Protein 2YR1 (pdb70)

Structure (mmCIF, N/CA/C/O backbone):
data_2YR1
#
_entry.id   2YR1
#
_cell.length_a   70.309
_cell.length_b   76.642
_cell.length_c   86.571
_cell.angle_alpha   90.00
_cell.angle_beta   90.00
_cell.angle_gamma   90.00
#
_symmetry.space_group_name_H-M   'P 21 21 21'
#
loop_
_entity.id
_entity.type
_entity.pdbx_description
1 polymer '3-dehydroquinate dehydratase'
2 water water
#
loop_
_atom_site.group_PDB
_atom_site.id
_atom_site.type_symbol
_atom_site.label_atom_id
_atom_site.label_alt_id
_atom_site.label_comp_id
_atom_site.label_asym_id
_atom_site.label_entity_id
_atom_site.label_seq_id
_atom_site.pdbx_PDB_ins_code
_atom_site.Cartn_x
_atom_site.Cartn_y
_atom_site.Cartn_z
_atom_site.occupancy
_atom_site.B_iso_or_equiv
_atom_site.auth_seq_id
_atom_site.auth_comp_id
_atom_site.auth_asym_id
_atom_site.auth_atom_id
_atom_site.pdbx_PDB_model_num
ATOM 1 N N . MET A 1 1 ? -13.700 42.029 -39.170 1.00 36.69 1 MET A N 1
ATOM 2 C CA . MET A 1 1 ? -13.056 40.866 -38.517 1.00 24.80 1 MET A CA 1
ATOM 3 C C . MET A 1 1 ? -12.642 39.815 -39.547 1.00 24.08 1 MET A C 1
ATOM 4 O O . MET A 1 1 ? -12.206 38.726 -39.171 1.00 22.95 1 MET A O 1
ATOM 9 N N . ASN A 1 2 ? -12.812 40.116 -40.832 1.00 15.56 2 ASN A N 1
ATOM 10 C CA . ASN A 1 2 ? -12.393 39.176 -41.873 1.00 18.08 2 ASN A CA 1
ATOM 11 C C . ASN A 1 2 ? -10.885 39.165 -41.805 1.00 17.22 2 ASN A C 1
ATOM 12 O O . ASN A 1 2 ? -10.297 40.119 -41.308 1.00 22.41 2 ASN A O 1
ATOM 17 N N . ILE A 1 3 ? -10.256 38.098 -42.294 1.00 18.30 3 ILE A N 1
ATOM 18 C CA . ILE A 1 3 ? -8.805 38.018 -42.296 1.00 16.31 3 ILE A CA 1
ATOM 19 C C . ILE A 1 3 ? -8.181 39.221 -43.025 1.00 18.48 3 ILE A C 1
ATOM 20 O O . ILE A 1 3 ? -7.271 39.886 -42.501 1.00 16.42 3 ILE A O 1
ATOM 25 N N . SER A 1 4 ? -8.658 39.497 -44.238 1.00 17.87 4 SER A N 1
ATOM 26 C CA . SER A 1 4 ? -8.147 40.616 -45.034 1.00 16.90 4 SER A CA 1
ATOM 27 C C . SER A 1 4 ? -9.219 41.708 -45.209 1.00 18.43 4 SER A C 1
ATOM 28 O O . SER A 1 4 ? -10.406 41.432 -45.142 1.00 16.55 4 SER A O 1
ATOM 31 N N . PRO A 1 5 ? -8.801 42.959 -45.452 1.00 22.71 5 PRO A N 1
ATOM 32 C CA . PRO A 1 5 ? -9.772 44.052 -45.639 1.00 23.99 5 PRO A CA 1
ATOM 33 C C . PRO A 1 5 ? -10.743 43.881 -46.817 1.00 21.78 5 PRO A C 1
ATOM 34 O O . PRO A 1 5 ? -11.864 44.397 -46.769 1.00 22.42 5 PRO A O 1
ATOM 38 N N . LYS A 1 6 ? -10.316 43.179 -47.867 1.00 19.56 6 LYS A N 1
ATOM 39 C CA . LYS A 1 6 ? -11.185 42.919 -49.017 1.00 17.64 6 LYS A CA 1
ATOM 40 C C . LYS A 1 6 ? -10.939 41.536 -49.631 1.00 19.22 6 LYS A C 1
ATOM 41 O O . LYS A 1 6 ? -10.042 41.348 -50.460 1.00 27.23 6 LYS A O 1
ATOM 47 N N . ALA A 1 7 ? -11.741 40.563 -49.216 1.00 23.09 7 ALA A N 1
ATOM 48 C CA . ALA A 1 7 ? -11.595 39.204 -49.706 1.00 18.98 7 ALA A CA 1
ATOM 49 C C . ALA A 1 7 ? -11.638 39.167 -51.221 1.00 24.34 7 ALA A C 1
ATOM 50 O O . ALA A 1 7 ? -12.201 40.049 -51.861 1.00 21.93 7 ALA A O 1
ATOM 52 N N . ILE A 1 8 ? -11.019 38.136 -51.783 1.00 20.49 8 ILE A N 1
ATOM 53 C CA . ILE A 1 8 ? -10.958 37.955 -53.219 1.00 21.50 8 ILE A CA 1
ATOM 54 C C . ILE A 1 8 ? -11.530 36.587 -53.559 1.00 22.09 8 ILE A C 1
ATOM 55 O O . ILE A 1 8 ? -11.277 35.594 -52.877 1.00 22.03 8 ILE A O 1
ATOM 60 N N . LYS A 1 9 ? -12.317 36.537 -54.620 1.00 20.50 9 LYS A N 1
ATOM 61 C CA . LYS A 1 9 ? -12.929 35.295 -55.043 1.00 24.82 9 LYS A CA 1
ATOM 62 C C . LYS A 1 9 ? -12.093 34.656 -56.151 1.00 23.37 9 LYS A C 1
ATOM 63 O O . LYS A 1 9 ? -11.872 35.261 -57.192 1.00 24.86 9 LYS A O 1
ATOM 69 N N . VAL A 1 10 ? -11.608 33.442 -55.915 1.00 28.22 10 VAL A N 1
ATOM 70 C CA . VAL A 1 10 ? -10.812 32.744 -56.913 1.00 28.55 10 VAL A CA 1
ATOM 71 C C . VAL A 1 10 ? -11.511 31.412 -57.139 1.00 26.46 10 VAL A C 1
ATOM 72 O O . VAL A 1 10 ? -11.587 30.586 -56.233 1.00 27.55 10 VAL A O 1
ATOM 76 N N . ARG A 1 11 ? -12.074 31.245 -58.338 1.00 25.58 11 ARG A N 1
ATOM 77 C CA . ARG A 1 11 ? -12.789 30.031 -58.741 1.00 28.08 11 ARG A CA 1
ATOM 78 C C . ARG A 1 11 ? -13.606 29.340 -57.663 1.00 32.97 11 ARG A C 1
ATOM 79 O O . ARG A 1 11 ? -13.307 28.183 -57.355 1.00 42.68 11 ARG A O 1
ATOM 87 N N . ASN A 1 12 ? -14.611 29.981 -57.085 1.00 29.55 12 ASN A N 1
ATOM 88 C CA . ASN A 1 12 ? -15.401 29.287 -56.057 1.00 38.20 12 ASN A CA 1
ATOM 89 C C . ASN A 1 12 ? -14.886 29.352 -54.619 1.00 35.70 12 ASN A C 1
ATOM 90 O O . ASN A 1 12 ? -15.604 28.982 -53.695 1.00 30.09 12 ASN A O 1
ATOM 95 N N . ILE A 1 13 ? -13.654 29.802 -54.424 1.00 33.02 13 ILE A N 1
ATOM 96 C CA . ILE A 1 13 ? -13.106 29.889 -53.075 1.00 33.29 13 ILE A CA 1
ATOM 97 C C . ILE A 1 13 ? -12.780 31.350 -52.742 1.00 33.09 13 ILE A C 1
ATOM 98 O O . ILE A 1 13 ? -12.289 32.099 -53.599 1.00 28.46 13 ILE A O 1
ATOM 103 N N . TRP A 1 14 ? -13.056 31.753 -51.502 1.00 26.55 14 TRP A N 1
ATOM 104 C CA . TRP A 1 14 ? -12.744 33.109 -51.060 1.00 21.15 14 TRP A CA 1
ATOM 105 C C . TRP A 1 14 ? -11.420 33.098 -50.286 1.00 18.23 14 TRP A C 1
ATOM 106 O O . TRP A 1 14 ? -11.203 32.225 -49.455 1.00 20.47 14 TRP A O 1
ATOM 117 N N . ILE A 1 15 ? -10.538 34.055 -50.576 1.00 20.45 15 ILE A N 1
ATOM 118 C CA . ILE A 1 15 ? -9.253 34.179 -49.865 1.00 19.92 15 ILE A CA 1
ATOM 119 C C . ILE A 1 15 ? -9.269 35.537 -49.165 1.00 17.35 15 ILE A C 1
ATOM 120 O O . ILE A 1 15 ? -9.408 36.589 -49.817 1.00 19.22 15 ILE A O 1
ATOM 125 N N . GLY A 1 16 ? -9.118 35.520 -47.849 1.00 18.63 16 GLY A N 1
ATOM 126 C CA . GLY A 1 16 ? -9.119 36.766 -47.101 1.00 16.28 16 GLY A CA 1
ATOM 127 C C . GLY A 1 16 ? -10.422 36.983 -46.342 1.00 14.31 16 GLY A C 1
ATOM 128 O O . GLY A 1 16 ? -10.605 38.011 -45.709 1.00 16.38 16 GLY A O 1
ATOM 129 N N . GLY A 1 17 ? -11.328 36.011 -46.400 1.00 19.23 17 GLY A N 1
ATOM 130 C CA . GLY A 1 17 ? -12.596 36.152 -45.702 1.00 22.74 17 GLY A CA 1
ATOM 131 C C . GLY A 1 17 ? -12.530 35.731 -44.247 1.00 22.98 17 GLY A C 1
ATOM 132 O O . GLY A 1 17 ? -11.608 36.079 -43.508 1.00 20.40 17 GLY A O 1
ATOM 133 N N . THR A 1 18 ? -13.525 34.957 -43.852 1.00 24.11 18 THR A N 1
ATOM 134 C CA . THR A 1 18 ? -13.640 34.443 -42.499 1.00 28.75 18 THR A CA 1
ATOM 135 C C . THR A 1 18 ? -12.795 33.180 -42.341 1.00 25.22 18 THR A C 1
ATOM 136 O O . THR A 1 18 ? -12.201 32.948 -41.299 1.00 24.64 18 THR A O 1
ATOM 140 N N . GLU A 1 19 ? -12.762 32.368 -43.391 1.00 23.81 19 GLU A N 1
ATOM 141 C CA . GLU A 1 19 ? -12.041 31.104 -43.369 1.00 20.95 19 GLU A CA 1
ATOM 142 C C . GLU A 1 19 ? -10.607 31.146 -43.875 1.00 22.36 19 GLU A C 1
ATOM 143 O O . GLU A 1 19 ? -10.323 31.678 -44.953 1.00 17.94 19 GLU A O 1
ATOM 149 N N . PRO A 1 20 ? -9.675 30.594 -43.095 1.00 20.42 20 PRO A N 1
ATOM 150 C CA . PRO A 1 20 ? -8.326 30.649 -43.656 1.00 18.03 20 PRO A CA 1
ATOM 151 C C . PRO A 1 20 ? -8.249 29.606 -44.799 1.00 20.86 20 PRO A C 1
ATOM 152 O O . PRO A 1 20 ? -8.951 28.599 -44.772 1.00 20.67 20 PRO A O 1
ATOM 156 N N . CYS A 1 21 ? -7.458 29.866 -45.833 1.00 18.89 21 CYS A N 1
ATOM 157 C CA . CYS A 1 21 ? -7.339 28.890 -46.924 1.00 23.89 21 CYS A CA 1
ATOM 158 C C . CYS A 1 21 ? -6.102 28.030 -46.764 1.00 22.06 21 CYS A C 1
ATOM 159 O O . CYS A 1 21 ? -5.051 28.514 -46.344 1.00 17.66 21 CYS A O 1
ATOM 162 N N . ILE A 1 22 ? -6.239 26.748 -47.081 1.00 19.47 22 ILE A N 1
ATOM 163 C CA . ILE A 1 22 ? -5.124 25.825 -46.992 1.00 19.29 22 ILE A CA 1
ATOM 164 C C . ILE A 1 22 ? -4.603 25.529 -48.394 1.00 19.16 22 ILE A C 1
ATOM 165 O O . ILE A 1 22 ? -5.353 25.045 -49.257 1.00 21.11 22 ILE A O 1
ATOM 170 N N . CYS A 1 23 ? -3.328 25.818 -48.620 1.00 15.63 23 CYS A N 1
ATOM 171 C CA . CYS A 1 23 ? -2.699 25.536 -49.910 1.00 16.87 23 CYS A CA 1
ATOM 172 C C . CYS A 1 23 ? -1.747 24.328 -49.783 1.00 22.86 23 CYS A C 1
ATOM 173 O O . CYS A 1 23 ? -0.941 24.263 -48.853 1.00 20.95 23 CYS A O 1
ATOM 176 N N . ALA A 1 24 ? -1.830 23.383 -50.723 1.00 24.75 24 ALA A N 1
ATOM 177 C CA . ALA A 1 24 ? -0.961 22.206 -50.676 1.00 24.16 24 ALA A CA 1
ATOM 178 C C . ALA A 1 24 ? -0.067 22.151 -51.917 1.00 24.58 24 ALA A C 1
ATOM 179 O O . ALA A 1 24 ? -0.548 22.250 -53.039 1.00 21.99 24 ALA A O 1
ATOM 181 N N . PRO A 1 25 ? 1.248 21.972 -51.727 1.00 24.75 25 PRO A N 1
ATOM 182 C CA . PRO A 1 25 ? 2.150 21.918 -52.873 1.00 26.18 25 PRO A CA 1
ATOM 183 C C . PRO A 1 25 ? 2.221 20.556 -53.551 1.00 28.58 25 PRO A C 1
ATOM 184 O O . PRO A 1 25 ? 2.030 19.526 -52.929 1.00 23.95 25 PRO A O 1
ATOM 188 N N . VAL A 1 26 ? 2.496 20.579 -54.843 1.00 33.59 26 VAL A N 1
ATOM 189 C CA . VAL A 1 26 ? 2.671 19.363 -55.613 1.00 34.09 26 VAL A CA 1
ATOM 190 C C . VAL A 1 26 ? 4.064 19.558 -56.176 1.00 33.40 26 VAL A C 1
ATOM 191 O O . VAL A 1 26 ? 4.316 20.532 -56.891 1.00 33.83 26 VAL A O 1
ATOM 195 N N . VAL A 1 27 ? 4.982 18.673 -55.803 1.00 32.21 27 VAL A N 1
ATOM 196 C CA . VAL A 1 27 ? 6.345 18.745 -56.296 1.00 33.88 27 VAL A CA 1
ATOM 197 C C . VAL A 1 27 ? 6.575 17.451 -57.057 1.00 42.66 27 VAL A C 1
ATOM 198 O O . VAL A 1 27 ? 6.360 16.351 -56.534 1.00 46.83 27 VAL A O 1
ATOM 202 N N . GLY A 1 28 ? 6.976 17.588 -58.310 1.00 42.66 28 GLY A N 1
ATOM 203 C CA . GLY A 1 28 ? 7.218 16.420 -59.130 1.00 45.33 28 GLY A CA 1
ATOM 204 C C . GLY A 1 28 ? 8.294 16.726 -60.146 1.00 46.54 28 GLY A C 1
ATOM 205 O O . GLY A 1 28 ? 8.166 17.666 -60.924 1.00 43.25 28 GLY A O 1
ATOM 206 N N . GLU A 1 29 ? 9.356 15.929 -60.136 1.00 45.33 29 GLU A N 1
ATOM 207 C CA . GLU A 1 29 ? 10.454 16.120 -61.062 1.00 45.84 29 GLU A CA 1
ATOM 208 C C . GLU A 1 29 ? 9.992 16.005 -62.507 1.00 46.78 29 GLU A C 1
ATOM 209 O O . GLU A 1 29 ? 10.480 16.729 -63.377 1.00 49.44 29 GLU A O 1
ATOM 215 N N . ASP A 1 30 ? 9.059 15.097 -62.771 1.00 41.07 30 ASP A N 1
ATOM 216 C CA . ASP A 1 30 ? 8.571 14.926 -64.130 1.00 41.62 30 ASP A CA 1
ATOM 217 C C . ASP A 1 30 ? 7.059 14.795 -64.226 1.00 38.89 30 ASP A C 1
ATOM 218 O O . ASP A 1 30 ? 6.365 14.577 -63.232 1.00 39.63 30 ASP A O 1
ATOM 223 N N . ASP A 1 31 ? 6.553 14.918 -65.444 1.00 41.28 31 ASP A N 1
ATOM 224 C CA . ASP A 1 31 ? 5.123 14.840 -65.682 1.00 39.78 31 ASP A CA 1
ATOM 225 C C . ASP A 1 31 ? 4.416 13.750 -64.891 1.00 41.05 31 ASP A C 1
ATOM 226 O O . ASP A 1 31 ? 3.373 14.000 -64.285 1.00 40.91 31 ASP A O 1
ATOM 231 N N . ARG A 1 32 ? 4.979 12.545 -64.889 1.00 42.40 32 ARG A N 1
ATOM 232 C CA . ARG A 1 32 ? 4.363 11.432 -64.173 1.00 42.67 32 ARG A CA 1
ATOM 233 C C . ARG A 1 32 ? 4.368 11.625 -62.669 1.00 38.87 32 ARG A C 1
ATOM 234 O O . ARG A 1 32 ? 3.353 11.410 -62.015 1.00 39.18 32 ARG A O 1
ATOM 242 N N . LYS A 1 33 ? 5.506 12.027 -62.118 1.00 36.32 33 LYS A N 1
ATOM 243 C CA . LYS A 1 33 ? 5.594 12.257 -60.684 1.00 41.59 33 LYS A CA 1
ATOM 244 C C . LYS A 1 33 ? 4.579 13.349 -60.313 1.00 44.23 33 LYS A C 1
ATOM 245 O O . LYS A 1 33 ? 3.753 13.162 -59.422 1.00 38.84 33 LYS A O 1
ATOM 251 N N . VAL A 1 34 ? 4.642 14.479 -61.021 1.00 45.08 34 VAL A N 1
ATOM 252 C CA . VAL A 1 34 ? 3.731 15.595 -60.779 1.00 44.14 34 VAL A CA 1
ATOM 253 C C . VAL A 1 34 ? 2.264 15.172 -60.750 1.00 43.63 34 VAL A C 1
ATOM 254 O O . VAL A 1 34 ? 1.550 15.427 -59.775 1.00 45.38 34 VAL A O 1
ATOM 258 N N . LEU A 1 35 ? 1.813 14.534 -61.825 1.00 43.89 35 LEU A N 1
ATOM 259 C CA . LEU A 1 35 ? 0.428 14.080 -61.929 1.00 44.73 35 LEU A CA 1
ATOM 260 C C . LEU A 1 35 ? 0.041 13.080 -60.836 1.00 44.82 35 LEU A C 1
ATOM 261 O O . LEU A 1 35 ? -1.133 12.958 -60.486 1.00 42.41 35 LEU A O 1
ATOM 266 N N . ARG A 1 36 ? 1.023 12.355 -60.309 1.00 43.75 36 ARG A N 1
ATOM 267 C CA . ARG A 1 36 ? 0.761 11.391 -59.243 1.00 46.09 36 ARG A CA 1
ATOM 268 C C . ARG A 1 36 ? 0.468 12.157 -57.957 1.00 45.68 36 ARG A C 1
ATOM 269 O O . ARG A 1 36 ? -0.517 11.885 -57.275 1.00 43.93 36 ARG A O 1
ATOM 277 N N . GLU A 1 37 ? 1.346 13.109 -57.638 1.00 45.21 37 GLU A N 1
ATOM 278 C CA . GLU A 1 37 ? 1.214 13.956 -56.455 1.00 44.44 37 GLU A CA 1
ATOM 279 C C . GLU A 1 37 ? -0.132 14.684 -56.413 1.00 41.98 37 GLU A C 1
ATOM 280 O O . GLU A 1 37 ? -0.771 14.749 -55.368 1.00 39.10 37 GLU A O 1
ATOM 286 N N . ALA A 1 38 ? -0.556 15.229 -57.553 1.00 45.60 38 ALA A N 1
ATOM 287 C CA . ALA A 1 38 ? -1.826 15.958 -57.651 1.00 39.11 38 ALA A CA 1
ATOM 288 C C . ALA A 1 38 ? -3.029 15.115 -57.269 1.00 42.52 38 ALA A C 1
ATOM 289 O O . ALA A 1 38 ? -3.874 15.555 -56.492 1.00 38.62 38 ALA A O 1
ATOM 291 N N . GLU A 1 39 ? -3.121 13.908 -57.821 1.00 41.39 39 GLU A N 1
ATOM 292 C CA . GLU A 1 39 ? -4.239 13.033 -57.500 1.00 39.74 39 GLU A CA 1
ATOM 293 C C . GLU A 1 39 ? -4.298 12.845 -55.993 1.00 36.57 39 GLU A C 1
ATOM 294 O O . GLU A 1 39 ? -5.347 13.044 -55.375 1.00 35.78 39 GLU A O 1
ATOM 300 N N . GLU A 1 40 ? -3.158 12.472 -55.416 1.00 35.13 40 GLU A N 1
ATOM 301 C CA . GLU A 1 40 ? -3.030 12.252 -53.978 1.00 36.55 40 GLU A CA 1
ATOM 302 C C . GLU A 1 40 ? -3.370 13.481 -53.138 1.00 36.53 40 GLU A C 1
ATOM 303 O O . GLU A 1 40 ? -4.159 13.399 -52.191 1.00 34.18 40 GLU A O 1
ATOM 309 N N . VAL A 1 41 ? -2.759 14.616 -53.467 1.00 33.50 41 VAL A N 1
ATOM 310 C CA . VAL A 1 41 ? -3.024 15.832 -52.713 1.00 35.58 41 VAL A CA 1
ATOM 311 C C . VAL A 1 41 ? -4.482 16.234 -52.856 1.00 29.89 41 VAL A C 1
ATOM 312 O O . VAL A 1 41 ? -5.138 16.566 -51.875 1.00 28.39 41 VAL A O 1
ATOM 316 N N . CYS A 1 42 ? -4.992 16.202 -54.079 1.00 32.68 42 CYS A N 1
ATOM 317 C CA . CYS A 1 42 ? -6.379 16.580 -54.302 1.00 35.74 42 CYS A CA 1
ATOM 318 C C . CYS A 1 42 ? -7.369 15.667 -53.594 1.00 33.10 42 CYS A C 1
ATOM 319 O O . CYS A 1 42 ? -8.495 16.082 -53.317 1.00 39.12 42 CYS A O 1
ATOM 322 N N . ARG A 1 43 ? -6.952 14.442 -53.279 1.00 35.88 43 ARG A N 1
ATOM 323 C CA . ARG A 1 43 ? -7.822 13.497 -52.574 1.00 37.43 43 ARG A CA 1
ATOM 324 C C . ARG A 1 43 ? -8.098 14.085 -51.188 1.00 37.11 43 ARG A C 1
ATOM 325 O O . ARG A 1 43 ? -9.163 13.878 -50.600 1.00 34.97 43 ARG A O 1
ATOM 333 N N . LYS A 1 44 ? -7.106 14.788 -50.654 1.00 37.96 44 LYS A N 1
ATOM 334 C CA . LYS A 1 44 ? -7.278 15.499 -49.393 1.00 41.06 44 LYS A CA 1
ATOM 335 C C . LYS A 1 44 ? -7.962 16.680 -50.062 1.00 44.02 44 LYS A C 1
ATOM 336 O O . LYS A 1 44 ? -7.666 16.967 -51.217 1.00 51.26 44 LYS A O 1
ATOM 342 N N . GLN A 1 45 ? -8.864 17.377 -49.400 1.00 43.36 45 GLN A N 1
ATOM 343 C CA . GLN A 1 45 ? -9.518 18.466 -50.110 1.00 39.84 45 GLN A CA 1
ATOM 344 C C . GLN A 1 45 ? -8.986 19.860 -49.779 1.00 35.61 45 GLN A C 1
ATOM 345 O O . GLN A 1 45 ? -9.678 20.649 -49.141 1.00 34.43 45 GLN A O 1
ATOM 351 N N . PRO A 1 46 ? -7.753 20.182 -50.222 1.00 32.99 46 PRO A N 1
ATOM 352 C CA . PRO A 1 46 ? -7.187 21.506 -49.938 1.00 29.42 46 PRO A CA 1
ATOM 353 C C . PRO A 1 46 ? -7.921 22.573 -50.723 1.00 27.99 46 PRO A C 1
ATOM 354 O O . PRO A 1 46 ? -8.500 22.296 -51.772 1.00 24.88 46 PRO A O 1
ATOM 358 N N . ASP A 1 47 ? -7.894 23.798 -50.209 1.00 28.89 47 ASP A N 1
ATOM 359 C CA . ASP A 1 47 ? -8.555 24.914 -50.861 1.00 23.17 47 ASP A CA 1
ATOM 360 C C . ASP A 1 47 ? -7.816 25.316 -52.129 1.00 26.94 47 ASP A C 1
ATOM 361 O O . ASP A 1 47 ? -8.437 25.707 -53.108 1.00 29.80 47 ASP A O 1
ATOM 366 N N . LEU A 1 48 ? -6.488 25.206 -52.104 1.00 23.37 48 LEU A N 1
ATOM 367 C CA . LEU A 1 48 ? -5.655 25.580 -53.241 1.00 26.74 48 LEU A CA 1
ATOM 368 C C . LEU A 1 48 ? -4.545 24.557 -53.477 1.00 26.83 48 LEU A C 1
ATOM 369 O O . LEU A 1 48 ? -4.162 23.817 -52.576 1.00 21.96 48 LEU A O 1
ATOM 374 N N . LEU A 1 49 ? -4.015 24.564 -54.695 1.00 27.09 49 LEU A N 1
ATOM 375 C CA . LEU A 1 49 ? -2.951 23.657 -55.105 1.00 28.17 49 LEU A CA 1
ATOM 376 C C . LEU A 1 49 ? -1.795 24.475 -55.660 1.00 27.02 49 LEU A C 1
ATOM 377 O O . LEU A 1 49 ? -1.984 25.251 -56.600 1.00 33.03 49 LEU A O 1
ATOM 382 N N . GLU A 1 50 ? -0.607 24.330 -55.084 1.00 24.60 50 GLU A N 1
ATOM 383 C CA . GLU A 1 50 ? 0.541 25.068 -55.593 1.00 24.05 50 GLU A CA 1
ATOM 384 C C . GLU A 1 50 ? 1.509 24.133 -56.287 1.00 29.82 50 GLU A C 1
ATOM 385 O O . GLU A 1 50 ? 2.229 23.383 -55.633 1.00 26.80 50 GLU A O 1
ATOM 391 N N . TRP A 1 51 ? 1.551 24.142 -57.607 1.00 28.38 51 TRP A N 1
ATOM 392 C CA . TRP A 1 51 ? 2.526 23.253 -58.171 1.00 31.71 51 TRP A CA 1
ATOM 393 C C . TRP A 1 51 ? 3.812 24.023 -58.327 1.00 24.34 51 TRP A C 1
ATOM 394 O O . TRP A 1 51 ? 3.872 25.079 -58.955 1.00 26.39 51 TRP A O 1
ATOM 405 N N . ARG A 1 52 ? 4.821 23.520 -57.626 1.00 19.81 52 ARG A N 1
ATOM 406 C CA . ARG A 1 52 ? 6.150 24.086 -57.611 1.00 15.69 52 ARG A CA 1
ATOM 407 C C . ARG A 1 52 ? 6.900 23.622 -58.862 1.00 30.19 52 ARG A C 1
ATOM 408 O O . ARG A 1 52 ? 7.784 22.752 -58.810 1.00 23.49 52 ARG A O 1
ATOM 416 N N . ALA A 1 53 ? 6.539 24.234 -59.985 1.00 31.91 53 ALA A N 1
ATOM 417 C CA . ALA A 1 53 ? 7.107 23.898 -61.281 1.00 32.38 53 ALA A CA 1
ATOM 418 C C . ALA A 1 53 ? 8.628 23.899 -61.356 1.00 33.89 53 ALA A C 1
ATOM 419 O O . ALA A 1 53 ? 9.197 23.370 -62.317 1.00 35.38 53 ALA A O 1
ATOM 421 N N . ASP A 1 54 ? 9.300 24.473 -60.363 1.00 34.55 54 ASP A N 1
ATOM 422 C CA . ASP A 1 54 ? 10.754 24.495 -60.406 1.00 33.01 54 ASP A CA 1
ATOM 423 C C . ASP A 1 54 ? 11.401 23.138 -60.122 1.00 35.09 54 ASP A C 1
ATOM 424 O O . ASP A 1 54 ? 12.631 23.012 -60.151 1.00 33.71 54 ASP A O 1
ATOM 429 N N . PHE A 1 55 ? 10.571 22.132 -59.857 1.00 28.82 55 PHE A N 1
ATOM 430 C CA . PHE A 1 55 ? 11.052 20.773 -59.612 1.00 38.46 55 PHE A CA 1
ATOM 431 C C . PHE A 1 55 ? 11.083 20.006 -60.940 1.00 39.58 55 PHE A C 1
ATOM 432 O O . PHE A 1 55 ? 11.889 19.097 -61.130 1.00 39.80 55 PHE A O 1
ATOM 440 N N . PHE A 1 56 ? 10.184 20.399 -61.840 1.00 38.95 56 PHE A N 1
ATOM 441 C CA . PHE A 1 56 ? 10.020 19.817 -63.172 1.00 36.95 56 PHE A CA 1
ATOM 442 C C . PHE A 1 56 ? 11.349 19.853 -63.936 1.00 37.74 56 PHE A C 1
ATOM 443 O O . PHE A 1 56 ? 11.871 20.935 -64.238 1.00 34.54 56 PHE A O 1
ATOM 451 N N . ARG A 1 57 ? 11.909 18.687 -64.251 1.00 34.38 57 ARG A N 1
ATOM 452 C CA . ARG A 1 57 ? 13.176 18.682 -64.983 1.00 36.52 57 ARG A CA 1
ATOM 453 C C . ARG A 1 57 ? 13.024 19.179 -66.423 1.00 29.10 57 ARG A C 1
ATOM 454 O O . ARG A 1 57 ? 13.895 19.875 -66.920 1.00 35.87 57 ARG A O 1
ATOM 462 N N . ALA A 1 58 ? 11.914 18.832 -67.074 1.00 32.27 58 ALA A N 1
ATOM 463 C CA . ALA A 1 58 ? 11.657 19.238 -68.459 1.00 40.20 58 ALA A CA 1
ATOM 464 C C . ALA A 1 58 ? 10.967 20.595 -68.601 1.00 46.05 58 ALA A C 1
ATOM 465 O O . ALA A 1 58 ? 10.075 20.754 -69.441 1.00 48.49 58 ALA A O 1
ATOM 467 N N . ILE A 1 59 ? 11.366 21.571 -67.795 1.00 46.05 59 ILE A N 1
ATOM 468 C CA . ILE A 1 59 ? 10.746 22.888 -67.897 1.00 49.07 59 ILE A CA 1
ATOM 469 C C . ILE A 1 59 ? 11.192 23.573 -69.184 1.00 49.62 59 ILE A C 1
ATOM 470 O O . ILE A 1 59 ? 10.606 24.576 -69.594 1.00 44.03 59 ILE A O 1
ATOM 475 N N . ASP A 1 60 ? 12.234 23.024 -69.805 1.00 48.77 60 ASP A N 1
ATOM 476 C CA . ASP A 1 60 ? 12.771 23.568 -71.041 1.00 44.81 60 ASP A CA 1
ATOM 477 C C . ASP A 1 60 ? 11.825 23.263 -72.185 1.00 45.95 60 ASP A C 1
ATOM 478 O O . ASP A 1 60 ? 12.041 23.714 -73.310 1.00 45.86 60 ASP A O 1
ATOM 483 N N . ASP A 1 61 ? 10.779 22.493 -71.900 1.00 45.53 61 ASP A N 1
ATOM 484 C CA . ASP A 1 61 ? 9.824 22.120 -72.928 1.00 47.63 61 ASP A CA 1
ATOM 485 C C . ASP A 1 61 ? 8.423 22.634 -72.633 1.00 47.85 61 ASP A C 1
ATOM 486 O O . ASP A 1 61 ? 7.674 22.023 -71.868 1.00 47.37 61 ASP A O 1
ATOM 491 N N . GLN A 1 62 ? 8.065 23.756 -73.252 1.00 43.34 62 GLN A N 1
ATOM 492 C CA . GLN A 1 62 ? 6.754 24.341 -73.027 1.00 41.33 62 GLN A CA 1
ATOM 493 C C . GLN A 1 62 ? 5.620 23.374 -73.325 1.00 43.15 62 GLN A C 1
ATOM 494 O O . GLN A 1 62 ? 4.634 23.329 -72.586 1.00 46.39 62 GLN A O 1
ATOM 500 N N . GLU A 1 63 ? 5.754 22.597 -74.397 1.00 39.61 63 GLU A N 1
ATOM 501 C CA . GLU A 1 63 ? 4.704 21.654 -74.775 1.00 42.91 63 GLU A CA 1
ATOM 502 C C . GLU A 1 63 ? 4.489 20.648 -73.658 1.00 43.14 63 GLU A C 1
ATOM 503 O O . GLU A 1 63 ? 3.354 20.240 -73.387 1.00 39.37 63 GLU A O 1
ATOM 509 N N . ARG A 1 64 ? 5.587 20.241 -73.022 1.00 42.03 64 ARG A N 1
ATOM 510 C CA . ARG A 1 64 ? 5.519 19.284 -71.922 1.00 43.29 64 ARG A CA 1
ATOM 511 C C . ARG A 1 64 ? 4.853 19.948 -70.710 1.00 41.45 64 ARG A C 1
ATOM 512 O O . ARG A 1 64 ? 3.898 19.414 -70.148 1.00 42.44 64 ARG A O 1
ATOM 520 N N . VAL A 1 65 ? 5.351 21.120 -70.324 1.00 40.11 65 VAL A N 1
ATOM 521 C CA . VAL A 1 65 ? 4.789 21.842 -69.190 1.00 39.32 65 VAL A CA 1
ATOM 522 C C . VAL A 1 65 ? 3.308 22.118 -69.427 1.00 42.61 65 VAL A C 1
ATOM 523 O O . VAL A 1 65 ? 2.463 21.789 -68.589 1.00 35.99 65 VAL A O 1
ATOM 527 N N . LEU A 1 66 ? 2.996 22.716 -70.576 1.00 43.39 66 LEU A N 1
ATOM 528 C CA . LEU A 1 66 ? 1.612 23.015 -70.924 1.00 43.58 66 LEU A CA 1
ATOM 529 C C . LEU A 1 66 ? 0.813 21.731 -70.811 1.00 45.57 66 LEU A C 1
ATOM 530 O O . LEU A 1 66 ? -0.304 21.719 -70.270 1.00 44.62 66 LEU A O 1
ATOM 535 N N . ALA A 1 67 ? 1.390 20.646 -71.328 1.00 46.50 67 ALA A N 1
ATOM 536 C CA . ALA A 1 67 ? 0.736 19.339 -71.286 1.00 43.18 67 ALA A CA 1
ATOM 537 C C . ALA A 1 67 ? 0.433 18.985 -69.834 1.00 41.00 67 ALA A C 1
ATOM 538 O O . ALA A 1 67 ? -0.710 18.704 -69.481 1.00 45.10 67 ALA A O 1
ATOM 540 N N . THR A 1 68 ? 1.464 19.006 -68.996 1.00 40.47 68 THR A N 1
ATOM 541 C CA . THR A 1 68 ? 1.291 18.706 -67.581 1.00 42.61 68 THR A CA 1
ATOM 542 C C . THR A 1 68 ? 0.287 19.685 -66.960 1.00 40.97 68 THR A C 1
ATOM 543 O O . THR A 1 68 ? -0.661 19.277 -66.285 1.00 34.52 68 THR A O 1
ATOM 547 N N . ALA A 1 69 ? 0.503 20.975 -67.213 1.00 42.50 69 ALA A N 1
ATOM 548 C CA . ALA A 1 69 ? -0.355 22.038 -66.696 1.00 42.86 69 ALA A CA 1
ATOM 549 C C . ALA A 1 69 ? -1.806 21.727 -66.985 1.00 43.90 69 ALA A C 1
ATOM 550 O O . ALA A 1 69 ? -2.678 21.840 -66.119 1.00 46.30 69 ALA A O 1
ATOM 552 N N . ASN A 1 70 ? -2.056 21.326 -68.223 1.00 44.40 70 ASN A N 1
ATOM 553 C CA . ASN A 1 70 ? -3.390 20.986 -68.665 1.00 41.35 70 ASN A CA 1
ATOM 554 C C . ASN A 1 70 ? -3.850 19.722 -67.946 1.00 39.30 70 ASN A C 1
ATOM 555 O O . ASN A 1 70 ? -5.029 19.568 -67.630 1.00 41.89 70 ASN A O 1
ATOM 560 N N . GLY A 1 71 ? -2.912 18.819 -67.684 1.00 39.21 71 GLY A N 1
ATOM 561 C CA . GLY A 1 71 ? -3.257 17.583 -67.004 1.00 42.08 71 GLY A CA 1
ATOM 562 C C . GLY A 1 71 ? -3.668 17.792 -65.555 1.00 41.02 71 GLY A C 1
ATOM 563 O O . GLY A 1 71 ? -4.709 17.301 -65.116 1.00 43.00 71 GLY A O 1
ATOM 564 N N . LEU A 1 72 ? -2.850 18.520 -64.807 1.00 43.39 72 LEU A N 1
ATOM 565 C CA . LEU A 1 72 ? -3.149 18.788 -63.403 1.00 44.34 72 LEU A CA 1
ATOM 566 C C . LEU A 1 72 ? -4.442 19.573 -63.281 1.00 41.33 72 LEU A C 1
ATOM 567 O O . LEU A 1 72 ? -5.234 19.350 -62.364 1.00 41.44 72 LEU A O 1
ATOM 572 N N . ARG A 1 73 ? -4.660 20.489 -64.217 1.00 40.69 73 ARG A N 1
ATOM 573 C CA . ARG A 1 73 ? -5.879 21.277 -64.224 1.00 40.20 73 ARG A CA 1
ATOM 574 C C . ARG A 1 73 ? -7.041 20.307 -64.320 1.00 40.79 73 ARG A C 1
ATOM 575 O O . ARG A 1 73 ? -8.120 20.550 -63.784 1.00 41.11 73 ARG A O 1
ATOM 583 N N . ASN A 1 74 ? -6.806 19.191 -64.998 1.00 41.08 74 ASN A N 1
ATOM 584 C CA . ASN A 1 74 ? -7.833 18.178 -65.168 1.00 39.90 74 ASN A CA 1
ATOM 585 C C . ASN A 1 74 ? -8.081 17.407 -63.874 1.00 37.70 74 ASN A C 1
ATOM 586 O O . ASN A 1 74 ? -9.218 17.060 -63.556 1.00 34.98 74 ASN A O 1
ATOM 591 N N . ILE A 1 75 ? -7.012 17.127 -63.133 1.00 39.55 75 ILE A N 1
ATOM 592 C CA . ILE A 1 75 ? -7.139 16.393 -61.880 1.00 34.61 75 ILE A CA 1
ATOM 593 C C . ILE A 1 75 ? -7.745 17.306 -60.831 1.00 38.55 75 ILE A C 1
ATOM 594 O O . ILE A 1 75 ? -8.580 16.891 -60.033 1.00 35.41 75 ILE A O 1
ATOM 599 N N . ALA A 1 76 ? -7.307 18.557 -60.815 1.00 41.31 76 ALA A N 1
ATOM 600 C CA . ALA A 1 76 ? -7.884 19.505 -59.879 1.00 43.29 76 ALA A CA 1
ATOM 601 C C . ALA A 1 76 ? -9.196 19.846 -60.562 1.00 44.46 76 ALA A C 1
ATOM 602 O O . ALA A 1 76 ? -9.222 20.097 -61.766 1.00 51.17 76 ALA A O 1
ATOM 604 N N . GLY A 1 77 ? -10.298 19.827 -59.832 1.00 45.86 77 GLY A N 1
ATOM 605 C CA . GLY A 1 77 ? -11.549 20.166 -60.482 1.00 36.88 77 GLY A CA 1
ATOM 606 C C . GLY A 1 77 ? -11.585 21.675 -60.505 1.00 32.92 77 GLY A C 1
ATOM 607 O O . GLY A 1 77 ? -10.986 22.319 -61.360 1.00 29.65 77 GLY A O 1
ATOM 608 N N . GLU A 1 78 ? -12.279 22.236 -59.530 1.00 34.28 78 GLU A N 1
ATOM 609 C CA . GLU A 1 78 ? -12.380 23.674 -59.395 1.00 36.47 78 GLU A CA 1
ATOM 610 C C . GLU A 1 78 ? -11.325 24.182 -58.409 1.00 33.92 78 GLU A C 1
ATOM 611 O O . GLU A 1 78 ? -11.206 25.384 -58.196 1.00 33.40 78 GLU A O 1
ATOM 617 N N . ILE A 1 79 ? -10.558 23.274 -57.809 1.00 34.28 79 ILE A N 1
ATOM 618 C CA . ILE A 1 79 ? -9.526 23.709 -56.873 1.00 29.44 79 ILE A CA 1
ATOM 619 C C . ILE A 1 79 ? -8.606 24.657 -57.619 1.00 30.78 79 ILE A C 1
ATOM 620 O O . ILE A 1 79 ? -8.052 24.318 -58.670 1.00 30.82 79 ILE A O 1
ATOM 625 N N . PRO A 1 80 ? -8.456 25.880 -57.098 1.00 26.13 80 PRO A N 1
ATOM 626 C CA . PRO A 1 80 ? -7.592 26.865 -57.735 1.00 20.83 80 PRO A CA 1
ATOM 627 C C . PRO A 1 80 ? -6.155 26.366 -57.778 1.00 25.40 80 PRO A C 1
ATOM 628 O O . PRO A 1 80 ? -5.676 25.725 -56.826 1.00 28.08 80 PRO A O 1
ATOM 632 N N . ILE A 1 81 ? -5.470 26.643 -58.882 1.00 22.22 81 ILE A N 1
ATOM 633 C CA . ILE A 1 81 ? -4.079 26.242 -59.022 1.00 24.51 81 ILE A CA 1
ATOM 634 C C . ILE A 1 81 ? -3.140 27.434 -59.115 1.00 20.57 81 ILE A C 1
ATOM 635 O O . ILE A 1 81 ? -3.287 28.300 -59.995 1.00 19.76 81 ILE A O 1
ATOM 640 N N . LEU A 1 82 ? -2.183 27.473 -58.189 1.00 18.44 82 LEU A N 1
ATOM 641 C CA . LEU A 1 82 ? -1.173 28.518 -58.131 1.00 20.33 82 LEU A CA 1
ATOM 642 C C . LEU A 1 82 ? 0.077 27.948 -58.798 1.00 23.98 82 LEU A C 1
ATOM 643 O O . LEU A 1 82 ? 0.594 26.911 -58.364 1.00 22.55 82 LEU A O 1
ATOM 648 N N . PHE A 1 83 ? 0.536 28.614 -59.861 1.00 23.85 83 PHE A N 1
ATOM 649 C CA . PHE A 1 83 ? 1.717 28.189 -60.613 1.00 24.64 83 PHE A CA 1
ATOM 650 C C . PHE A 1 83 ? 2.908 28.943 -60.062 1.00 25.52 83 PHE A C 1
ATOM 651 O O . PHE A 1 83 ? 2.948 30.175 -60.102 1.00 25.66 83 PHE A O 1
ATOM 659 N N . THR A 1 84 ? 3.885 28.194 -59.560 1.00 24.71 84 THR A N 1
ATOM 660 C CA . THR A 1 84 ? 5.066 28.769 -58.942 1.00 22.09 84 THR A CA 1
ATOM 661 C C . THR A 1 84 ? 6.391 28.208 -59.453 1.00 26.62 84 THR A C 1
ATOM 662 O O . THR A 1 84 ? 6.574 26.992 -59.517 1.00 28.88 84 THR A O 1
ATOM 666 N N . ILE A 1 85 ? 7.306 29.101 -59.813 1.00 25.47 85 ILE A N 1
ATOM 667 C CA . ILE A 1 85 ? 8.653 28.720 -60.232 1.00 28.59 85 ILE A CA 1
ATOM 668 C C . ILE A 1 85 ? 9.569 29.464 -59.269 1.00 26.11 85 ILE A C 1
ATOM 669 O O . ILE A 1 85 ? 10.031 30.571 -59.545 1.00 29.83 85 ILE A O 1
ATOM 674 N N . ARG A 1 86 ? 9.813 28.846 -58.121 1.00 24.20 86 ARG A N 1
ATOM 675 C CA . ARG A 1 86 ? 10.646 29.443 -57.090 1.00 29.27 86 ARG A CA 1
ATOM 676 C C . ARG A 1 86 ? 12.099 29.622 -57.520 1.00 30.25 86 ARG A C 1
ATOM 677 O O . ARG A 1 86 ? 12.736 28.686 -57.981 1.00 28.14 86 ARG A O 1
ATOM 685 N N . SER A 1 87 ? 12.610 30.838 -57.374 1.00 31.17 87 SER A N 1
ATOM 686 C CA . SER A 1 87 ? 13.994 31.126 -57.712 1.00 38.43 87 SER A CA 1
ATOM 687 C C . SER A 1 87 ? 14.872 30.199 -56.878 1.00 43.12 87 SER A C 1
ATOM 688 O O . SER A 1 87 ? 14.403 29.628 -55.886 1.00 36.42 87 SER A O 1
ATOM 691 N N . GLU A 1 88 ? 16.137 30.045 -57.269 1.00 43.07 88 GLU A N 1
ATOM 692 C CA . GLU A 1 88 ? 17.039 29.183 -56.517 1.00 43.69 88 GLU A CA 1
ATOM 693 C C . GLU A 1 88 ? 17.547 29.977 -55.325 1.00 41.36 88 GLU A C 1
ATOM 694 O O . GLU A 1 88 ? 17.773 29.426 -54.242 1.00 42.16 88 GLU A O 1
ATOM 700 N N . ARG A 1 89 ? 17.705 31.282 -55.530 1.00 39.44 89 ARG A N 1
ATOM 701 C CA . ARG A 1 89 ? 18.171 32.175 -54.481 1.00 42.02 89 ARG A CA 1
ATOM 702 C C . ARG A 1 89 ? 17.132 32.333 -53.369 1.00 42.50 89 ARG A C 1
ATOM 703 O O . ARG A 1 89 ? 17.376 33.026 -52.382 1.00 46.38 89 ARG A O 1
ATOM 711 N N . GLU A 1 90 ? 15.975 31.696 -53.529 1.00 40.84 90 GLU A N 1
ATOM 712 C CA . GLU A 1 90 ? 14.927 31.790 -52.526 1.00 37.93 90 GLU A CA 1
ATOM 713 C C . GLU A 1 90 ? 14.345 30.430 -52.160 1.00 42.40 90 GLU A C 1
ATOM 714 O O . GLU A 1 90 ? 13.135 30.292 -51.949 1.00 38.71 90 GLU A O 1
ATOM 720 N N . GLY A 1 91 ? 15.225 29.429 -52.087 1.00 41.03 91 GLY A N 1
ATOM 721 C CA . GLY A 1 91 ? 14.817 28.081 -51.721 1.00 38.79 91 GLY A CA 1
ATOM 722 C C . GLY A 1 91 ? 14.371 27.191 -52.865 1.00 38.26 91 GLY A C 1
ATOM 723 O O . GLY A 1 91 ? 14.063 26.009 -52.671 1.00 36.55 91 GLY A O 1
ATOM 724 N N . GLY A 1 92 ? 14.334 27.744 -54.068 1.00 37.02 92 GLY A N 1
ATOM 725 C CA . GLY A 1 92 ? 13.907 26.949 -55.203 1.00 39.65 92 GLY A CA 1
ATOM 726 C C . GLY A 1 92 ? 14.971 26.019 -55.771 1.00 42.42 92 GLY A C 1
ATOM 727 O O . GLY A 1 92 ? 16.168 26.238 -55.595 1.00 39.14 92 GLY A O 1
ATOM 728 N N . GLN A 1 93 ? 14.506 24.976 -56.454 1.00 41.51 93 GLN A N 1
ATOM 729 C CA . GLN A 1 93 ? 15.353 23.970 -57.089 1.00 42.23 93 GLN A CA 1
ATOM 730 C C . GLN A 1 93 ? 16.241 24.572 -58.189 1.00 45.37 93 GLN A C 1
ATOM 731 O O . GLN A 1 93 ? 16.217 25.786 -58.424 1.00 41.09 93 GLN A O 1
ATOM 737 N N . PRO A 1 94 ? 17.056 23.728 -58.863 1.00 46.06 94 PRO A N 1
ATOM 738 C CA . PRO A 1 94 ? 17.940 24.189 -59.945 1.00 41.50 94 PRO A CA 1
ATOM 739 C C . PRO A 1 94 ? 17.134 24.237 -61.238 1.00 35.30 94 PRO A C 1
ATOM 740 O O . PRO A 1 94 ? 16.424 23.279 -61.573 1.00 31.86 94 PRO A O 1
ATOM 744 N N . ILE A 1 95 ? 17.265 25.345 -61.962 1.00 37.01 95 ILE A N 1
ATOM 745 C CA . ILE A 1 95 ? 16.513 25.578 -63.193 1.00 38.61 95 ILE A CA 1
ATOM 746 C C . ILE A 1 95 ? 17.407 25.841 -64.422 1.00 34.94 95 ILE A C 1
ATOM 747 O O . ILE A 1 95 ? 18.242 26.739 -64.411 1.00 37.79 95 ILE A O 1
ATOM 752 N N . PRO A 1 96 ? 17.230 25.049 -65.495 1.00 34.47 96 PRO A N 1
ATOM 753 C CA . PRO A 1 96 ? 17.994 25.154 -66.746 1.00 39.29 96 PRO A CA 1
ATOM 754 C C . PRO A 1 96 ? 17.719 26.361 -67.645 1.00 44.76 96 PRO A C 1
ATOM 755 O O . PRO A 1 96 ? 18.595 26.768 -68.410 1.00 44.09 96 PRO A O 1
ATOM 759 N N . LEU A 1 97 ? 16.505 26.911 -67.587 1.00 48.66 97 LEU A N 1
ATOM 760 C CA . LEU A 1 97 ? 16.158 28.067 -68.421 1.00 47.19 97 LEU A CA 1
ATOM 761 C C . LEU A 1 97 ? 16.286 29.324 -67.582 1.00 41.80 97 LEU A C 1
ATOM 762 O O . LEU A 1 97 ? 16.042 29.289 -66.389 1.00 45.14 97 LEU A O 1
ATOM 767 N N . ASN A 1 98 ? 16.674 30.436 -68.192 1.00 46.27 98 ASN A N 1
ATOM 768 C CA . ASN A 1 98 ? 16.839 31.658 -67.416 1.00 47.18 98 ASN A CA 1
ATOM 769 C C . ASN A 1 98 ? 15.593 32.540 -67.355 1.00 47.82 98 ASN A C 1
ATOM 770 O O . ASN A 1 98 ? 14.511 32.161 -67.817 1.00 48.66 98 ASN A O 1
ATOM 775 N N . GLU A 1 99 ? 15.770 33.712 -66.757 1.00 44.74 99 GLU A N 1
ATOM 776 C CA . GLU A 1 99 ? 14.719 34.705 -66.564 1.00 45.14 99 GLU A CA 1
ATOM 777 C C . GLU A 1 99 ? 13.660 34.837 -67.662 1.00 44.64 99 GLU A C 1
ATOM 778 O O . GLU A 1 99 ? 12.474 34.568 -67.426 1.00 39.81 99 GLU A O 1
ATOM 784 N N . ALA A 1 100 ? 14.093 35.261 -68.847 1.00 36.59 100 ALA A N 1
ATOM 785 C CA . ALA A 1 100 ? 13.197 35.466 -69.976 1.00 37.35 100 ALA A CA 1
ATOM 786 C C . ALA A 1 100 ? 12.291 34.281 -70.258 1.00 41.55 100 ALA A C 1
ATOM 787 O O . ALA A 1 100 ? 11.074 34.434 -70.427 1.00 38.94 100 ALA A O 1
ATOM 789 N N . GLU A 1 101 ? 12.892 33.100 -70.319 1.00 39.94 101 GLU A N 1
ATOM 790 C CA . GLU A 1 101 ? 12.153 31.879 -70.607 1.00 44.45 101 GLU A CA 1
ATOM 791 C C . GLU A 1 101 ? 11.080 31.646 -69.559 1.00 39.03 101 GLU A C 1
ATOM 792 O O . GLU A 1 101 ? 9.956 31.242 -69.887 1.00 42.34 101 GLU A O 1
ATOM 798 N N . VAL A 1 102 ? 11.425 31.901 -68.302 1.00 37.48 102 VAL A N 1
ATOM 799 C CA . VAL A 1 102 ? 10.472 31.733 -67.209 1.00 31.58 102 VAL A CA 1
ATOM 800 C C . VAL A 1 102 ? 9.251 32.600 -67.507 1.00 29.37 102 VAL A C 1
ATOM 801 O O . VAL A 1 102 ? 8.122 32.112 -67.529 1.00 32.49 102 VAL A O 1
ATOM 805 N N . ARG A 1 103 ? 9.489 33.885 -67.748 1.00 35.25 103 ARG A N 1
ATOM 806 C CA . ARG A 1 103 ? 8.408 34.828 -68.046 1.00 35.44 103 ARG A CA 1
ATOM 807 C C . ARG A 1 103 ? 7.645 34.433 -69.293 1.00 36.72 103 ARG A C 1
ATOM 808 O O . ARG A 1 103 ? 6.428 34.601 -69.372 1.00 35.25 103 ARG A O 1
ATOM 816 N N . ARG A 1 104 ? 8.367 33.887 -70.265 1.00 39.07 104 ARG A N 1
ATOM 817 C CA . ARG A 1 104 ? 7.755 33.451 -71.503 1.00 33.56 104 ARG A CA 1
ATOM 818 C C . ARG A 1 104 ? 6.916 32.227 -71.179 1.00 32.66 104 ARG A C 1
ATOM 819 O O . ARG A 1 104 ? 5.788 32.083 -71.663 1.00 34.52 104 ARG A O 1
ATOM 827 N N . LEU A 1 105 ? 7.461 31.352 -70.335 1.00 34.20 105 LEU A N 1
ATOM 828 C CA . LEU A 1 105 ? 6.750 30.142 -69.934 1.00 27.58 105 LEU A CA 1
ATOM 829 C C . LEU A 1 105 ? 5.551 30.547 -69.091 1.00 25.46 105 LEU A C 1
ATOM 830 O O . LEU A 1 105 ? 4.467 29.968 -69.213 1.00 26.05 105 LEU A O 1
ATOM 835 N N . ILE A 1 106 ? 5.741 31.543 -68.228 1.00 27.76 106 ILE A N 1
ATOM 836 C CA . ILE A 1 106 ? 4.639 31.995 -67.387 1.00 26.79 106 ILE A CA 1
ATOM 837 C C . ILE A 1 106 ? 3.523 32.525 -68.292 1.00 21.17 106 ILE A C 1
ATOM 838 O O . ILE A 1 106 ? 2.353 32.220 -68.097 1.00 23.33 106 ILE A O 1
ATOM 843 N N . GLU A 1 107 ? 3.890 33.299 -69.306 1.00 30.52 107 GLU A N 1
ATOM 844 C CA . GLU A 1 107 ? 2.884 33.838 -70.214 1.00 30.31 107 GLU A CA 1
ATOM 845 C C . GLU A 1 107 ? 2.184 32.702 -70.926 1.00 27.66 107 GLU A C 1
ATOM 846 O O . GLU A 1 107 ? 0.952 32.622 -70.953 1.00 34.92 107 GLU A O 1
ATOM 852 N N . ALA A 1 108 ? 2.978 31.803 -71.494 1.00 37.03 108 ALA A N 1
ATOM 853 C CA . ALA A 1 108 ? 2.431 30.659 -72.201 1.00 31.54 108 ALA A CA 1
ATOM 854 C C . ALA A 1 108 ? 1.514 29.873 -71.282 1.00 30.03 108 ALA A C 1
ATOM 855 O O . ALA A 1 108 ? 0.458 29.414 -71.701 1.00 33.17 108 ALA A O 1
ATOM 857 N N . ILE A 1 109 ? 1.913 29.718 -70.024 1.00 32.88 109 ILE A N 1
ATOM 858 C CA . ILE A 1 109 ? 1.090 28.967 -69.082 1.00 31.38 109 ILE A CA 1
ATOM 859 C C . ILE A 1 109 ? -0.156 29.763 -68.708 1.00 26.81 109 ILE A C 1
ATOM 860 O O . ILE A 1 109 ? -1.225 29.190 -68.535 1.00 28.08 109 ILE A O 1
ATOM 865 N N . CYS A 1 110 ? -0.019 31.085 -68.599 1.00 33.76 110 CYS A N 1
ATOM 866 C CA . CYS A 1 110 ? -1.151 31.952 -68.269 1.00 36.15 110 CYS A CA 1
ATOM 867 C C . CYS A 1 110 ? -2.241 31.880 -69.344 1.00 37.12 110 CYS A C 1
ATOM 868 O O . CYS A 1 110 ? -3.423 31.732 -69.038 1.00 40.60 110 CYS A O 1
ATOM 871 N N . ARG A 1 111 ? -1.837 31.998 -70.605 1.00 40.51 111 ARG A N 1
ATOM 872 C CA . ARG A 1 111 ? -2.791 31.982 -71.709 1.00 40.41 111 ARG A CA 1
ATOM 873 C C . ARG A 1 111 ? -3.414 30.622 -71.947 1.00 39.06 111 ARG A C 1
ATOM 874 O O . ARG A 1 111 ? -4.485 30.514 -72.550 1.00 39.38 111 ARG A O 1
ATOM 882 N N . SER A 1 112 ? -2.755 29.584 -71.444 1.00 41.15 112 SER A N 1
ATOM 883 C CA . SER A 1 112 ? -3.261 28.228 -71.576 1.00 35.60 112 SER A CA 1
ATOM 884 C C . SER A 1 112 ? -4.540 28.146 -70.762 1.00 35.92 112 SER A C 1
ATOM 885 O O . SER A 1 112 ? -5.420 27.339 -71.045 1.00 30.60 112 SER A O 1
ATOM 888 N N . GLY A 1 113 ? -4.642 28.994 -69.743 1.00 35.25 113 GLY A N 1
ATOM 889 C CA . GLY A 1 113 ? -5.832 28.987 -68.907 1.00 36.02 113 GLY A CA 1
ATOM 890 C C . GLY A 1 113 ? -5.917 27.801 -67.961 1.00 34.51 113 GLY A C 1
ATOM 891 O O . GLY A 1 113 ? -6.990 27.501 -67.433 1.00 35.21 113 GLY A O 1
ATOM 892 N N . ALA A 1 114 ? -4.791 27.128 -67.740 1.00 36.37 114 ALA A N 1
ATOM 893 C CA . ALA A 1 114 ? -4.759 25.962 -66.852 1.00 37.52 114 ALA A CA 1
ATOM 894 C C . ALA A 1 114 ? -4.525 26.340 -65.386 1.00 38.28 114 ALA A C 1
ATOM 895 O O . ALA A 1 114 ? -4.796 25.538 -64.488 1.00 33.73 114 ALA A O 1
ATOM 897 N N . ILE A 1 115 ? -4.014 27.550 -65.152 1.00 34.37 115 ILE A N 1
ATOM 898 C CA . ILE A 1 115 ? -3.733 28.029 -63.799 1.00 33.26 115 ILE A CA 1
ATOM 899 C C . ILE A 1 115 ? -4.624 29.226 -63.423 1.00 36.20 115 ILE A C 1
ATOM 900 O O . ILE A 1 115 ? -5.275 29.822 -64.293 1.00 30.81 115 ILE A O 1
ATOM 905 N N . ASP A 1 116 ? -4.642 29.576 -62.132 1.00 34.07 116 ASP A N 1
ATOM 906 C CA . ASP A 1 116 ? -5.478 30.667 -61.608 1.00 29.08 116 ASP A CA 1
ATOM 907 C C . ASP A 1 116 ? -4.663 31.763 -60.920 1.00 30.82 116 ASP A C 1
ATOM 908 O O . ASP A 1 116 ? -5.043 32.943 -60.913 1.00 23.53 116 ASP A O 1
ATOM 913 N N . LEU A 1 117 ? -3.550 31.355 -60.324 1.00 21.10 117 LEU A N 1
ATOM 914 C CA . LEU A 1 117 ? -2.661 32.276 -59.645 1.00 24.93 117 LEU A CA 1
ATOM 915 C C . LEU A 1 117 ? -1.257 32.006 -60.146 1.00 21.17 117 LEU A C 1
ATOM 916 O O . LEU A 1 117 ? -0.930 30.888 -60.565 1.00 23.79 117 LEU A O 1
ATOM 921 N N . VAL A 1 118 ? -0.424 33.031 -60.066 1.00 22.95 118 VAL A N 1
ATOM 922 C CA . VAL A 1 118 ? 0.977 32.932 -60.438 1.00 23.81 118 VAL A CA 1
ATOM 923 C C . VAL A 1 118 ? 1.793 33.635 -59.349 1.00 25.72 118 VAL A C 1
ATOM 924 O O . VAL A 1 118 ? 1.473 34.759 -58.967 1.00 24.86 118 VAL A O 1
ATOM 928 N N . ASP A 1 119 ? 2.831 32.963 -58.849 1.00 27.15 119 ASP A N 1
ATOM 929 C CA . ASP A 1 119 ? 3.713 33.519 -57.832 1.00 27.74 119 ASP A CA 1
ATOM 930 C C . ASP A 1 119 ? 4.965 34.083 -58.520 1.00 32.28 119 ASP A C 1
ATOM 931 O O . ASP A 1 119 ? 5.622 33.391 -59.298 1.00 30.25 119 ASP A O 1
ATOM 936 N N . TYR A 1 120 ? 5.287 35.342 -58.244 1.00 22.74 120 TYR A N 1
ATOM 937 C CA . TYR A 1 120 ? 6.469 35.957 -58.837 1.00 28.48 120 TYR A CA 1
ATOM 938 C C . TYR A 1 120 ? 7.223 36.721 -57.756 1.00 26.89 120 TYR A C 1
ATOM 939 O O . TYR A 1 120 ? 6.612 37.324 -56.869 1.00 25.27 120 TYR A O 1
ATOM 948 N N . GLU A 1 121 ? 8.549 36.705 -57.852 1.00 20.87 121 GLU A N 1
ATOM 949 C CA . GLU A 1 121 ? 9.421 37.330 -56.864 1.00 26.16 121 GLU A CA 1
ATOM 950 C C . GLU A 1 121 ? 9.488 38.853 -56.896 1.00 25.87 121 GLU A C 1
ATOM 951 O O . GLU A 1 121 ? 9.742 39.451 -57.950 1.00 20.12 121 GLU A O 1
ATOM 957 N N . LEU A 1 122 ? 9.295 39.472 -55.733 1.00 21.40 122 LEU A N 1
ATOM 958 C CA . LEU A 1 122 ? 9.368 40.924 -55.639 1.00 30.52 122 LEU A CA 1
ATOM 959 C C . LEU A 1 122 ? 10.765 41.349 -56.054 1.00 31.32 122 LEU A C 1
ATOM 960 O O . LEU A 1 122 ? 10.958 42.410 -56.639 1.00 33.53 122 LEU A O 1
ATOM 965 N N . ALA A 1 123 ? 11.739 40.494 -55.765 1.00 35.45 123 ALA A N 1
ATOM 966 C CA . ALA A 1 123 ? 13.125 40.783 -56.096 1.00 39.63 123 ALA A CA 1
ATOM 967 C C . ALA A 1 123 ? 13.320 41.175 -57.556 1.00 41.22 123 ALA A C 1
ATOM 968 O O . ALA A 1 123 ? 14.321 41.793 -57.897 1.00 42.57 123 ALA A O 1
ATOM 970 N N . TYR A 1 124 ? 12.369 40.823 -58.416 1.00 44.32 124 TYR A N 1
ATOM 971 C CA . TYR A 1 124 ? 12.481 41.154 -59.838 1.00 48.54 124 TYR A CA 1
ATOM 972 C C . TYR A 1 124 ? 11.976 42.556 -60.164 1.00 47.96 124 TYR A C 1
ATOM 973 O O . TYR A 1 124 ? 11.734 42.881 -61.329 1.00 50.74 124 TYR A O 1
ATOM 982 N N . GLY A 1 125 ? 11.836 43.373 -59.120 1.00 47.90 125 GLY A N 1
ATOM 983 C CA . GLY A 1 125 ? 11.389 44.752 -59.247 1.00 44.27 125 GLY A CA 1
ATOM 984 C C . GLY A 1 125 ? 10.618 45.178 -60.485 1.00 42.47 125 GLY A C 1
ATOM 985 O O . GLY A 1 125 ? 9.474 44.770 -60.690 1.00 36.24 125 GLY A O 1
ATOM 986 N N . GLU A 1 126 ? 11.244 46.020 -61.303 1.00 41.64 126 GLU A N 1
ATOM 987 C CA . GLU A 1 126 ? 10.613 46.529 -62.521 1.00 46.45 126 GLU A CA 1
ATOM 988 C C . GLU A 1 126 ? 10.130 45.428 -63.454 1.00 47.96 126 GLU A C 1
ATOM 989 O O . GLU A 1 126 ? 9.117 45.583 -64.138 1.00 46.81 126 GLU A O 1
ATOM 995 N N . ARG A 1 127 ? 10.852 44.315 -63.491 1.00 46.18 127 ARG A N 1
ATOM 996 C CA . ARG A 1 127 ? 10.463 43.229 -64.373 1.00 45.54 127 ARG A CA 1
ATOM 997 C C . ARG A 1 127 ? 9.126 42.640 -63.969 1.00 40.57 127 ARG A C 1
ATOM 998 O O . ARG A 1 127 ? 8.595 41.778 -64.662 1.00 35.87 127 ARG A O 1
ATOM 1006 N N . ILE A 1 128 ? 8.587 43.100 -62.842 1.00 40.81 128 ILE A N 1
ATOM 1007 C CA . ILE A 1 128 ? 7.301 42.597 -62.377 1.00 41.12 128 ILE A CA 1
ATOM 1008 C C . ILE A 1 128 ? 6.182 43.125 -63.268 1.00 38.13 128 ILE A C 1
ATOM 1009 O O . ILE A 1 128 ? 5.222 42.410 -63.554 1.00 41.75 128 ILE A O 1
ATOM 1014 N N . ALA A 1 129 ? 6.311 44.369 -63.718 1.00 39.53 129 ALA A N 1
ATOM 1015 C CA . ALA A 1 129 ? 5.303 44.957 -64.593 1.00 40.85 129 ALA A CA 1
ATOM 1016 C C . ALA A 1 129 ? 5.057 43.975 -65.732 1.00 42.31 129 ALA A C 1
ATOM 1017 O O . ALA A 1 129 ? 3.913 43.664 -66.073 1.00 45.60 129 ALA A O 1
ATOM 1019 N N . ASP A 1 130 ? 6.150 43.477 -66.301 1.00 46.75 130 ASP A N 1
ATOM 1020 C CA . ASP A 1 130 ? 6.096 42.512 -67.394 1.00 47.08 130 ASP A CA 1
ATOM 1021 C C . ASP A 1 130 ? 5.148 41.374 -67.030 1.00 43.26 130 ASP A C 1
ATOM 1022 O O . ASP A 1 130 ? 4.166 41.122 -67.725 1.00 46.63 130 ASP A O 1
ATOM 1027 N N . VAL A 1 131 ? 5.435 40.683 -65.934 1.00 43.59 131 VAL A N 1
ATOM 1028 C CA . VAL A 1 131 ? 4.566 39.585 -65.516 1.00 38.44 131 VAL A CA 1
ATOM 1029 C C . VAL A 1 131 ? 3.196 40.117 -65.094 1.00 33.42 131 VAL A C 1
ATOM 1030 O O . VAL A 1 131 ? 2.170 39.459 -65.289 1.00 34.13 131 VAL A O 1
ATOM 1034 N N . ARG A 1 132 ? 3.184 41.320 -64.537 1.00 31.55 132 ARG A N 1
ATOM 1035 C CA . ARG A 1 132 ? 1.947 41.950 -64.102 1.00 34.90 132 ARG A CA 1
ATOM 1036 C C . ARG A 1 132 ? 0.916 41.988 -65.241 1.00 37.61 132 ARG A C 1
ATOM 1037 O O . ARG A 1 132 ? -0.203 41.498 -65.102 1.00 39.32 132 ARG A O 1
ATOM 1045 N N . ARG A 1 133 ? 1.280 42.570 -66.375 1.00 43.46 133 ARG A N 1
ATOM 1046 C CA . ARG A 1 133 ? 0.321 42.648 -67.461 1.00 43.22 133 ARG A CA 1
ATOM 1047 C C . ARG A 1 133 ? 0.063 41.295 -68.083 1.00 39.61 133 ARG A C 1
ATOM 1048 O O . ARG A 1 133 ? -1.045 40.985 -68.505 1.00 42.60 133 ARG A O 1
ATOM 1056 N N . MET A 1 134 ? 1.091 40.468 -68.078 1.00 41.61 134 MET A N 1
ATOM 1057 C CA . MET A 1 134 ? 0.999 39.132 -68.610 1.00 40.18 134 MET A CA 1
ATOM 1058 C C . MET A 1 134 ? -0.120 38.398 -67.873 1.00 38.79 134 MET A C 1
ATOM 1059 O O . MET A 1 134 ? -0.920 37.683 -68.478 1.00 32.71 134 MET A O 1
ATOM 1064 N N . THR A 1 135 ? -0.190 38.601 -66.559 1.00 38.75 135 THR A N 1
ATOM 1065 C CA . THR A 1 135 ? -1.199 37.930 -65.745 1.00 31.21 135 THR A CA 1
ATOM 1066 C C . THR A 1 135 ? -2.582 38.547 -65.856 1.00 32.32 135 THR A C 1
ATOM 1067 O O . THR A 1 135 ? -3.583 37.834 -65.940 1.00 31.63 135 THR A O 1
ATOM 1071 N N . GLU A 1 136 ? -2.646 39.870 -65.875 1.00 34.60 136 GLU A N 1
ATOM 1072 C CA . GLU A 1 136 ? -3.944 40.515 -65.965 1.00 41.72 136 GLU A CA 1
ATOM 1073 C C . GLU A 1 136 ? -4.703 40.149 -67.246 1.00 38.31 136 GLU A C 1
ATOM 1074 O O . GLU A 1 136 ? -5.915 39.951 -67.213 1.00 40.10 136 GLU A O 1
ATOM 1080 N N . GLU A 1 137 ? -3.991 40.028 -68.361 1.00 40.75 137 GLU A N 1
ATOM 1081 C CA . GLU A 1 137 ? -4.622 39.667 -69.626 1.00 42.19 137 GLU A CA 1
ATOM 1082 C C . GLU A 1 137 ? -5.391 38.352 -69.543 1.00 42.14 137 GLU A C 1
ATOM 1083 O O . GLU A 1 137 ? -6.491 38.223 -70.084 1.00 37.43 137 GLU A O 1
ATOM 1089 N N . CYS A 1 138 ? -4.799 37.371 -68.871 1.00 41.60 138 CYS A N 1
ATOM 1090 C CA . CYS A 1 138 ? -5.417 36.057 -68.763 1.00 42.84 138 CYS A CA 1
ATOM 1091 C C . CYS A 1 138 ? -6.284 35.875 -67.535 1.00 44.77 138 CYS A C 1
ATOM 1092 O O . CYS A 1 138 ? -6.680 34.748 -67.210 1.00 44.84 138 CYS A O 1
ATOM 1095 N N . SER A 1 139 ? -6.604 36.985 -66.870 1.00 42.55 139 SER A N 1
ATOM 1096 C CA . SER A 1 139 ? -7.426 36.941 -65.666 1.00 36.06 139 SER A CA 1
ATOM 1097 C C . SER A 1 139 ? -6.757 36.031 -64.633 1.00 26.94 139 SER A C 1
ATOM 1098 O O . SER A 1 139 ? -7.403 35.217 -63.990 1.00 32.15 139 SER A O 1
ATOM 1101 N N . VAL A 1 140 ? -5.450 36.170 -64.494 1.00 28.34 140 VAL A N 1
ATOM 1102 C CA . VAL A 1 140 ? -4.698 35.376 -63.529 1.00 30.78 140 VAL A CA 1
ATOM 1103 C C . VAL A 1 140 ? -4.276 36.268 -62.364 1.00 23.84 140 VAL A C 1
ATOM 1104 O O . VAL A 1 140 ? -3.779 37.366 -62.566 1.00 22.05 140 VAL A O 1
ATOM 1108 N N . TRP A 1 141 ? -4.481 35.786 -61.148 1.00 24.17 141 TRP A N 1
ATOM 1109 C CA . TRP A 1 141 ? -4.110 36.544 -59.962 1.00 24.27 141 TRP A CA 1
ATOM 1110 C C . TRP A 1 141 ? -2.608 36.551 -59.779 1.00 24.42 141 TRP A C 1
ATOM 1111 O O . TRP A 1 141 ? -1.927 35.587 -60.113 1.00 25.15 141 TRP A O 1
ATOM 1122 N N . LEU A 1 142 ? -2.090 37.653 -59.254 1.00 23.10 142 LEU A N 1
ATOM 1123 C CA . LEU A 1 142 ? -0.665 37.772 -59.056 1.00 18.72 142 LEU A CA 1
ATOM 1124 C C . LEU A 1 142 ? -0.274 37.828 -57.594 1.00 22.81 142 LEU A C 1
ATOM 1125 O O . LEU A 1 142 ? -0.703 38.716 -56.852 1.00 15.54 142 LEU A O 1
ATOM 1130 N N . VAL A 1 143 ? 0.542 36.856 -57.199 1.00 16.95 143 VAL A N 1
ATOM 1131 C CA . VAL A 1 143 ? 1.071 36.779 -55.852 1.00 16.67 143 VAL A CA 1
ATOM 1132 C C . VAL A 1 143 ? 2.516 37.277 -55.959 1.00 17.69 143 VAL A C 1
ATOM 1133 O O . VAL A 1 143 ? 3.297 36.739 -56.744 1.00 22.00 143 VAL A O 1
ATOM 1137 N N . VAL A 1 144 ? 2.879 38.315 -55.219 1.00 14.87 144 VAL A N 1
ATOM 1138 C CA . VAL A 1 144 ? 4.251 38.773 -55.251 1.00 14.76 144 VAL A CA 1
ATOM 1139 C C . VAL A 1 144 ? 4.868 38.402 -53.926 1.00 19.18 144 VAL A C 1
ATOM 1140 O O . VAL A 1 144 ? 4.405 38.835 -52.859 1.00 22.45 144 VAL A O 1
ATOM 1144 N N . SER A 1 145 ? 5.938 37.618 -53.995 1.00 19.34 145 SER A N 1
ATOM 1145 C CA . SER A 1 145 ? 6.566 37.121 -52.794 1.00 23.22 145 SER A CA 1
ATOM 1146 C C . SER A 1 145 ? 8.031 37.416 -52.568 1.00 26.31 145 SER A C 1
ATOM 1147 O O . SER A 1 145 ? 8.748 37.908 -53.446 1.00 27.65 145 SER A O 1
ATOM 1150 N N . ARG A 1 146 ? 8.453 37.077 -51.357 1.00 26.92 146 ARG A N 1
ATOM 1151 C CA . ARG A 1 146 ? 9.809 37.247 -50.880 1.00 21.20 146 ARG A CA 1
ATOM 1152 C C . ARG A 1 146 ? 10.004 36.138 -49.861 1.00 23.04 146 ARG A C 1
ATOM 1153 O O . ARG A 1 146 ? 9.150 35.953 -48.992 1.00 21.38 146 ARG A O 1
ATOM 1161 N N . HIS A 1 147 ? 11.117 35.415 -49.968 1.00 16.91 147 HIS A N 1
ATOM 1162 C CA . HIS A 1 147 ? 11.428 34.341 -49.038 1.00 25.45 147 HIS A CA 1
ATOM 1163 C C . HIS A 1 147 ? 12.828 34.542 -48.426 1.00 23.50 147 HIS A C 1
ATOM 1164 O O . HIS A 1 147 ? 13.816 34.736 -49.145 1.00 26.22 147 HIS A O 1
ATOM 1171 N N . TYR A 1 148 ? 12.902 34.508 -47.098 1.00 19.36 148 TYR A N 1
ATOM 1172 C CA . TYR A 1 148 ? 14.169 34.658 -46.380 1.00 20.28 148 TYR A CA 1
ATOM 1173 C C . TYR A 1 148 ? 14.519 33.323 -45.722 1.00 20.25 148 TYR A C 1
ATOM 1174 O O . TYR A 1 148 ? 14.010 33.015 -44.658 1.00 17.76 148 TYR A O 1
ATOM 1183 N N . PHE A 1 149 ? 15.388 32.538 -46.352 1.00 23.19 149 PHE A N 1
ATOM 1184 C CA . PHE A 1 149 ? 15.748 31.224 -45.809 1.00 20.92 149 PHE A CA 1
ATOM 1185 C C . PHE A 1 149 ? 16.881 31.211 -44.795 1.00 20.30 149 PHE A C 1
ATOM 1186 O O . PHE A 1 149 ? 17.047 30.228 -44.070 1.00 17.98 149 PHE A O 1
ATOM 1194 N N . ASP A 1 150 ? 17.647 32.296 -44.716 1.00 20.82 150 ASP A N 1
ATOM 1195 C CA . ASP A 1 150 ? 18.774 32.329 -43.802 1.00 24.68 150 ASP A CA 1
ATOM 1196 C C . ASP A 1 150 ? 18.534 33.024 -42.466 1.00 25.69 150 ASP A C 1
ATOM 1197 O O . ASP A 1 150 ? 19.422 33.065 -41.612 1.00 22.71 150 ASP A O 1
ATOM 1202 N N . GLY A 1 151 ? 17.339 33.571 -42.278 1.00 22.73 151 GLY A N 1
ATOM 1203 C CA . GLY A 1 151 ? 17.056 34.248 -41.034 1.00 20.78 151 GLY A CA 1
ATOM 1204 C C . GLY A 1 151 ? 15.770 35.025 -41.126 1.00 20.18 151 GLY A C 1
ATOM 1205 O O . GLY A 1 151 ? 15.019 34.872 -42.080 1.00 19.05 151 GLY A O 1
ATOM 1206 N N . THR A 1 152 ? 15.536 35.872 -40.131 1.00 21.14 152 THR A N 1
ATOM 1207 C CA . THR A 1 152 ? 14.333 36.686 -40.063 1.00 20.57 152 THR A CA 1
ATOM 1208 C C . THR A 1 152 ? 14.725 38.165 -39.984 1.00 22.08 152 THR A C 1
ATOM 1209 O O . THR A 1 152 ? 15.237 38.636 -38.965 1.00 20.15 152 THR A O 1
ATOM 1213 N N . PRO A 1 153 ? 14.516 38.912 -41.079 1.00 22.35 153 PRO A N 1
ATOM 1214 C CA . PRO A 1 153 ? 14.867 40.339 -41.058 1.00 25.17 153 PRO A CA 1
ATOM 1215 C C . PRO A 1 153 ? 14.021 41.135 -40.073 1.00 26.58 153 PRO A C 1
ATOM 1216 O O . PRO A 1 153 ? 13.062 40.617 -39.496 1.00 23.50 153 PRO A O 1
ATOM 1220 N N . ARG A 1 154 ? 14.376 42.398 -39.866 1.00 27.38 154 ARG A N 1
ATOM 1221 C CA . ARG A 1 154 ? 13.617 43.207 -38.929 1.00 29.67 154 ARG A CA 1
ATOM 1222 C C . ARG A 1 154 ? 12.197 43.463 -39.422 1.00 25.72 154 ARG A C 1
ATOM 1223 O O . ARG A 1 154 ? 11.935 43.448 -40.621 1.00 27.04 154 ARG A O 1
ATOM 1231 N N . LYS A 1 155 ? 11.287 43.685 -38.480 1.00 20.14 155 LYS A N 1
ATOM 1232 C CA . LYS A 1 155 ? 9.889 43.958 -38.788 1.00 24.51 155 LYS A CA 1
ATOM 1233 C C . LYS A 1 155 ? 9.754 45.040 -39.867 1.00 20.60 155 LYS A C 1
ATOM 1234 O O . LYS A 1 155 ? 8.922 44.927 -40.754 1.00 20.39 155 LYS A O 1
ATOM 1240 N N . GLU A 1 156 ? 10.571 46.085 -39.797 1.00 20.52 156 GLU A N 1
ATOM 1241 C CA . GLU A 1 156 ? 10.512 47.157 -40.806 1.00 22.74 156 GLU A CA 1
ATOM 1242 C C . GLU A 1 156 ? 10.749 46.649 -42.234 1.00 20.50 156 GLU A C 1
ATOM 1243 O O . GLU A 1 156 ? 10.119 47.099 -43.186 1.00 24.34 156 GLU A O 1
ATOM 1249 N N . THR A 1 157 ? 11.692 45.732 -42.380 1.00 21.62 157 THR A N 1
ATOM 1250 C CA . THR A 1 157 ? 12.030 45.176 -43.689 1.00 21.55 157 THR A CA 1
ATOM 1251 C C . THR A 1 157 ? 10.865 44.357 -44.232 1.00 20.5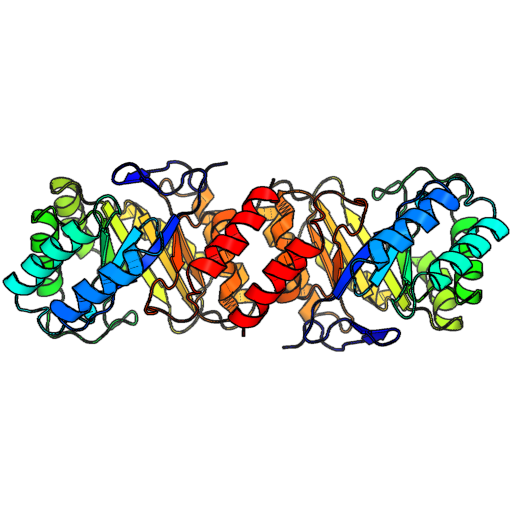6 157 THR A C 1
ATOM 1252 O O . THR A 1 157 ? 10.520 44.457 -45.407 1.00 18.63 157 THR A O 1
ATOM 1256 N N . LEU A 1 158 ? 10.248 43.560 -43.361 1.00 17.69 158 LEU A N 1
ATOM 1257 C CA . LEU A 1 158 ? 9.116 42.724 -43.762 1.00 15.52 158 LEU A CA 1
ATOM 1258 C C . LEU A 1 158 ? 7.937 43.606 -44.156 1.00 18.72 158 LEU A C 1
ATOM 1259 O O . LEU A 1 158 ? 7.242 43.342 -45.147 1.00 16.25 158 LEU A O 1
ATOM 1264 N N . LEU A 1 159 ? 7.705 44.653 -43.374 1.00 14.62 159 LEU A N 1
ATOM 1265 C CA . LEU A 1 159 ? 6.611 45.568 -43.677 1.00 15.22 159 LEU A CA 1
ATOM 1266 C C . LEU A 1 159 ? 6.871 46.266 -45.031 1.00 16.39 159 LEU A C 1
ATOM 1267 O O . LEU A 1 159 ? 5.971 46.364 -45.859 1.00 16.37 159 LEU A O 1
ATOM 1272 N N . ALA A 1 160 ? 8.104 46.718 -45.255 1.00 15.72 160 ALA A N 1
ATOM 1273 C CA . ALA A 1 160 ? 8.471 47.372 -46.507 1.00 18.79 160 ALA A CA 1
ATOM 1274 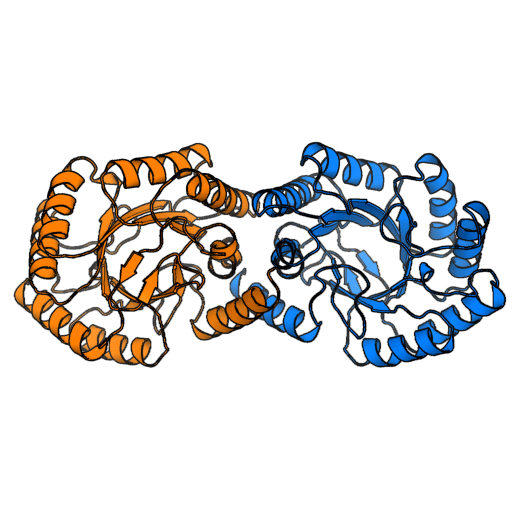C C . ALA A 1 160 ? 8.293 46.432 -47.705 1.00 20.97 160 ALA A C 1
ATOM 1275 O O . ALA A 1 160 ? 7.772 46.842 -48.748 1.00 18.00 160 ALA A O 1
ATOM 1277 N N . ASP A 1 161 ? 8.706 45.169 -47.560 1.00 20.81 161 ASP A N 1
ATOM 1278 C CA . ASP A 1 161 ? 8.538 44.188 -48.638 1.00 18.22 161 ASP A CA 1
ATOM 1279 C C . ASP A 1 161 ? 7.091 44.064 -49.076 1.00 16.38 161 ASP A C 1
ATOM 1280 O O . ASP A 1 161 ? 6.791 44.061 -50.264 1.00 21.13 161 ASP A O 1
ATOM 1285 N N . MET A 1 162 ? 6.187 43.951 -48.108 1.00 20.92 162 MET A N 1
ATOM 1286 C CA . MET A 1 162 ? 4.782 43.798 -48.422 1.00 16.63 162 MET A CA 1
ATOM 1287 C C . MET A 1 162 ? 4.191 45.085 -49.001 1.00 17.74 162 MET A C 1
ATOM 1288 O O . MET A 1 162 ? 3.329 45.042 -49.869 1.00 16.36 162 MET A O 1
ATOM 1293 N N . ARG A 1 163 ? 4.645 46.232 -48.518 1.00 21.17 163 ARG A N 1
ATOM 1294 C CA . ARG A 1 163 ? 4.124 47.481 -49.051 1.00 23.98 163 ARG A CA 1
ATOM 1295 C C . ARG A 1 163 ? 4.516 47.596 -50.519 1.00 24.21 163 ARG A C 1
ATOM 1296 O O . ARG A 1 163 ? 3.708 47.993 -51.347 1.00 24.06 163 ARG A O 1
ATOM 1304 N N . GLN A 1 164 ? 5.754 47.219 -50.832 1.00 19.65 164 GLN A N 1
ATOM 1305 C CA . GLN A 1 164 ? 6.274 47.294 -52.195 1.00 21.88 164 GLN A CA 1
ATOM 1306 C C . GLN A 1 164 ? 5.557 46.308 -53.123 1.00 22.72 164 GLN A C 1
ATOM 1307 O O . GLN A 1 164 ? 5.266 46.625 -54.281 1.00 23.58 164 GLN A O 1
ATOM 1313 N N . ALA A 1 165 ? 5.285 45.109 -52.617 1.00 17.29 165 ALA A N 1
ATOM 1314 C CA . ALA A 1 165 ? 4.597 44.106 -53.410 1.00 18.14 165 ALA A CA 1
ATOM 1315 C C . ALA A 1 165 ? 3.273 44.711 -53.887 1.00 21.95 165 ALA A C 1
ATOM 1316 O O . ALA A 1 165 ? 2.915 44.601 -55.059 1.00 20.54 165 ALA A O 1
ATOM 1318 N N . GLU A 1 166 ? 2.555 45.361 -52.973 1.00 19.30 166 GLU A N 1
ATOM 1319 C CA . GLU A 1 166 ? 1.296 45.988 -53.326 1.00 22.30 166 GLU A CA 1
ATOM 1320 C C . GLU A 1 166 ? 1.581 47.129 -54.302 1.00 22.45 166 GLU A C 1
ATOM 1321 O O . GLU A 1 166 ? 0.842 47.313 -55.251 1.00 21.82 166 GLU A O 1
ATOM 1327 N N . ARG A 1 167 ? 2.657 47.878 -54.073 1.00 20.78 167 ARG A N 1
ATOM 1328 C CA . ARG A 1 167 ? 3.029 48.979 -54.975 1.00 25.51 167 ARG A CA 1
ATOM 1329 C C . ARG A 1 167 ? 3.230 48.482 -56.422 1.00 31.10 167 ARG A C 1
ATOM 1330 O O . ARG A 1 167 ? 2.878 49.185 -57.383 1.00 30.05 167 ARG A O 1
ATOM 1338 N N . TYR A 1 168 ? 3.790 47.279 -56.576 1.00 26.70 168 TYR A N 1
ATOM 1339 C CA . TYR A 1 168 ? 4.032 46.703 -57.905 1.00 30.55 168 TYR A CA 1
ATOM 1340 C C . TYR A 1 168 ? 2.803 46.066 -58.546 1.00 28.40 168 TYR A C 1
ATOM 1341 O O . TYR A 1 168 ? 2.899 45.450 -59.605 1.00 32.08 168 TYR A O 1
ATOM 1350 N N . GLY A 1 169 ? 1.652 46.186 -57.895 1.00 25.48 169 GLY A N 1
ATOM 1351 C CA . GLY A 1 169 ? 0.440 45.634 -58.461 1.00 24.94 169 GLY A CA 1
ATOM 1352 C C . GLY A 1 169 ? 0.034 44.250 -58.004 1.00 21.52 169 GLY A C 1
ATOM 1353 O O . GLY A 1 169 ? -0.844 43.636 -58.606 1.00 23.77 169 GLY A O 1
ATOM 1354 N N . ALA A 1 170 ? 0.656 43.745 -56.947 1.00 21.37 170 ALA A N 1
ATOM 1355 C CA . ALA A 1 170 ? 0.297 42.422 -56.459 1.00 21.60 170 ALA A CA 1
ATOM 1356 C C . ALA A 1 170 ? -1.172 42.316 -56.055 1.00 24.43 170 ALA A C 1
ATOM 1357 O O . ALA A 1 170 ? -1.783 43.288 -55.585 1.00 22.80 170 ALA A O 1
ATOM 1359 N N . ASP A 1 171 ? -1.745 41.135 -56.247 1.00 17.03 171 ASP A N 1
ATOM 1360 C CA . ASP A 1 171 ? -3.109 40.888 -55.827 1.00 15.68 171 ASP A CA 1
ATOM 1361 C C . ASP A 1 171 ? -3.024 40.303 -54.420 1.00 18.46 171 ASP A C 1
ATOM 1362 O O . ASP A 1 171 ? -3.955 40.417 -53.616 1.00 10.70 171 ASP A O 1
ATOM 1367 N N . ILE A 1 172 ? -1.885 39.673 -54.145 1.00 19.45 172 ILE A N 1
ATOM 1368 C CA . ILE A 1 172 ? -1.611 39.057 -52.853 1.00 17.02 172 ILE A CA 1
ATOM 1369 C C . ILE A 1 172 ? -0.126 39.244 -52.589 1.00 18.82 172 ILE A C 1
ATOM 1370 O O . ILE A 1 172 ? 0.689 39.033 -53.478 1.00 17.85 172 ILE A O 1
ATOM 1375 N N . ALA A 1 173 ? 0.214 39.653 -51.368 1.00 16.66 173 ALA A N 1
ATOM 1376 C CA . ALA A 1 173 ? 1.604 39.868 -50.980 1.00 17.77 173 ALA A CA 1
ATOM 1377 C C . ALA A 1 173 ? 2.056 38.699 -50.118 1.00 19.41 173 ALA A C 1
ATOM 1378 O O . ALA A 1 173 ? 1.347 38.306 -49.186 1.00 14.35 173 ALA A O 1
ATOM 1380 N N . LYS A 1 174 ? 3.221 38.129 -50.418 1.00 13.96 174 LYS A N 1
ATOM 1381 C CA . LYS A 1 174 ? 3.688 37.001 -49.619 1.00 15.92 174 LYS A CA 1
ATOM 1382 C C . LYS A 1 174 ? 5.115 37.147 -49.090 1.00 18.42 174 LYS A C 1
ATOM 1383 O O . LYS A 1 174 ? 6.020 37.544 -49.827 1.00 20.06 174 LYS A O 1
ATOM 1389 N N . VAL A 1 175 ? 5.310 36.873 -47.799 1.00 18.47 175 VAL A N 1
ATOM 1390 C CA . VAL A 1 175 ? 6.654 36.908 -47.211 1.00 16.53 175 VAL A CA 1
ATOM 1391 C C . VAL A 1 175 ? 6.870 35.700 -46.290 1.00 19.21 175 VAL A C 1
ATOM 1392 O O . VAL A 1 175 ? 6.028 35.397 -45.439 1.00 14.80 175 VAL A O 1
ATOM 1396 N N . ALA A 1 176 ? 7.987 34.999 -46.465 1.00 16.45 176 ALA A N 1
ATOM 1397 C CA . ALA A 1 176 ? 8.285 33.870 -45.580 1.00 12.82 176 ALA A CA 1
ATOM 1398 C C . ALA A 1 176 ? 9.670 34.088 -44.947 1.00 10.97 176 ALA A C 1
ATOM 1399 O O . ALA A 1 176 ? 10.576 34.620 -45.589 1.00 17.05 176 ALA A O 1
ATOM 1401 N N . VAL A 1 177 ? 9.834 33.704 -43.687 1.00 11.45 177 VAL A N 1
ATOM 1402 C CA . VAL A 1 177 ? 11.107 33.865 -43.017 1.00 13.66 177 VAL A CA 1
ATOM 1403 C C . VAL A 1 177 ? 11.519 32.599 -42.277 1.00 13.88 177 VAL A C 1
ATOM 1404 O O . VAL A 1 177 ? 10.693 31.713 -42.035 1.00 12.76 177 VAL A O 1
ATOM 1408 N N . MET A 1 178 ? 12.806 32.516 -41.943 1.00 15.28 178 MET A N 1
ATOM 1409 C CA . MET A 1 178 ? 13.341 31.367 -41.196 1.00 14.85 178 MET A CA 1
ATOM 1410 C C . MET A 1 178 ? 13.696 31.903 -39.830 1.00 12.21 178 MET A C 1
ATOM 1411 O O . MET A 1 178 ? 14.673 32.657 -39.674 1.00 16.68 178 MET A O 1
ATOM 1416 N N . PRO A 1 179 ? 12.893 31.554 -38.813 1.00 15.24 179 PRO A N 1
ATOM 1417 C CA . PRO A 1 179 ? 13.162 32.043 -37.456 1.00 11.84 179 PRO A CA 1
ATOM 1418 C C . PRO A 1 179 ? 14.329 31.291 -36.823 1.00 11.24 179 PRO A C 1
ATOM 1419 O O . PRO A 1 179 ? 14.531 30.125 -37.095 1.00 14.35 179 PRO A O 1
ATOM 1423 N N . LYS A 1 180 ? 15.071 31.960 -35.962 1.00 19.63 180 LYS A N 1
ATOM 1424 C CA . LYS A 1 180 ? 16.199 31.321 -35.300 1.00 23.30 180 LYS A CA 1
ATOM 1425 C C . LYS A 1 180 ? 15.917 31.362 -33.810 1.00 21.13 180 LYS A C 1
ATOM 1426 O O . LYS A 1 180 ? 16.705 30.880 -32.991 1.00 24.26 180 LYS A O 1
ATOM 1432 N N . SER A 1 181 ? 14.759 31.913 -33.469 1.00 22.49 181 SER A N 1
ATOM 1433 C CA . SER A 1 181 ? 14.343 32.048 -32.080 1.00 24.05 181 SER A CA 1
ATOM 1434 C C . SER A 1 181 ? 12.847 32.367 -31.996 1.00 22.94 181 SER A C 1
ATOM 1435 O O . SER A 1 181 ? 12.238 32.768 -32.981 1.00 19.75 181 SER A O 1
ATOM 1438 N N . PRO A 1 182 ? 12.241 32.182 -30.813 1.00 21.75 182 PRO A N 1
ATOM 1439 C CA . PRO A 1 182 ? 10.815 32.475 -30.640 1.00 17.84 182 PRO A CA 1
ATOM 1440 C C . PRO A 1 182 ? 10.574 33.954 -30.927 1.00 21.55 182 PRO A C 1
ATOM 1441 O O . PRO A 1 182 ? 9.545 34.345 -31.501 1.00 21.86 182 PRO A O 1
ATOM 1445 N N . GLU A 1 183 ? 11.530 34.787 -30.539 1.00 16.96 183 GLU A N 1
ATOM 1446 C CA . GLU A 1 183 ? 11.374 36.203 -30.796 1.00 21.84 183 GLU A CA 1
ATOM 1447 C C . GLU A 1 183 ? 11.179 36.469 -32.289 1.00 17.01 183 GLU A C 1
ATOM 1448 O O . GLU A 1 183 ? 10.388 37.334 -32.659 1.00 15.73 183 GLU A O 1
ATOM 1454 N N . ASP A 1 184 ? 11.888 35.727 -33.137 1.00 14.26 184 ASP A N 1
ATOM 1455 C CA . ASP A 1 184 ? 11.759 35.884 -34.588 1.00 14.95 184 ASP A CA 1
ATOM 1456 C C . ASP A 1 184 ? 10.357 35.544 -35.053 1.00 12.80 184 ASP A C 1
ATOM 1457 O O . ASP A 1 184 ? 9.840 36.170 -35.977 1.00 14.05 184 ASP A O 1
ATOM 1462 N N . VAL A 1 185 ? 9.761 34.535 -34.427 1.00 10.72 185 VAL A N 1
ATOM 1463 C CA . VAL A 1 185 ? 8.407 34.130 -34.788 1.00 13.58 185 VAL A CA 1
ATOM 1464 C C . VAL A 1 185 ? 7.431 35.269 -34.501 1.00 16.21 185 VAL A C 1
ATOM 1465 O O . VAL A 1 185 ? 6.568 35.565 -35.314 1.00 19.60 185 VAL A O 1
ATOM 1469 N N . LEU A 1 186 ? 7.593 35.931 -33.360 1.00 17.41 186 LEU A N 1
ATOM 1470 C CA . LEU A 1 186 ? 6.720 37.046 -32.999 1.00 14.41 186 LEU A CA 1
ATOM 1471 C C . LEU A 1 186 ? 6.979 38.235 -33.960 1.00 18.02 186 LEU A C 1
ATOM 1472 O O . LEU A 1 186 ? 6.058 38.944 -34.311 1.00 12.73 186 LEU A O 1
ATOM 1477 N N . VAL A 1 187 ? 8.232 38.451 -34.374 1.00 14.29 187 VAL A N 1
ATOM 1478 C CA . VAL A 1 187 ? 8.530 39.516 -35.343 1.00 16.97 187 VAL A CA 1
ATOM 1479 C C . VAL A 1 187 ? 7.690 39.282 -36.634 1.00 19.83 187 VAL A C 1
ATOM 1480 O O . VAL A 1 187 ? 7.052 40.205 -37.177 1.00 15.95 187 VAL A O 1
ATOM 1484 N N . LEU A 1 188 ? 7.683 38.045 -37.120 1.00 19.41 188 LEU A N 1
ATOM 1485 C CA . LEU A 1 188 ? 6.906 37.729 -38.317 1.00 15.41 188 LEU A CA 1
ATOM 1486 C C . LEU A 1 188 ? 5.407 37.997 -38.127 1.00 13.24 188 LEU A C 1
ATOM 1487 O O . LEU A 1 188 ? 4.731 38.476 -39.046 1.00 18.71 188 LEU A O 1
ATOM 1492 N N . LEU A 1 189 ? 4.872 37.669 -36.957 1.00 13.76 189 LEU A N 1
ATOM 1493 C CA . LEU A 1 189 ? 3.440 37.910 -36.716 1.00 12.11 189 LEU A CA 1
ATOM 1494 C C . LEU A 1 189 ? 3.168 39.411 -36.581 1.00 13.35 189 LEU A C 1
ATOM 1495 O O . LEU A 1 189 ? 2.166 39.927 -37.085 1.00 15.77 189 LEU A O 1
ATOM 1500 N N . GLN A 1 190 ? 4.069 40.119 -35.912 1.00 15.55 190 GLN A N 1
ATOM 1501 C CA . GLN A 1 190 ? 3.905 41.567 -35.736 1.00 15.82 190 GLN A CA 1
ATOM 1502 C C . GLN A 1 190 ? 3.890 42.252 -37.096 1.00 10.37 190 GLN A C 1
ATOM 1503 O O . GLN A 1 190 ? 3.095 43.151 -37.342 1.00 15.78 190 GLN A O 1
ATOM 1509 N N . ALA A 1 191 ? 4.814 41.872 -37.969 1.00 12.92 191 ALA A N 1
ATOM 1510 C CA . ALA A 1 191 ? 4.857 42.479 -39.294 1.00 13.80 191 ALA A CA 1
ATOM 1511 C C . ALA A 1 191 ? 3.578 42.159 -40.067 1.00 15.34 191 ALA A C 1
ATOM 1512 O O . ALA A 1 191 ? 3.095 42.979 -40.847 1.00 13.33 191 ALA A O 1
ATOM 1514 N N . THR A 1 192 ? 3.060 40.952 -39.882 1.00 14.64 192 THR A N 1
ATOM 1515 C CA . THR A 1 192 ? 1.854 40.546 -40.586 1.00 14.29 192 THR A CA 1
ATOM 1516 C C . THR A 1 192 ? 0.700 41.445 -40.175 1.00 15.11 192 THR A C 1
ATOM 1517 O O . THR A 1 192 ? 0.004 42.009 -41.026 1.00 13.88 192 THR A O 1
ATOM 1521 N N . GLU A 1 193 ? 0.519 41.575 -38.863 1.00 14.19 193 GLU A N 1
ATOM 1522 C CA . GLU A 1 193 ? -0.542 42.400 -38.294 1.00 20.13 193 GLU A CA 1
ATOM 1523 C C . GLU A 1 193 ? -0.388 43.874 -38.684 1.00 14.35 193 GLU A C 1
ATOM 1524 O O . GLU A 1 193 ? -1.376 44.571 -38.959 1.00 16.89 193 GLU A O 1
ATOM 1530 N N . GLU A 1 194 ? 0.838 44.368 -38.696 1.00 16.45 194 GLU A N 1
ATOM 1531 C CA . GLU A 1 194 ? 1.026 45.763 -39.105 1.00 20.77 194 GLU A CA 1
ATOM 1532 C C . GLU A 1 194 ? 0.708 45.925 -40.588 1.00 21.18 194 GLU A C 1
ATOM 1533 O O . GLU A 1 194 ? 0.054 46.884 -40.982 1.00 23.91 194 GLU A O 1
ATOM 1539 N N . ALA A 1 195 ? 1.161 44.979 -41.404 1.00 17.06 195 ALA A N 1
ATOM 1540 C CA . ALA A 1 195 ? 0.913 45.037 -42.841 1.00 16.15 195 ALA A CA 1
ATOM 1541 C C . ALA A 1 195 ? -0.582 44.966 -43.140 1.00 20.29 195 ALA A C 1
ATOM 1542 O O . ALA A 1 195 ? -1.096 45.650 -44.033 1.00 21.17 195 ALA A O 1
ATOM 1544 N N . ARG A 1 196 ? -1.276 44.147 -42.365 1.00 14.49 196 ARG A N 1
ATOM 1545 C CA . ARG A 1 196 ? -2.709 43.938 -42.515 1.00 19.62 196 ARG A CA 1
ATOM 1546 C C . ARG A 1 196 ? -3.502 45.234 -42.409 1.00 17.72 196 ARG A C 1
ATOM 1547 O O . ARG A 1 196 ? -4.490 45.436 -43.115 1.00 18.28 196 ARG A O 1
ATOM 1555 N N . ARG A 1 197 ? -3.054 46.101 -41.517 1.00 18.47 197 ARG A N 1
ATOM 1556 C CA . ARG A 1 197 ? -3.685 47.386 -41.303 1.00 27.13 197 ARG A CA 1
ATOM 1557 C C . ARG A 1 197 ? -3.266 48.434 -42.339 1.00 28.96 197 ARG A C 1
ATOM 1558 O O . ARG A 1 197 ? -3.929 49.458 -42.483 1.00 26.33 197 ARG A O 1
ATOM 1566 N N . GLU A 1 198 ? -2.178 48.166 -43.064 1.00 30.05 198 GLU A N 1
ATOM 1567 C CA . GLU A 1 198 ? -1.662 49.105 -44.065 1.00 33.23 198 GLU A CA 1
ATOM 1568 C C . GLU A 1 198 ? -2.043 48.797 -45.518 1.00 35.34 198 GLU A C 1
ATOM 1569 O O . GLU A 1 198 ? -2.290 49.723 -46.297 1.00 32.56 198 GLU A O 1
ATOM 1575 N N . LEU A 1 199 ? -2.100 47.513 -45.885 1.00 29.07 199 LEU A N 1
ATOM 1576 C CA . LEU A 1 199 ? -2.436 47.120 -47.256 1.00 23.82 199 LEU A CA 1
ATOM 1577 C C . LEU A 1 199 ? -3.913 46.852 -47.523 1.00 26.20 199 LEU A C 1
ATOM 1578 O O . LEU A 1 199 ? -4.674 46.507 -46.623 1.00 26.23 199 LEU A O 1
ATOM 1583 N N . ALA A 1 200 ? -4.319 47.000 -48.781 1.00 23.17 200 ALA A N 1
ATOM 1584 C CA . ALA A 1 200 ? -5.711 46.763 -49.138 1.00 22.21 200 ALA A CA 1
ATOM 1585 C C . ALA A 1 200 ? -5.904 45.349 -49.677 1.00 22.60 200 ALA A C 1
ATOM 1586 O O . ALA A 1 200 ? -7.040 44.896 -49.835 1.00 31.23 200 ALA A O 1
ATOM 1588 N N . ILE A 1 201 ? -4.802 44.642 -49.936 1.00 19.51 201 ILE A N 1
ATOM 1589 C CA . ILE A 1 201 ? -4.868 43.287 -50.500 1.00 19.98 201 ILE A CA 1
ATOM 1590 C C . ILE A 1 201 ? -4.526 42.199 -49.462 1.00 16.18 201 ILE A C 1
ATOM 1591 O O . ILE A 1 201 ? -3.969 42.500 -48.408 1.00 18.08 201 ILE A O 1
ATOM 1596 N N . PRO A 1 202 ? -4.884 40.935 -49.747 1.00 14.35 202 PRO A N 1
ATOM 1597 C CA . PRO A 1 202 ? -4.603 39.811 -48.836 1.00 16.54 202 PRO A CA 1
ATOM 1598 C C . PRO A 1 202 ? -3.098 39.615 -48.654 1.00 18.90 202 PRO A C 1
ATOM 1599 O O . PRO A 1 202 ? -2.306 39.974 -49.524 1.00 19.01 202 PRO A O 1
ATOM 1603 N N . LEU A 1 203 ? -2.724 39.018 -47.529 1.00 16.06 203 LEU A N 1
ATOM 1604 C CA . LEU A 1 203 ? -1.336 38.762 -47.172 1.00 13.14 203 LEU A CA 1
ATOM 1605 C C . LEU A 1 203 ? -1.127 37.272 -46.882 1.00 14.03 203 LEU A C 1
ATOM 1606 O O . LEU A 1 203 ? -2.025 36.597 -46.369 1.00 13.88 203 LEU A O 1
ATOM 1611 N N . ILE A 1 204 ? 0.052 36.764 -47.218 1.00 15.26 204 ILE A N 1
ATOM 1612 C CA . ILE A 1 204 ? 0.401 35.369 -46.918 1.00 14.78 204 ILE A CA 1
ATOM 1613 C C . ILE A 1 204 ? 1.741 35.443 -46.250 1.00 16.03 204 ILE A C 1
ATOM 1614 O O . ILE A 1 204 ? 2.719 35.869 -46.867 1.00 19.48 204 ILE A O 1
ATOM 1619 N N . THR A 1 205 ? 1.803 35.038 -44.986 1.00 15.92 205 THR A N 1
ATOM 1620 C CA . THR A 1 205 ? 3.070 35.073 -44.280 1.00 8.42 205 THR A CA 1
ATOM 1621 C C . THR A 1 205 ? 3.279 33.774 -43.523 1.00 16.52 205 THR A C 1
ATOM 1622 O O . THR A 1 205 ? 2.318 33.057 -43.199 1.00 17.47 205 THR A O 1
ATOM 1626 N N . MET A 1 206 ? 4.543 33.473 -43.250 1.00 12.45 206 MET A N 1
ATOM 1627 C CA . MET A 1 206 ? 4.905 32.284 -42.490 1.00 18.64 206 MET A CA 1
ATOM 1628 C C . MET A 1 206 ? 6.352 32.322 -42.011 1.00 19.40 206 MET A C 1
ATOM 1629 O O . MET A 1 206 ? 7.216 32.966 -42.621 1.00 19.66 206 MET A O 1
ATOM 1634 N N . ALA A 1 207 ? 6.586 31.669 -40.882 1.00 19.60 207 ALA A N 1
ATOM 1635 C CA . ALA A 1 207 ? 7.930 31.488 -40.339 1.00 15.84 207 ALA A CA 1
ATOM 1636 C C . ALA A 1 207 ? 8.024 29.983 -40.617 1.00 18.85 207 ALA A C 1
ATOM 1637 O O . ALA A 1 207 ? 7.105 29.221 -40.275 1.00 16.85 207 ALA A O 1
ATOM 1639 N N . MET A 1 208 ? 9.099 29.563 -41.269 1.00 21.58 208 MET A N 1
ATOM 1640 C CA . MET A 1 208 ? 9.285 28.157 -41.624 1.00 16.51 208 MET A CA 1
ATOM 1641 C C . MET A 1 208 ? 9.889 27.391 -40.463 1.00 20.21 208 MET A C 1
ATOM 1642 O O . MET A 1 208 ? 10.106 27.964 -39.405 1.00 16.77 208 MET A O 1
ATOM 1647 N N . GLY A 1 209 ? 10.161 26.097 -40.665 1.00 23.24 209 GLY A N 1
ATOM 1648 C CA . GLY A 1 209 ? 10.750 25.289 -39.609 1.00 19.15 209 GLY A CA 1
ATOM 1649 C C . GLY A 1 209 ? 9.828 24.946 -38.442 1.00 20.72 209 GLY A C 1
ATOM 1650 O O . GLY A 1 209 ? 8.662 25.371 -38.397 1.00 16.34 209 GLY A O 1
ATOM 1651 N N . GLY A 1 210 ? 10.364 24.196 -37.475 1.00 22.18 210 GLY A N 1
ATOM 1652 C CA . GLY A 1 210 ? 9.570 23.773 -36.329 1.00 21.08 210 GLY A CA 1
ATOM 1653 C C . GLY A 1 210 ? 9.145 24.972 -35.508 1.00 19.84 210 GLY A C 1
ATOM 1654 O O . GLY A 1 210 ? 8.016 25.064 -35.025 1.00 18.83 210 GLY A O 1
ATOM 1655 N N . LEU A 1 211 ? 10.081 25.894 -35.361 1.00 19.68 211 LEU A N 1
ATOM 1656 C CA . LEU A 1 211 ? 9.866 27.120 -34.614 1.00 25.02 211 LEU A CA 1
ATOM 1657 C C . LEU A 1 211 ? 8.679 27.882 -35.176 1.00 16.81 211 LEU A C 1
ATOM 1658 O O . LEU A 1 211 ? 7.914 28.480 -34.429 1.00 19.01 211 LEU A O 1
ATOM 1663 N N . GLY A 1 212 ? 8.530 27.854 -36.495 1.00 17.13 212 GLY A N 1
ATOM 1664 C CA . GLY A 1 212 ? 7.442 28.570 -37.131 1.00 18.58 212 GLY A CA 1
ATOM 1665 C C . GLY A 1 212 ? 6.114 27.847 -37.287 1.00 21.33 212 GLY A C 1
ATOM 1666 O O . GLY A 1 212 ? 5.178 28.391 -37.880 1.00 22.61 212 GLY A O 1
ATOM 1667 N N . ALA A 1 213 ? 6.006 26.637 -36.752 1.00 22.33 213 ALA A N 1
ATOM 1668 C CA . ALA A 1 213 ? 4.765 25.894 -36.890 1.00 21.48 213 ALA A CA 1
ATOM 1669 C C . ALA A 1 213 ? 3.554 26.709 -36.446 1.00 24.11 213 ALA A C 1
ATOM 1670 O O . ALA A 1 213 ? 2.529 26.731 -37.134 1.00 18.75 213 ALA A O 1
ATOM 1672 N N . ILE A 1 214 ? 3.672 27.386 -35.308 1.00 20.34 214 ILE A N 1
ATOM 1673 C CA . ILE A 1 214 ? 2.546 28.161 -34.789 1.00 23.19 214 ILE A CA 1
ATOM 1674 C C . ILE A 1 214 ? 1.999 29.137 -35.809 1.00 19.44 214 ILE A C 1
ATOM 1675 O O . ILE A 1 214 ? 0.787 29.402 -35.841 1.00 20.78 214 ILE A O 1
ATOM 1680 N N . THR A 1 215 ? 2.887 29.666 -36.645 1.00 13.98 215 THR A N 1
ATOM 1681 C CA . THR A 1 215 ? 2.472 30.637 -37.643 1.00 13.83 215 THR A CA 1
ATOM 1682 C C . THR A 1 215 ? 1.603 30.058 -38.755 1.00 14.78 215 THR A C 1
ATOM 1683 O O . THR A 1 215 ? 0.789 30.774 -39.353 1.00 15.04 215 THR A O 1
ATOM 1687 N N . ARG A 1 216 ? 1.753 28.766 -39.021 1.00 13.24 216 ARG A N 1
ATOM 1688 C CA . ARG A 1 216 ? 0.961 28.104 -40.048 1.00 17.45 216 ARG A CA 1
ATOM 1689 C C . ARG A 1 216 ? -0.432 27.766 -39.515 1.00 16.28 216 ARG A C 1
ATOM 1690 O O . ARG A 1 216 ? -1.378 27.579 -40.279 1.00 21.17 216 ARG A O 1
ATOM 1698 N N . LEU A 1 217 ? -0.566 27.704 -38.197 1.00 16.68 217 LEU A N 1
ATOM 1699 C CA . LEU A 1 217 ? -1.844 27.355 -37.595 1.00 19.71 217 LEU A CA 1
ATOM 1700 C C . LEU A 1 217 ? -2.605 28.563 -37.055 1.00 19.39 217 LEU A C 1
ATOM 1701 O O . LEU A 1 217 ? -3.822 28.503 -36.906 1.00 23.08 217 LEU A O 1
ATOM 1706 N N . ALA A 1 218 ? -1.889 29.649 -36.760 1.00 19.11 218 ALA A N 1
ATOM 1707 C CA . ALA A 1 218 ? -2.519 30.832 -36.180 1.00 16.98 218 ALA A CA 1
ATOM 1708 C C . ALA A 1 218 ? -2.228 32.150 -36.881 1.00 15.14 218 ALA A C 1
ATOM 1709 O O . ALA A 1 218 ? -2.679 33.195 -36.437 1.00 15.84 218 ALA A O 1
ATOM 1711 N N . GLY A 1 219 ? -1.474 32.113 -37.967 1.00 13.14 219 GLY A N 1
ATOM 1712 C CA . GLY A 1 219 ? -1.172 33.349 -38.659 1.00 15.39 219 GLY A CA 1
ATOM 1713 C C . GLY A 1 219 ? -2.414 34.070 -39.151 1.00 13.63 219 GLY A C 1
ATOM 1714 O O . GLY A 1 219 ? -2.424 35.299 -39.231 1.00 12.54 219 GLY A O 1
ATOM 1715 N N . TRP A 1 220 ? -3.465 33.317 -39.468 1.00 13.73 220 TRP A N 1
ATOM 1716 C CA . TRP A 1 220 ? -4.704 33.922 -39.947 1.00 16.65 220 TRP A CA 1
ATOM 1717 C C . TRP A 1 220 ? -5.315 34.886 -38.945 1.00 16.78 220 TRP A C 1
ATOM 1718 O O . TRP A 1 220 ? -6.113 35.738 -39.321 1.00 13.48 220 TRP A O 1
ATOM 1729 N N . LEU A 1 221 ? -4.941 34.762 -37.669 1.00 16.59 221 LEU A N 1
ATOM 1730 C CA . LEU A 1 221 ? -5.464 35.650 -36.619 1.00 16.86 221 LEU A CA 1
ATOM 1731 C C . LEU A 1 221 ? -4.807 37.040 -36.710 1.00 15.72 221 LEU A C 1
ATOM 1732 O O . LEU A 1 221 ? -5.273 38.017 -36.110 1.00 15.67 221 LEU A O 1
ATOM 1737 N N . PHE A 1 222 ? -3.713 37.111 -37.455 1.00 10.71 222 PHE A N 1
ATOM 1738 C CA . PHE A 1 222 ? -2.949 38.347 -37.601 1.00 7.71 222 PHE A CA 1
ATOM 1739 C C . PHE A 1 222 ? -2.921 38.842 -39.028 1.00 9.15 222 PHE A C 1
ATOM 1740 O O . PHE A 1 222 ? -2.206 39.786 -39.345 1.00 18.09 222 PHE A O 1
ATOM 1748 N N . GLY A 1 223 ? -3.716 38.214 -39.887 1.00 11.98 223 GLY A N 1
ATOM 1749 C CA . GLY A 1 223 ? -3.800 38.663 -41.265 1.00 15.57 223 GLY A CA 1
ATOM 1750 C C . GLY A 1 223 ? -3.275 37.756 -42.358 1.00 16.67 223 GLY A C 1
ATOM 1751 O O . GLY A 1 223 ? -3.300 38.149 -43.534 1.00 14.91 223 GLY A O 1
ATOM 1752 N N . SER A 1 224 ? -2.798 36.560 -42.018 1.00 12.48 224 SER A N 1
ATOM 1753 C CA . SER A 1 224 ? -2.295 35.689 -43.080 1.00 11.43 224 SER A CA 1
ATOM 1754 C C . SER A 1 224 ? -3.476 34.890 -43.607 1.00 15.24 224 SER A C 1
ATOM 1755 O O . SER A 1 224 ? -4.063 34.060 -42.891 1.00 18.64 224 SER A O 1
ATOM 1758 N N . ALA A 1 225 ? -3.808 35.135 -44.873 1.00 15.17 225 ALA A N 1
ATOM 1759 C CA . ALA A 1 225 ? -4.956 34.503 -45.516 1.00 13.39 225 ALA A CA 1
ATOM 1760 C C . ALA A 1 225 ? -4.799 33.090 -46.018 1.00 19.43 225 ALA A C 1
ATOM 1761 O O . ALA A 1 225 ? -5.804 32.403 -46.261 1.00 16.77 225 ALA A O 1
ATOM 1763 N N . VAL A 1 226 ? -3.557 32.655 -46.187 1.00 15.77 226 VAL A N 1
ATOM 1764 C CA . VAL A 1 226 ? -3.293 31.326 -46.705 1.00 17.07 226 VAL A CA 1
ATOM 1765 C C . VAL A 1 226 ? -2.221 30.631 -45.879 1.00 15.73 226 VAL A C 1
ATOM 1766 O O . VAL A 1 226 ? -1.276 31.277 -45.454 1.00 19.31 226 VAL A O 1
ATOM 1770 N N . THR A 1 227 ? -2.381 29.335 -45.630 1.00 14.75 227 THR A N 1
ATOM 1771 C CA . THR A 1 227 ? -1.356 28.580 -44.895 1.00 16.79 227 THR A CA 1
ATOM 1772 C C . THR A 1 227 ? -1.020 27.361 -45.768 1.00 19.26 227 THR A C 1
ATOM 1773 O O . THR A 1 227 ? -1.914 26.759 -46.370 1.00 19.06 227 THR A O 1
ATOM 1777 N N . PHE A 1 228 ? 0.267 27.031 -45.867 1.00 18.55 228 PHE A N 1
ATOM 1778 C CA . PHE A 1 228 ? 0.704 25.903 -46.671 1.00 23.14 228 PHE A CA 1
ATOM 1779 C C . PHE A 1 228 ? 0.866 24.634 -45.827 1.00 27.93 228 PHE A C 1
ATOM 1780 O O . PHE A 1 228 ? 1.597 24.630 -44.830 1.00 26.68 228 PHE A O 1
ATOM 1788 N N . ALA A 1 229 ? 0.184 23.563 -46.237 1.00 23.52 229 ALA A N 1
ATOM 1789 C CA . ALA A 1 229 ? 0.241 22.284 -45.514 1.00 24.03 229 ALA A CA 1
ATOM 1790 C C . ALA A 1 229 ? 0.665 21.149 -46.440 1.00 27.30 229 ALA A C 1
ATOM 1791 O O . ALA A 1 229 ? 0.687 21.309 -47.670 1.00 27.11 229 ALA A O 1
ATOM 1793 N N . VAL A 1 230 ? 0.996 19.999 -45.865 1.00 28.53 230 VAL A N 1
ATOM 1794 C CA . VAL A 1 230 ? 1.404 18.865 -46.689 1.00 26.21 230 VAL A CA 1
ATOM 1795 C C . VAL A 1 230 ? 0.203 18.042 -47.130 1.00 27.60 230 VAL A C 1
ATOM 1796 O O . VAL A 1 230 ? -0.588 17.582 -46.303 1.00 25.67 230 VAL A O 1
ATOM 1800 N N . GLY A 1 231 ? 0.066 17.871 -48.440 1.00 29.73 231 GLY A N 1
ATOM 1801 C CA . GLY A 1 231 ? -1.024 17.076 -48.983 1.00 28.32 231 GLY A CA 1
ATOM 1802 C C . GLY A 1 231 ? -0.440 15.743 -49.436 1.00 35.11 231 GLY A C 1
ATOM 1803 O O . GLY A 1 231 ? -1.138 14.722 -49.493 1.00 36.24 231 GLY A O 1
ATOM 1804 N N . ASN A 1 232 ? 0.847 15.770 -49.782 1.00 33.20 232 ASN A N 1
ATOM 1805 C CA . ASN A 1 232 ? 1.583 14.574 -50.187 1.00 34.34 232 ASN A CA 1
ATOM 1806 C C . ASN A 1 232 ? 3.035 14.770 -49.800 1.00 35.03 232 ASN A C 1
ATOM 1807 O O . ASN A 1 232 ? 3.567 14.045 -48.955 1.00 34.50 232 ASN A O 1
ATOM 1812 N N . GLN A 1 233 ? 3.674 15.755 -50.422 1.00 34.46 233 GLN A N 1
ATOM 1813 C CA . GLN A 1 233 ? 5.075 16.046 -50.144 1.00 38.31 233 GLN A CA 1
ATOM 1814 C C . GLN A 1 233 ? 5.245 17.442 -49.568 1.00 35.76 233 GLN A C 1
ATOM 1815 O O . GLN A 1 233 ? 4.340 18.263 -49.641 1.00 42.21 233 GLN A O 1
ATOM 1821 N N . SER A 1 234 ? 6.412 17.701 -48.990 1.00 36.61 234 SER A N 1
ATOM 1822 C CA . SER A 1 234 ? 6.723 18.999 -48.406 1.00 34.74 234 SER A CA 1
ATOM 1823 C C . SER A 1 234 ? 7.484 19.811 -49.449 1.00 36.44 234 SER A C 1
ATOM 1824 O O . SER A 1 234 ? 8.343 19.272 -50.148 1.00 35.22 234 SER A O 1
ATOM 1827 N N . SER A 1 235 ? 7.168 21.100 -49.563 1.00 35.46 235 SER A N 1
ATOM 1828 C CA . SER A 1 235 ? 7.858 21.960 -50.528 1.00 37.17 235 SER A CA 1
ATOM 1829 C C . SER A 1 235 ? 8.676 23.003 -49.778 1.00 36.20 235 SER A C 1
ATOM 1830 O O . SER A 1 235 ? 9.406 23.784 -50.383 1.00 35.94 235 SER A O 1
ATOM 1833 N N . ALA A 1 236 ? 8.536 23.009 -48.454 1.00 35.09 236 ALA A N 1
ATOM 1834 C CA . ALA A 1 236 ? 9.246 23.948 -47.593 1.00 35.77 236 ALA A CA 1
ATOM 1835 C C . ALA A 1 236 ? 9.269 23.446 -46.136 1.00 34.18 236 ALA A C 1
ATOM 1836 O O . ALA A 1 236 ? 8.355 22.765 -45.690 1.00 32.47 236 ALA A O 1
ATOM 1838 N N . PRO A 1 237 ? 10.324 23.793 -45.384 1.00 35.23 237 PRO A N 1
ATOM 1839 C CA . PRO A 1 237 ? 10.484 23.387 -43.981 1.00 34.65 237 PRO A CA 1
ATOM 1840 C C . PRO A 1 237 ? 9.356 23.803 -43.031 1.00 29.10 237 PRO A C 1
ATOM 1841 O O . PRO A 1 237 ? 8.892 24.942 -43.045 1.00 24.23 237 PRO A O 1
ATOM 1845 N N . GLY A 1 238 ? 8.903 22.858 -42.217 1.00 32.27 238 GLY A N 1
ATOM 1846 C CA . GLY A 1 238 ? 7.854 23.162 -41.257 1.00 32.15 238 GLY A CA 1
ATOM 1847 C C . GLY A 1 238 ? 6.406 22.982 -41.675 1.00 31.83 238 GLY A C 1
ATOM 1848 O O . GLY A 1 238 ? 5.511 23.247 -40.881 1.00 27.57 238 GLY A O 1
ATOM 1849 N N . GLN A 1 239 ? 6.155 22.540 -42.903 1.00 32.19 239 GLN A N 1
ATOM 1850 C CA . GLN A 1 239 ? 4.777 22.341 -43.334 1.00 29.41 239 GLN A CA 1
ATOM 1851 C C . GLN A 1 239 ? 4.203 21.126 -42.587 1.00 30.33 239 GLN A C 1
ATOM 1852 O O . GLN A 1 239 ? 4.849 20.090 -42.471 1.00 27.41 239 GLN A O 1
ATOM 1858 N N . ILE A 1 240 ? 2.978 21.282 -42.095 1.00 27.26 240 ILE A N 1
ATOM 1859 C CA . ILE A 1 240 ? 2.253 20.278 -41.318 1.00 23.93 240 ILE A CA 1
ATOM 1860 C C . ILE A 1 240 ? 1.207 19.566 -42.160 1.00 24.92 240 ILE A C 1
ATOM 1861 O O . ILE A 1 240 ? 0.636 20.159 -43.074 1.00 20.67 240 ILE A O 1
ATOM 1866 N N . PRO A 1 241 ? 0.948 18.279 -41.865 1.00 23.97 241 PRO A N 1
ATOM 1867 C CA . PRO A 1 241 ? -0.052 17.516 -42.610 1.00 23.88 241 PRO A CA 1
ATOM 1868 C C . PRO A 1 241 ? -1.414 18.199 -42.565 1.00 23.69 241 PRO A C 1
ATOM 1869 O O . PRO A 1 241 ? -1.914 18.606 -41.504 1.00 24.81 241 PRO A O 1
ATOM 1873 N N . ILE A 1 242 ? -2.017 18.317 -43.734 1.00 19.88 242 ILE A N 1
ATOM 1874 C CA . ILE A 1 242 ? -3.292 18.975 -43.871 1.00 15.69 242 ILE A CA 1
ATOM 1875 C C . ILE A 1 242 ? -4.362 18.583 -42.843 1.00 23.74 242 ILE A C 1
ATOM 1876 O O . ILE A 1 242 ? -5.137 19.441 -42.388 1.00 18.73 242 ILE A O 1
ATOM 1881 N N . ASP A 1 243 ? -4.400 17.308 -42.467 1.00 21.50 243 ASP A N 1
ATOM 1882 C CA . ASP A 1 243 ? -5.383 16.832 -41.492 1.00 28.72 243 ASP A CA 1
ATOM 1883 C C . ASP A 1 243 ? -5.168 17.451 -40.109 1.00 23.49 243 ASP A C 1
ATOM 1884 O O . ASP A 1 243 ? -6.125 17.794 -39.409 1.00 22.60 243 ASP A O 1
ATOM 1889 N N . ASP A 1 244 ? -3.908 17.592 -39.711 1.00 27.34 244 ASP A N 1
ATOM 1890 C CA . ASP A 1 244 ? -3.609 18.187 -38.415 1.00 25.22 244 ASP A CA 1
ATOM 1891 C C . ASP A 1 244 ? -3.865 19.697 -38.448 1.00 21.25 244 ASP A C 1
ATOM 1892 O O . ASP A 1 244 ? -4.290 20.283 -37.457 1.00 18.83 244 ASP A O 1
ATOM 1897 N N . VAL A 1 245 ? -3.624 20.329 -39.591 1.00 26.09 245 VAL A N 1
ATOM 1898 C CA . VAL A 1 245 ? -3.886 21.760 -39.712 1.00 20.85 245 VAL A CA 1
ATOM 1899 C C . VAL A 1 245 ? -5.383 22.017 -39.519 1.00 25.59 245 VAL A C 1
ATOM 1900 O O . VAL A 1 245 ? -5.776 22.915 -38.766 1.00 21.19 245 VAL A O 1
ATOM 1904 N N . ARG A 1 246 ? -6.213 21.211 -40.190 1.00 25.85 246 ARG A N 1
ATOM 1905 C CA . ARG A 1 246 ? -7.678 21.316 -40.094 1.00 28.86 246 ARG A CA 1
ATOM 1906 C C . ARG A 1 246 ? -8.153 21.136 -38.647 1.00 22.39 246 ARG A C 1
ATOM 1907 O O . ARG A 1 246 ? -9.017 21.865 -38.168 1.00 21.74 246 ARG A O 1
ATOM 1915 N N . THR A 1 247 ? -7.590 20.150 -37.965 1.00 22.36 247 THR A N 1
ATOM 1916 C CA . THR A 1 247 ? -7.949 19.876 -36.571 1.00 24.93 247 THR A CA 1
ATOM 1917 C C . THR A 1 247 ? -7.789 21.140 -35.723 1.00 23.75 247 THR A C 1
ATOM 1918 O O . THR A 1 247 ? -8.718 21.571 -35.031 1.00 25.27 247 THR A O 1
ATOM 1922 N N . VAL A 1 248 ? -6.600 21.730 -35.780 1.00 18.42 248 VAL A N 1
ATOM 1923 C CA . VAL A 1 248 ? -6.304 22.934 -34.993 1.00 22.26 248 VAL A CA 1
ATOM 1924 C C . VAL A 1 248 ? -7.130 24.141 -35.417 1.00 21.22 248 VAL A C 1
ATOM 1925 O O . VAL A 1 248 ? -7.646 24.897 -34.573 1.00 22.45 248 VAL A O 1
ATOM 1929 N N . LEU A 1 249 ? -7.264 24.337 -36.724 1.00 22.13 249 LEU A N 1
ATOM 1930 C CA . LEU A 1 249 ? -8.027 25.480 -37.203 1.00 22.63 249 LEU A CA 1
ATOM 1931 C C . LEU A 1 249 ? -9.442 25.456 -36.687 1.00 18.59 249 LEU A C 1
ATOM 1932 O O . LEU A 1 249 ? -9.971 26.491 -36.302 1.00 23.74 249 LEU A O 1
ATOM 1937 N N . SER A 1 250 ? -10.063 24.280 -36.698 1.00 23.46 250 SER A N 1
ATOM 1938 C CA . SER A 1 250 ? -11.440 24.155 -36.247 1.00 26.94 250 SER A CA 1
ATOM 1939 C C . SER A 1 250 ? -11.567 24.516 -34.767 1.00 24.36 250 SER A C 1
ATOM 1940 O O . SER A 1 250 ? -12.467 25.256 -34.376 1.00 21.15 250 SER A O 1
ATOM 1943 N N . ILE A 1 251 ? -10.644 24.020 -33.958 1.00 19.92 251 ILE A N 1
ATOM 1944 C CA . ILE A 1 251 ? -10.663 24.316 -32.532 1.00 24.76 251 ILE A CA 1
ATOM 1945 C C . ILE A 1 251 ? -10.376 25.802 -32.330 1.00 22.76 251 ILE A C 1
ATOM 1946 O O . ILE A 1 251 ? -11.124 26.508 -31.668 1.00 23.66 251 ILE A O 1
ATOM 1951 N N . LEU A 1 252 ? -9.304 26.279 -32.941 1.00 22.63 252 LEU A N 1
ATOM 1952 C CA . LEU A 1 252 ? -8.939 27.676 -32.814 1.00 24.14 252 LEU A CA 1
ATOM 1953 C C . LEU A 1 252 ? -10.089 28.569 -33.268 1.00 26.60 252 LEU A C 1
ATOM 1954 O O . LEU A 1 252 ? -10.362 29.582 -32.642 1.00 23.12 252 LEU A O 1
ATOM 1959 N N . GLN A 1 253 ? -10.775 28.174 -34.342 1.00 23.25 253 GLN A N 1
ATOM 1960 C CA . GLN A 1 253 ? -11.867 28.972 -34.868 1.00 23.39 253 GLN A CA 1
ATOM 1961 C C . GLN A 1 253 ? -13.103 29.044 -33.993 1.00 31.45 253 GLN A C 1
ATOM 1962 O O . GLN A 1 253 ? -13.687 30.123 -33.832 1.00 32.13 253 GLN A O 1
ATOM 1968 N N . THR A 1 254 ? -13.512 27.919 -33.420 1.00 26.12 254 THR A N 1
ATOM 1969 C CA . THR A 1 254 ? -14.691 27.946 -32.574 1.00 27.01 254 THR A CA 1
ATOM 1970 C C . THR A 1 254 ? -14.407 28.783 -31.332 1.00 26.67 254 THR A C 1
ATOM 1971 O O . THR A 1 254 ? -15.210 29.619 -30.941 1.00 23.85 254 THR A O 1
ATOM 1975 N N . TYR A 1 255 ? -13.235 28.589 -30.744 1.00 25.76 255 TYR A N 1
ATOM 1976 C CA . TYR A 1 255 ? -12.861 29.303 -29.530 1.00 26.17 255 TYR A CA 1
ATOM 1977 C C . TYR A 1 255 ? -12.339 30.742 -29.623 1.00 24.40 255 TYR A C 1
ATOM 1978 O O . TYR A 1 255 ? -12.312 31.444 -28.625 1.00 26.97 255 TYR A O 1
ATOM 1987 N N . SER A 1 256 ? -11.916 31.183 -30.803 1.00 28.39 256 SER A N 1
ATOM 1988 C CA . SER A 1 256 ? -11.397 32.547 -30.955 1.00 29.44 256 SER A CA 1
ATOM 1989 C C . SER A 1 256 ? -12.534 33.542 -31.129 1.00 32.47 256 SER A C 1
ATOM 1990 O O . SER A 1 256 ? -12.338 34.755 -31.021 1.00 32.83 256 SER A O 1
ATOM 1993 N N . ARG A 1 257 ? -13.725 33.019 -31.392 1.00 37.00 257 ARG A N 1
ATOM 1994 C CA . ARG A 1 257 ? -14.897 33.861 -31.583 1.00 45.05 257 ARG A CA 1
ATOM 1995 C C . ARG A 1 257 ? -16.190 33.098 -31.304 1.00 47.61 257 ARG A C 1
ATOM 1996 O O . ARG A 1 257 ? -17.112 33.707 -30.716 1.00 49.27 257 ARG A O 1
ATOM 2005 N N . MET B 1 1 ? 13.751 21.366 -25.327 1.00 51.57 1 MET B N 1
ATOM 2006 C CA . MET B 1 1 ? 13.609 22.745 -24.770 1.00 51.99 1 MET B CA 1
ATOM 2007 C C . MET B 1 1 ? 12.646 22.801 -23.588 1.00 49.32 1 MET B C 1
ATOM 2008 O O . MET B 1 1 ? 11.522 22.304 -23.674 1.00 49.57 1 MET B O 1
ATOM 2013 N N . ASN B 1 2 ? 13.092 23.405 -22.486 1.00 45.95 2 ASN B N 1
ATOM 2014 C CA . ASN B 1 2 ? 12.253 23.559 -21.298 1.00 39.71 2 ASN B CA 1
ATOM 2015 C C . ASN B 1 2 ? 11.536 24.888 -21.430 1.00 34.80 2 ASN B C 1
ATOM 2016 O O . ASN B 1 2 ? 12.098 25.855 -21.944 1.00 30.87 2 ASN B O 1
ATOM 2021 N N . ILE B 1 3 ? 10.293 24.934 -20.969 1.00 29.36 3 ILE B N 1
ATOM 2022 C CA . ILE B 1 3 ? 9.496 26.146 -21.055 1.00 27.47 3 ILE B CA 1
ATOM 2023 C C . ILE B 1 3 ? 10.114 27.282 -20.241 1.00 29.48 3 ILE B C 1
ATOM 2024 O O . ILE B 1 3 ? 10.179 28.423 -20.710 1.00 26.11 3 ILE B O 1
ATOM 2029 N N . SER B 1 4 ? 10.583 26.952 -19.036 1.00 26.96 4 SER B N 1
ATOM 2030 C CA . SER B 1 4 ? 11.217 27.908 -18.128 1.00 27.44 4 SER B CA 1
ATOM 2031 C C . SER B 1 4 ? 12.705 27.567 -17.944 1.00 31.25 4 SER B C 1
ATOM 2032 O O . SER B 1 4 ? 13.109 26.413 -18.082 1.00 33.36 4 SER B O 1
ATOM 2035 N N . PRO B 1 5 ? 13.535 28.568 -17.618 1.00 34.18 5 PRO B N 1
ATOM 2036 C CA . PRO B 1 5 ? 14.974 28.326 -17.421 1.00 37.32 5 PRO B CA 1
ATOM 2037 C C . PRO B 1 5 ? 15.200 27.277 -16.321 1.00 37.89 5 PRO B C 1
ATOM 2038 O O . PRO B 1 5 ? 15.965 26.332 -16.495 1.00 39.83 5 PRO B O 1
ATOM 2042 N N . LYS B 1 6 ? 14.529 27.454 -15.190 1.00 32.62 6 LYS B N 1
ATOM 2043 C CA . LYS B 1 6 ? 14.652 26.504 -14.090 1.00 37.74 6 LYS B CA 1
ATOM 2044 C C . LYS B 1 6 ? 13.285 25.971 -13.685 1.00 31.42 6 LYS B C 1
ATOM 2045 O O . LYS B 1 6 ? 12.502 26.663 -13.026 1.00 25.62 6 LYS B O 1
ATOM 2051 N N . ALA B 1 7 ? 13.013 24.733 -14.090 1.00 27.12 7 ALA B N 1
ATOM 2052 C CA . ALA B 1 7 ? 11.745 24.083 -13.787 1.00 28.29 7 ALA B CA 1
ATOM 2053 C C . ALA B 1 7 ? 11.631 23.796 -12.293 1.00 30.07 7 ALA B C 1
ATOM 2054 O O . ALA B 1 7 ? 12.642 23.613 -11.598 1.00 26.83 7 ALA B O 1
ATOM 2056 N N . ILE B 1 8 ? 10.393 23.771 -11.805 1.00 19.85 8 ILE B N 1
ATOM 2057 C CA . ILE B 1 8 ? 10.115 23.512 -10.398 1.00 24.87 8 ILE B CA 1
ATOM 2058 C C . ILE B 1 8 ? 9.368 22.177 -10.327 1.00 24.54 8 ILE B C 1
ATOM 2059 O O . ILE B 1 8 ? 8.561 21.885 -11.197 1.00 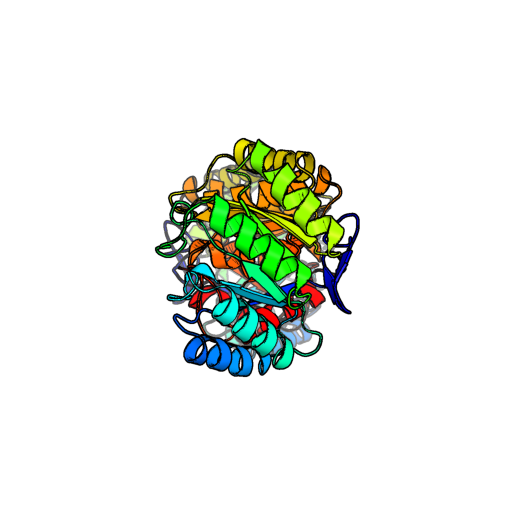19.62 8 ILE B O 1
ATOM 2064 N N . LYS B 1 9 ? 9.652 21.364 -9.309 1.00 22.30 9 LYS B N 1
ATOM 2065 C CA . LYS B 1 9 ? 9.007 20.063 -9.170 1.00 20.35 9 LYS B CA 1
ATOM 2066 C C . LYS B 1 9 ? 7.911 20.130 -8.117 1.00 21.64 9 LYS B C 1
ATOM 2067 O O . LYS B 1 9 ? 8.190 20.355 -6.944 1.00 26.06 9 LYS B O 1
ATOM 2073 N N . VAL B 1 10 ? 6.663 19.950 -8.531 1.00 21.62 10 VAL B N 1
ATOM 2074 C CA . VAL B 1 10 ? 5.546 19.983 -7.593 1.00 25.17 10 VAL B CA 1
ATOM 2075 C C . VAL B 1 10 ? 4.916 18.604 -7.520 1.00 22.77 10 VAL B C 1
ATOM 2076 O O . VAL B 1 10 ? 4.332 18.142 -8.496 1.00 25.16 10 VAL B O 1
ATOM 2080 N N . ARG B 1 11 ? 5.037 17.947 -6.369 1.00 21.14 11 ARG B N 1
ATOM 2081 C CA . ARG B 1 11 ? 4.499 16.591 -6.185 1.00 27.72 11 ARG B CA 1
ATOM 2082 C C . ARG B 1 11 ? 4.790 15.656 -7.363 1.00 30.59 11 ARG B C 1
ATOM 2083 O O . ARG B 1 11 ? 3.878 15.028 -7.917 1.00 39.69 11 ARG B O 1
ATOM 2091 N N . ASN B 1 12 ? 6.044 15.565 -7.757 1.00 35.03 12 ASN B N 1
ATOM 2092 C CA . ASN B 1 12 ? 6.406 14.688 -8.861 1.00 32.01 12 ASN B CA 1
ATOM 2093 C C . ASN B 1 12 ? 6.014 15.203 -10.247 1.00 34.40 12 ASN B C 1
ATOM 2094 O O . ASN B 1 12 ? 6.264 14.534 -11.239 1.00 38.02 12 ASN B O 1
ATOM 2099 N N . ILE B 1 13 ? 5.386 16.374 -10.330 1.00 30.61 13 ILE B N 1
ATOM 2100 C CA . ILE B 1 13 ? 5.065 16.928 -11.640 1.00 27.71 13 ILE B CA 1
ATOM 2101 C C . ILE B 1 13 ? 5.992 18.132 -11.820 1.00 25.35 13 ILE B C 1
ATOM 2102 O O . ILE B 1 13 ? 6.334 18.800 -10.841 1.00 24.28 13 ILE B O 1
ATOM 2107 N N . TRP B 1 14 ? 6.420 18.400 -13.052 1.00 21.12 14 TRP B N 1
ATOM 2108 C CA . TRP B 1 14 ? 7.298 19.537 -13.322 1.00 22.39 14 TRP B CA 1
ATOM 2109 C C . TRP B 1 14 ? 6.549 20.730 -13.930 1.00 22.02 14 TRP B C 1
ATOM 2110 O O . TRP B 1 14 ? 5.715 20.568 -14.821 1.00 25.11 14 TRP B O 1
ATOM 2121 N N . ILE B 1 15 ? 6.834 21.924 -13.432 1.00 19.97 15 ILE B N 1
ATOM 2122 C CA . ILE B 1 15 ? 6.204 23.131 -13.967 1.00 15.69 15 ILE B CA 1
ATOM 2123 C C . ILE B 1 15 ? 7.331 23.938 -14.601 1.00 19.84 15 ILE B C 1
ATOM 2124 O O . ILE B 1 15 ? 8.269 24.341 -13.919 1.00 22.99 15 ILE B O 1
ATOM 2129 N N . GLY B 1 16 ? 7.252 24.152 -15.905 1.00 21.01 16 GLY B N 1
ATOM 2130 C CA . GLY B 1 16 ? 8.283 24.923 -16.568 1.00 21.76 16 GLY B CA 1
ATOM 2131 C C . GLY B 1 16 ? 9.295 24.016 -17.220 1.00 22.79 16 GLY B C 1
ATOM 2132 O O . GLY B 1 16 ? 10.335 24.471 -17.679 1.00 27.86 16 GLY B O 1
ATOM 2133 N N . GLY B 1 17 ? 8.985 22.727 -17.268 1.00 24.62 17 GLY B N 1
ATOM 2134 C CA . GLY B 1 17 ? 9.892 21.794 -17.902 1.00 29.36 17 GLY B CA 1
ATOM 2135 C C . GLY B 1 17 ? 9.588 21.730 -19.387 1.00 31.56 17 GLY B C 1
ATOM 2136 O O . GLY B 1 17 ? 9.070 22.686 -19.978 1.00 26.03 17 GLY B O 1
ATOM 2137 N N . THR B 1 18 ? 9.893 20.587 -19.985 1.00 30.22 18 THR B N 1
ATOM 2138 C CA . THR B 1 18 ? 9.671 20.376 -21.402 1.00 33.47 18 THR B CA 1
ATOM 2139 C C . THR B 1 18 ? 8.193 20.357 -21.751 1.00 31.47 18 THR B C 1
ATOM 2140 O O . THR B 1 18 ? 7.805 20.755 -22.842 1.00 32.33 18 THR B O 1
ATOM 2144 N N . GLU B 1 19 ? 7.365 19.940 -20.805 1.00 25.35 19 GLU B N 1
ATOM 2145 C CA . GLU B 1 19 ? 5.944 19.814 -21.065 1.00 25.75 19 GLU B CA 1
ATOM 2146 C C . GLU B 1 19 ? 5.024 20.901 -20.516 1.00 20.73 19 GLU B C 1
ATOM 2147 O O . GLU B 1 19 ? 5.174 21.359 -19.389 1.00 22.98 19 GLU B O 1
ATOM 2153 N N . PRO B 1 20 ? 4.057 21.334 -21.322 1.00 19.30 20 PRO B N 1
ATOM 2154 C CA . PRO B 1 20 ? 3.163 22.362 -20.802 1.00 21.90 20 PRO B CA 1
ATOM 2155 C C . PRO B 1 20 ? 2.330 21.711 -19.700 1.00 21.88 20 PRO B C 1
ATOM 2156 O O . PRO B 1 20 ? 2.143 20.482 -19.693 1.00 17.14 20 PRO B O 1
ATOM 2160 N N . CYS B 1 21 ? 1.857 22.526 -18.764 1.00 17.77 21 CYS B N 1
ATOM 2161 C CA . CYS B 1 21 ? 1.023 22.036 -17.678 1.00 18.65 21 CYS B CA 1
ATOM 2162 C C . CYS B 1 21 ? -0.363 22.618 -17.823 1.00 19.46 21 CYS B C 1
ATOM 2163 O O . CYS B 1 21 ? -0.516 23.791 -18.134 1.00 19.45 21 CYS B O 1
ATOM 2166 N N . ILE B 1 22 ? -1.376 21.796 -17.608 1.00 15.87 22 ILE B N 1
ATOM 2167 C CA . ILE B 1 22 ? -2.738 22.276 -17.676 1.00 13.95 22 ILE B CA 1
ATOM 2168 C C . ILE B 1 22 ? -3.360 22.295 -16.285 1.00 15.88 22 ILE B C 1
ATOM 2169 O O . ILE B 1 22 ? -3.289 21.312 -15.530 1.00 19.03 22 ILE B O 1
ATOM 2174 N N . CYS B 1 23 ? -3.982 23.414 -15.958 1.00 15.88 23 CYS B N 1
ATOM 2175 C CA . CYS B 1 23 ? -4.647 23.603 -14.669 1.00 16.28 23 CYS B CA 1
ATOM 2176 C C . CYS B 1 23 ? -6.130 23.844 -14.943 1.00 13.47 23 CYS B C 1
ATOM 2177 O O . CYS B 1 23 ? -6.478 24.634 -15.822 1.00 16.21 23 CYS B O 1
ATOM 2180 N N . ALA B 1 24 ? -7.000 23.152 -14.206 1.00 16.86 24 ALA B N 1
ATOM 2181 C CA . ALA B 1 24 ? -8.444 23.283 -14.347 1.00 13.71 24 ALA B CA 1
ATOM 2182 C C . ALA B 1 24 ? -9.002 23.786 -13.023 1.00 13.56 24 ALA B C 1
ATOM 2183 O O . ALA B 1 24 ? -8.666 23.273 -11.961 1.00 22.13 24 ALA B O 1
ATOM 2185 N N . PRO B 1 25 ? -9.890 24.781 -13.070 1.00 19.34 25 PRO B N 1
ATOM 2186 C CA . PRO B 1 25 ? -10.484 25.355 -11.854 1.00 12.71 25 PRO B CA 1
ATOM 2187 C C . PRO B 1 25 ? -11.649 24.567 -11.265 1.00 16.17 25 PRO B C 1
ATOM 2188 O O . PRO B 1 25 ? -12.248 23.751 -11.945 1.00 14.42 25 PRO B O 1
ATOM 2192 N N . VAL B 1 26 ? -11.938 24.814 -9.988 1.00 13.08 26 VAL B N 1
ATOM 2193 C CA . VAL B 1 26 ? -13.042 24.204 -9.279 1.00 17.07 26 VAL B CA 1
ATOM 2194 C C . VAL B 1 26 ? -13.696 25.423 -8.656 1.00 21.08 26 VAL B C 1
ATOM 2195 O O . VAL B 1 26 ? -13.041 26.176 -7.926 1.00 17.02 26 VAL B O 1
ATOM 2199 N N . VAL B 1 27 ? -14.976 25.641 -8.934 1.00 16.25 27 VAL B N 1
ATOM 2200 C CA . VAL B 1 27 ? -15.609 26.831 -8.401 1.00 21.71 27 VAL B CA 1
ATOM 2201 C C . VAL B 1 27 ? -16.880 26.636 -7.562 1.00 21.24 27 VAL B C 1
ATOM 2202 O O . VAL B 1 27 ? -17.669 27.549 -7.454 1.00 19.15 27 VAL B O 1
ATOM 2206 N N . GLY B 1 28 ? -17.066 25.462 -6.968 1.00 22.42 28 GLY B N 1
ATOM 2207 C CA . GLY B 1 28 ? -18.273 25.225 -6.184 1.00 24.94 28 GLY B CA 1
ATOM 2208 C C . GLY B 1 28 ? -18.621 26.228 -5.094 1.00 22.66 28 GLY B C 1
ATOM 2209 O O . GLY B 1 28 ? -17.752 26.914 -4.539 1.00 16.63 28 GLY B O 1
ATOM 2210 N N . GLU B 1 29 ? -19.909 26.270 -4.756 1.00 20.59 29 GLU B N 1
ATOM 2211 C CA . GLU B 1 29 ? -20.446 27.181 -3.745 1.00 23.69 29 GLU B CA 1
ATOM 2212 C C . GLU B 1 29 ? -20.381 26.608 -2.322 1.00 19.67 29 GLU B C 1
ATOM 2213 O O . GLU B 1 29 ? -20.400 27.343 -1.346 1.00 27.62 29 GLU B O 1
ATOM 2219 N N . ASP B 1 30 ? -20.298 25.295 -2.200 1.00 25.16 30 ASP B N 1
ATOM 2220 C CA . ASP B 1 30 ? -20.218 24.689 -0.875 1.00 25.46 30 ASP B CA 1
ATOM 2221 C C . ASP B 1 30 ? -19.481 23.369 -0.953 1.00 25.47 30 ASP B C 1
ATOM 2222 O O . ASP B 1 30 ? -19.187 22.894 -2.049 1.00 27.24 30 ASP B O 1
ATOM 2227 N N . ASP B 1 31 ? -19.205 22.776 0.209 1.00 24.62 31 ASP B N 1
ATOM 2228 C CA . ASP B 1 31 ? -18.463 21.526 0.305 1.00 27.20 31 ASP B CA 1
ATOM 2229 C C . ASP B 1 31 ? -18.892 20.430 -0.651 1.00 27.69 31 ASP B C 1
ATOM 2230 O O . ASP B 1 31 ? -18.071 19.896 -1.416 1.00 26.25 31 ASP B O 1
ATOM 2235 N N . ARG B 1 32 ? -20.170 20.074 -0.591 1.00 21.17 32 ARG B N 1
ATOM 2236 C CA . ARG B 1 32 ? -20.703 19.028 -1.450 1.00 23.31 32 ARG B CA 1
ATOM 2237 C C . ARG B 1 32 ? -20.455 19.368 -2.909 1.00 21.01 32 ARG B C 1
ATOM 2238 O O . ARG B 1 32 ? -20.003 18.521 -3.668 1.00 20.57 32 ARG B O 1
ATOM 2246 N N . LYS B 1 33 ? -20.744 20.611 -3.300 1.00 19.58 33 LYS B N 1
ATOM 2247 C CA . LYS B 1 33 ? -20.553 21.016 -4.692 1.00 22.66 33 LYS B CA 1
ATOM 2248 C C . LYS B 1 33 ? -19.088 21.058 -5.097 1.00 23.96 33 LYS B C 1
ATOM 2249 O O . LYS B 1 33 ? -18.740 20.628 -6.195 1.00 26.58 33 LYS B O 1
ATOM 2255 N N . VAL B 1 34 ? -18.220 21.558 -4.219 1.00 24.37 34 VAL B N 1
ATOM 2256 C CA . VAL B 1 34 ? -16.795 21.618 -4.548 1.00 22.34 34 VAL B CA 1
ATOM 2257 C C . VAL B 1 34 ? -16.214 20.212 -4.760 1.00 23.06 34 VAL B C 1
ATOM 2258 O O . VAL B 1 34 ? -15.397 19.979 -5.651 1.00 19.43 34 VAL B O 1
ATOM 2262 N N . LEU B 1 35 ? -16.624 19.281 -3.911 1.00 19.42 35 LEU B N 1
ATOM 2263 C CA . LEU B 1 35 ? -16.144 17.908 -3.996 1.00 21.40 35 LEU B CA 1
ATOM 2264 C C . LEU B 1 35 ? -16.609 17.195 -5.263 1.00 18.07 35 LEU B C 1
ATOM 2265 O O . LEU B 1 35 ? -15.830 16.510 -5.915 1.00 16.13 35 LEU B O 1
ATOM 2270 N N . ARG B 1 36 ? -17.888 17.331 -5.590 1.00 20.07 36 ARG B N 1
ATOM 2271 C CA . ARG B 1 36 ? -18.432 16.658 -6.776 1.00 27.92 36 ARG B CA 1
ATOM 2272 C C . ARG B 1 36 ? -17.750 17.228 -8.007 1.00 26.03 36 ARG B C 1
ATOM 2273 O O . ARG B 1 36 ? -17.353 16.507 -8.925 1.00 29.67 36 ARG B O 1
ATOM 2281 N N . GLU B 1 37 ? -17.596 18.543 -8.008 1.00 26.74 37 GLU B N 1
ATOM 2282 C CA . GLU B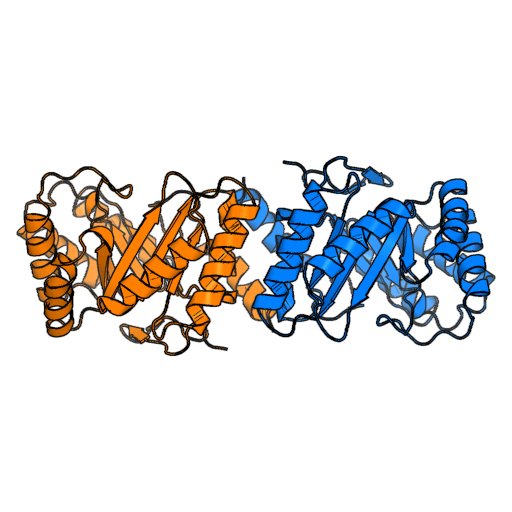 1 37 ? -16.954 19.210 -9.114 1.00 27.40 37 GLU B CA 1
ATOM 2283 C C . GLU B 1 37 ? -15.502 18.735 -9.250 1.00 25.55 37 GLU B C 1
ATOM 2284 O O . GLU B 1 37 ? -15.025 18.498 -10.365 1.00 25.67 37 GLU B O 1
ATOM 2290 N N . ALA B 1 38 ? -14.791 18.599 -8.125 1.00 22.30 38 ALA B N 1
ATOM 2291 C CA . ALA B 1 38 ? -13.394 18.135 -8.162 1.00 18.57 38 ALA B CA 1
ATOM 2292 C C . ALA B 1 38 ? -13.314 16.727 -8.731 1.00 20.68 38 ALA B C 1
ATOM 2293 O O . ALA B 1 38 ? -12.410 16.386 -9.498 1.00 13.90 38 ALA B O 1
ATOM 2295 N N . GLU B 1 39 ? -14.261 15.892 -8.326 1.00 26.08 39 GLU B N 1
ATOM 2296 C CA . GLU B 1 39 ? -14.285 14.527 -8.825 1.00 25.74 39 GLU B CA 1
ATOM 2297 C C . GLU B 1 39 ? -14.358 14.559 -10.357 1.00 21.48 39 GLU B C 1
ATOM 2298 O O . GLU B 1 39 ? -13.556 13.912 -11.033 1.00 21.44 39 GLU B O 1
ATOM 2304 N N . GLU B 1 40 ? -15.288 15.350 -10.888 1.00 20.30 40 GLU B N 1
ATOM 2305 C CA . GLU B 1 40 ? -15.473 15.470 -12.331 1.00 21.05 40 GLU B CA 1
ATOM 2306 C C . GLU B 1 40 ? -14.211 15.994 -13.028 1.00 20.39 40 GLU B C 1
ATOM 2307 O O . GLU B 1 40 ? -13.720 15.390 -13.988 1.00 17.42 40 GLU B O 1
ATOM 2313 N N . VAL B 1 41 ? -13.660 17.099 -12.531 1.00 20.41 41 VAL B N 1
ATOM 2314 C CA . VAL B 1 41 ? -12.441 17.664 -13.120 1.00 20.55 41 VAL B CA 1
ATOM 2315 C C . VAL B 1 41 ? -11.288 16.664 -13.078 1.00 17.20 41 VAL B C 1
ATOM 2316 O O . VAL B 1 41 ? -10.538 16.489 -14.043 1.00 18.20 41 VAL B O 1
ATOM 2320 N N . CYS B 1 42 ? -11.128 16.014 -11.935 1.00 19.28 42 CYS B N 1
ATOM 2321 C CA . CYS B 1 42 ? -10.035 15.083 -11.794 1.00 24.37 42 CYS B CA 1
ATOM 2322 C C . CYS B 1 42 ? -10.072 13.882 -12.726 1.00 22.49 42 CYS B C 1
ATOM 2323 O O . CYS B 1 42 ? -9.021 13.372 -13.109 1.00 18.48 42 CYS B O 1
ATOM 2326 N N . ARG B 1 43 ? -11.265 13.453 -13.125 1.00 25.93 43 ARG B N 1
ATOM 2327 C CA . ARG B 1 43 ? -11.353 12.331 -14.057 1.00 33.48 43 ARG B CA 1
ATOM 2328 C C . ARG B 1 43 ? -10.737 12.794 -15.383 1.00 32.46 43 ARG B C 1
ATOM 2329 O O . ARG B 1 43 ? -10.133 11.998 -16.107 1.00 28.46 43 ARG B O 1
ATOM 2337 N N . LYS B 1 44 ? -10.906 14.077 -15.711 1.00 32.34 44 LYS B N 1
ATOM 2338 C CA . LYS B 1 44 ? -10.273 14.630 -16.915 1.00 32.95 44 LYS B CA 1
ATOM 2339 C C . LYS B 1 44 ? -8.846 14.585 -16.391 1.00 36.01 44 LYS B C 1
ATOM 2340 O O . LYS B 1 44 ? -8.658 14.438 -15.191 1.00 39.36 44 LYS B O 1
ATOM 2346 N N . GLN B 1 45 ? -7.816 14.724 -17.205 1.00 37.56 45 GLN B N 1
ATOM 2347 C CA . GLN B 1 45 ? -6.515 14.579 -16.555 1.00 41.80 45 GLN B CA 1
ATOM 2348 C C . GLN B 1 45 ? -5.660 15.822 -16.379 1.00 34.36 45 GLN B C 1
ATOM 2349 O O . GLN B 1 45 ? -4.511 15.831 -16.816 1.00 36.14 45 GLN B O 1
ATOM 2355 N N . PRO B 1 46 ? -6.175 16.864 -15.692 1.00 29.81 46 PRO B N 1
ATOM 2356 C CA . PRO B 1 46 ? -5.316 18.049 -15.554 1.00 24.11 46 PRO B CA 1
ATOM 2357 C C . PRO B 1 46 ? -4.059 17.803 -14.766 1.00 17.82 46 PRO B C 1
ATOM 2358 O O . PRO B 1 46 ? -4.011 16.927 -13.910 1.00 23.18 46 PRO B O 1
ATOM 2362 N N . ASP B 1 47 ? -3.036 18.579 -15.076 1.00 14.98 47 ASP B N 1
ATOM 2363 C CA . ASP B 1 47 ? -1.770 18.482 -14.396 1.00 17.37 47 ASP B CA 1
ATOM 2364 C C . ASP B 1 47 ? -1.890 19.137 -13.021 1.00 16.66 47 ASP B C 1
ATOM 2365 O O . ASP B 1 47 ? -1.262 18.693 -12.069 1.00 22.00 47 ASP B O 1
ATOM 2370 N N . LEU B 1 48 ? -2.715 20.182 -12.921 1.00 20.09 48 LEU B N 1
ATOM 2371 C CA . LEU B 1 48 ? -2.935 20.918 -11.663 1.00 17.52 48 LEU B CA 1
ATOM 2372 C C . LEU B 1 48 ? -4.419 21.236 -11.491 1.00 15.86 48 LEU B C 1
ATOM 2373 O O . LEU B 1 48 ? -5.149 21.374 -12.477 1.00 16.05 48 LEU B O 1
ATOM 2378 N N . LEU B 1 49 ? -4.845 21.383 -10.236 1.00 14.22 49 LEU B N 1
ATOM 2379 C CA . LEU B 1 49 ? -6.228 21.726 -9.916 1.00 12.90 49 LEU B CA 1
ATOM 2380 C C . LEU B 1 49 ? -6.178 23.019 -9.119 1.00 16.09 49 LEU B C 1
ATOM 2381 O O . LEU B 1 49 ? -5.394 23.144 -8.175 1.00 17.71 49 LEU B O 1
ATOM 2386 N N . GLU B 1 50 ? -6.987 23.990 -9.521 1.00 11.01 50 GLU B N 1
ATOM 2387 C CA . GLU B 1 50 ? -7.055 25.255 -8.824 1.00 14.62 50 GLU B CA 1
ATOM 2388 C C . GLU B 1 50 ? -8.391 25.367 -8.124 1.00 15.09 50 GLU B C 1
ATOM 2389 O O . GLU B 1 50 ? -9.434 25.282 -8.779 1.00 20.19 50 GLU B O 1
ATOM 2395 N N . TRP B 1 51 ? -8.382 25.546 -6.807 1.00 11.21 51 TRP B N 1
ATOM 2396 C CA . TRP B 1 51 ? -9.635 25.740 -6.101 1.00 15.24 51 TRP B CA 1
ATOM 2397 C C . TRP B 1 51 ? -9.863 27.259 -5.972 1.00 15.82 51 TRP B C 1
ATOM 2398 O O . TRP B 1 51 ? -9.134 27.941 -5.263 1.00 12.91 51 TRP B O 1
ATOM 2409 N N . ARG B 1 52 ? -10.835 27.784 -6.719 1.00 13.18 52 ARG B N 1
ATOM 2410 C CA . ARG B 1 52 ? -11.183 29.196 -6.635 1.00 15.08 52 ARG B CA 1
ATOM 2411 C C . ARG B 1 52 ? -12.102 29.333 -5.419 1.00 14.38 52 ARG B C 1
ATOM 2412 O O . ARG B 1 52 ? -13.315 29.264 -5.539 1.00 14.87 52 ARG B O 1
ATOM 2420 N N . ALA B 1 53 ? -11.502 29.520 -4.249 1.00 12.90 53 ALA B N 1
ATOM 2421 C CA . ALA B 1 53 ? -12.259 29.637 -3.008 1.00 10.13 53 ALA B CA 1
ATOM 2422 C C . ALA B 1 53 ? -13.102 30.902 -2.854 1.00 10.86 53 ALA B C 1
ATOM 2423 O O . ALA B 1 53 ? -13.915 30.975 -1.949 1.00 17.45 53 ALA B O 1
ATOM 2425 N N . ASP B 1 54 ? -12.945 31.896 -3.719 1.00 11.22 54 ASP B N 1
ATOM 2426 C CA . ASP B 1 54 ? -13.766 33.091 -3.562 1.00 14.81 54 ASP B CA 1
ATOM 2427 C C . ASP B 1 54 ? -15.264 32.848 -3.868 1.00 18.34 54 ASP B C 1
ATOM 2428 O O . ASP B 1 54 ? -16.111 33.703 -3.594 1.00 19.43 54 ASP B O 1
ATOM 2433 N N . PHE B 1 55 ? -15.586 31.686 -4.429 1.00 19.08 55 PHE B N 1
ATOM 2434 C CA . PHE B 1 55 ? -16.980 31.344 -4.715 1.00 17.68 55 PHE B CA 1
ATOM 2435 C C . PHE B 1 55 ? -17.597 30.629 -3.488 1.00 19.08 55 PHE B C 1
ATOM 2436 O O . PHE B 1 55 ? -18.805 30.473 -3.415 1.00 19.54 55 PHE B O 1
ATOM 2444 N N . PHE B 1 56 ? -16.755 30.199 -2.544 1.00 17.11 56 PHE B N 1
ATOM 2445 C CA . PHE B 1 56 ? -17.200 29.445 -1.364 1.00 20.43 56 PHE B CA 1
ATOM 2446 C C . PHE B 1 56 ? -18.070 30.258 -0.421 1.00 14.03 56 PHE B C 1
ATOM 2447 O O . PHE B 1 56 ? -17.618 31.250 0.143 1.00 16.10 56 PHE B O 1
ATOM 2455 N N . ARG B 1 57 ? -19.315 29.834 -0.221 1.00 17.38 57 ARG B N 1
ATOM 2456 C CA . ARG B 1 57 ? -20.189 30.605 0.677 1.00 18.68 57 ARG B CA 1
ATOM 2457 C C . ARG B 1 57 ? -19.690 30.663 2.118 1.00 16.96 57 ARG B C 1
ATOM 2458 O O . ARG B 1 57 ? -19.674 31.726 2.744 1.00 19.46 57 ARG B O 1
ATOM 2466 N N . ALA B 1 58 ? -19.253 29.528 2.642 1.00 19.26 58 ALA B N 1
ATOM 2467 C CA . ALA B 1 58 ? -18.774 29.485 4.024 1.00 18.21 58 ALA B CA 1
ATOM 2468 C C . ALA B 1 58 ? -17.283 29.832 4.135 1.00 23.06 58 ALA B C 1
ATOM 2469 O O . ALA B 1 58 ? -16.561 29.288 4.979 1.00 21.33 58 ALA B O 1
ATOM 2471 N N . ILE B 1 59 ? -16.814 30.749 3.294 1.00 21.28 59 ILE B N 1
ATOM 2472 C CA . ILE B 1 59 ? -15.398 31.109 3.326 1.00 16.52 59 ILE B CA 1
ATOM 2473 C C . ILE B 1 59 ? -14.987 31.703 4.674 1.00 25.85 59 ILE B C 1
ATOM 2474 O O . ILE B 1 59 ? -13.809 31.672 5.032 1.00 23.07 59 ILE B O 1
ATOM 2479 N N . ASP B 1 60 ? -15.950 32.215 5.441 1.00 17.53 60 ASP B N 1
ATOM 2480 C CA . ASP B 1 60 ? -15.620 32.797 6.735 1.00 21.09 60 ASP B CA 1
ATOM 2481 C C . ASP B 1 60 ? -15.769 31.787 7.883 1.00 20.59 60 ASP B C 1
ATOM 2482 O O . ASP B 1 60 ? -15.804 32.170 9.045 1.00 21.37 60 ASP B O 1
ATOM 2487 N N . ASP B 1 61 ? -15.873 30.504 7.547 1.00 20.37 61 ASP B N 1
ATOM 2488 C CA . ASP B 1 61 ? -15.970 29.441 8.533 1.00 19.47 61 ASP B CA 1
ATOM 2489 C C . ASP B 1 61 ? -14.713 28.598 8.309 1.00 23.25 61 ASP B C 1
ATOM 2490 O O . ASP B 1 61 ? -14.711 27.656 7.510 1.00 19.03 61 ASP B O 1
ATOM 2495 N N . GLN B 1 62 ? -13.649 28.948 9.017 1.00 20.10 62 GLN B N 1
ATOM 2496 C CA . GLN B 1 62 ? -12.385 28.260 8.834 1.00 25.23 62 GLN B CA 1
ATOM 2497 C C . GLN B 1 62 ? -12.454 26.738 8.825 1.00 21.91 62 GLN B C 1
ATOM 2498 O O . GLN B 1 62 ? -11.815 26.108 7.993 1.00 24.49 62 GLN B O 1
ATOM 2504 N N . GLU B 1 63 ? -13.244 26.157 9.725 1.00 19.45 63 GLU B N 1
ATOM 2505 C CA . GLU B 1 63 ? -13.363 24.707 9.822 1.00 22.57 63 GLU B CA 1
ATOM 2506 C C . GLU B 1 63 ? -13.954 24.080 8.564 1.00 22.76 63 GLU B C 1
ATOM 2507 O O . GLU B 1 63 ? -13.498 23.031 8.114 1.00 19.64 63 GLU B O 1
ATOM 2513 N N . ARG B 1 64 ? -14.965 24.713 7.984 1.00 18.32 64 ARG B N 1
ATOM 2514 C CA . ARG B 1 64 ? -15.547 24.143 6.779 1.00 21.74 64 ARG B CA 1
ATOM 2515 C C . ARG B 1 64 ? -14.577 24.229 5.591 1.00 15.42 64 ARG B C 1
ATOM 2516 O O . ARG B 1 64 ? -14.467 23.286 4.811 1.00 15.32 64 ARG B O 1
ATOM 2524 N N . VAL B 1 65 ? -13.854 25.334 5.485 1.00 13.09 65 VAL B N 1
ATOM 2525 C CA . VAL B 1 65 ? -12.898 25.505 4.387 1.00 19.85 65 VAL B CA 1
ATOM 2526 C C . VAL B 1 65 ? -11.774 24.474 4.510 1.00 21.18 65 VAL B C 1
ATOM 2527 O O . VAL B 1 65 ? -11.316 23.923 3.511 1.00 23.94 65 VAL B O 1
ATOM 2531 N N . LEU B 1 66 ? -11.353 24.194 5.739 1.00 21.41 66 LEU B N 1
ATOM 2532 C CA . LEU B 1 66 ? -10.305 23.201 5.973 1.00 18.51 66 LEU B CA 1
ATOM 2533 C C . LEU B 1 66 ? -10.798 21.797 5.674 1.00 14.89 66 LEU B C 1
ATOM 2534 O O . LEU B 1 66 ? -10.091 21.010 5.053 1.00 18.31 66 LEU B O 1
ATOM 2539 N N . ALA B 1 67 ? -12.005 21.467 6.123 1.00 17.39 67 ALA B N 1
ATOM 2540 C CA . ALA B 1 67 ? -12.542 20.137 5.866 1.00 15.08 67 ALA B CA 1
ATOM 2541 C C . ALA B 1 67 ? -12.710 19.955 4.359 1.00 18.45 67 ALA B C 1
ATOM 2542 O O . ALA B 1 67 ? -12.457 18.883 3.832 1.00 15.06 67 ALA B O 1
ATOM 2544 N N . THR B 1 68 ? -13.131 21.006 3.659 1.00 18.36 68 THR B N 1
ATOM 2545 C CA . THR B 1 68 ? -13.282 20.878 2.216 1.00 18.43 68 THR B CA 1
ATOM 2546 C C . THR B 1 68 ? -11.912 20.707 1.552 1.00 14.84 68 THR B C 1
ATOM 2547 O O . THR B 1 68 ? -11.757 19.880 0.659 1.00 15.39 68 THR B O 1
ATOM 2551 N N . ALA B 1 69 ? -10.916 21.469 2.005 1.00 14.52 69 ALA B N 1
ATOM 2552 C CA . ALA B 1 69 ? -9.582 21.367 1.428 1.00 14.31 69 ALA B CA 1
ATOM 2553 C C . ALA B 1 69 ? -9.027 19.959 1.644 1.00 16.70 69 ALA B C 1
ATOM 2554 O O . ALA B 1 69 ? -8.395 19.403 0.758 1.00 13.94 69 ALA B O 1
ATOM 2556 N N . ASN B 1 70 ? -9.269 19.390 2.826 1.00 18.94 70 ASN B N 1
ATOM 2557 C CA . ASN B 1 70 ? -8.812 18.023 3.149 1.00 21.04 70 ASN B CA 1
ATOM 2558 C C . ASN B 1 70 ? -9.526 17.048 2.212 1.00 17.82 70 ASN B C 1
ATOM 2559 O O . ASN B 1 70 ? -8.915 16.104 1.693 1.00 14.88 70 ASN B O 1
ATOM 2564 N N . GLY B 1 71 ? -10.816 17.295 1.975 1.00 19.00 71 GLY B N 1
ATOM 2565 C CA . GLY B 1 71 ? -11.565 16.447 1.051 1.00 18.62 71 GLY B CA 1
ATOM 2566 C C . GLY B 1 71 ? -11.027 16.526 -0.380 1.00 16.52 71 GLY B C 1
ATOM 2567 O O . GLY B 1 71 ? -10.944 15.506 -1.091 1.00 11.18 71 GLY B O 1
ATOM 2568 N N . LEU B 1 72 ? -10.651 17.731 -0.806 1.00 13.74 72 LEU B N 1
ATOM 2569 C CA . LEU B 1 72 ? -10.108 17.928 -2.143 1.00 19.18 72 LEU B CA 1
ATOM 2570 C C . LEU B 1 72 ? -8.786 17.185 -2.283 1.00 18.39 72 LEU B C 1
ATOM 2571 O O . LEU B 1 72 ? -8.495 16.599 -3.334 1.00 19.98 72 LEU B O 1
ATOM 2576 N N . ARG B 1 73 ? -7.987 17.192 -1.221 1.00 16.50 73 ARG B N 1
ATOM 2577 C CA . ARG B 1 73 ? -6.700 16.515 -1.273 1.00 14.34 73 ARG B CA 1
ATOM 2578 C C . ARG B 1 73 ? -6.849 15.036 -1.580 1.00 18.90 73 ARG B C 1
ATOM 2579 O O . ARG B 1 73 ? -6.073 14.476 -2.354 1.00 19.56 73 ARG B O 1
ATOM 2587 N N . ASN B 1 74 ? -7.849 14.404 -0.979 1.00 18.28 74 ASN B N 1
ATOM 2588 C CA . ASN B 1 74 ? -8.052 12.974 -1.180 1.00 17.46 74 ASN B CA 1
ATOM 2589 C C . ASN B 1 74 ? -8.564 12.675 -2.580 1.00 17.49 74 ASN B C 1
ATOM 2590 O O . ASN B 1 74 ? -8.176 11.671 -3.182 1.00 16.71 74 ASN B O 1
ATOM 2595 N N . ILE B 1 75 ? -9.398 13.557 -3.110 1.00 11.19 75 ILE B N 1
ATOM 2596 C CA . ILE B 1 75 ? -9.901 13.388 -4.467 1.00 13.77 75 ILE B CA 1
ATOM 2597 C C . ILE B 1 75 ? -8.815 13.647 -5.495 1.00 13.39 75 ILE B C 1
ATOM 2598 O O . ILE B 1 75 ? -8.699 12.917 -6.466 1.00 15.01 75 ILE B O 1
ATOM 2603 N N . ALA B 1 76 ? -8.012 14.684 -5.266 1.00 13.35 76 ALA B N 1
ATOM 2604 C CA . ALA B 1 76 ? -6.925 15.052 -6.180 1.00 18.56 76 ALA B CA 1
ATOM 2605 C C . ALA B 1 76 ? -5.809 14.007 -6.230 1.00 20.08 76 ALA B C 1
ATOM 2606 O O . ALA B 1 76 ? -5.149 13.843 -7.251 1.00 19.92 76 ALA B O 1
ATOM 2608 N N . GLY B 1 77 ? -5.587 13.310 -5.120 1.00 18.28 77 GLY B N 1
ATOM 2609 C CA . GLY B 1 77 ? -4.539 12.304 -5.089 1.00 18.02 77 GLY B CA 1
ATOM 2610 C C . GLY B 1 77 ? -3.147 12.871 -5.292 1.00 17.54 77 GLY B C 1
ATOM 2611 O O . GLY B 1 77 ? -2.600 13.541 -4.411 1.00 14.36 77 GLY B O 1
ATOM 2612 N N . GLU B 1 78 ? -2.567 12.618 -6.459 1.00 17.16 78 GLU B N 1
ATOM 2613 C CA . GLU B 1 78 ? -1.236 13.125 -6.751 1.00 17.80 78 GLU B CA 1
ATOM 2614 C C . GLU B 1 78 ? -1.248 14.465 -7.477 1.00 16.68 78 GLU B C 1
ATOM 2615 O O . GLU B 1 78 ? -0.215 15.117 -7.574 1.00 14.13 78 GLU B O 1
ATOM 2621 N N . ILE B 1 79 ? -2.407 14.870 -7.975 1.00 17.58 79 ILE B N 1
ATOM 2622 C CA . ILE B 1 79 ? -2.541 16.145 -8.688 1.00 17.32 79 ILE B CA 1
ATOM 2623 C C . ILE B 1 79 ? -2.351 17.327 -7.730 1.00 18.33 79 ILE B C 1
ATOM 2624 O O . ILE B 1 79 ? -3.067 17.440 -6.728 1.00 11.91 79 ILE B O 1
ATOM 2629 N N . PRO B 1 80 ? -1.376 18.208 -8.023 1.00 15.58 80 PRO B N 1
ATOM 2630 C CA . PRO B 1 80 ? -1.143 19.353 -7.141 1.00 13.70 80 PRO B CA 1
ATOM 2631 C C . PRO B 1 80 ? -2.358 20.268 -7.088 1.00 13.16 80 PRO B C 1
ATOM 2632 O O . PRO B 1 80 ? -3.073 20.428 -8.073 1.00 13.37 80 PRO B O 1
ATOM 2636 N N . ILE B 1 81 ? -2.595 20.857 -5.924 1.00 17.08 81 ILE B N 1
ATOM 2637 C CA . ILE B 1 81 ? -3.706 21.779 -5.761 1.00 16.59 81 ILE B CA 1
ATOM 2638 C C . ILE B 1 81 ? -3.223 23.214 -5.505 1.00 16.07 81 ILE B C 1
ATOM 2639 O O . ILE B 1 81 ? -2.388 23.451 -4.632 1.00 12.89 81 ILE B O 1
ATOM 2644 N N . LEU B 1 82 ? -3.776 24.148 -6.278 1.00 14.42 82 LEU B N 1
ATOM 2645 C CA . LEU B 1 82 ? -3.487 25.581 -6.168 1.00 17.51 82 LEU B CA 1
ATOM 2646 C C . LEU B 1 82 ? -4.698 26.227 -5.488 1.00 10.72 82 LEU B C 1
ATOM 2647 O O . LEU B 1 82 ? -5.818 26.090 -5.967 1.00 11.00 82 LEU B O 1
ATOM 2652 N N . PHE B 1 83 ? -4.462 26.923 -4.379 1.00 11.33 83 PHE B N 1
ATOM 2653 C CA . PHE B 1 83 ? -5.521 27.570 -3.606 1.00 14.63 83 PHE B CA 1
ATOM 2654 C C . PHE B 1 83 ? -5.552 29.051 -3.943 1.00 17.75 83 PHE B C 1
ATOM 2655 O O . PHE B 1 83 ? -4.562 29.762 -3.710 1.00 14.53 83 PHE B O 1
ATOM 2663 N N . THR B 1 84 ? -6.675 29.501 -4.498 1.00 12.10 84 THR B N 1
ATOM 2664 C CA . THR B 1 84 ? -6.830 30.893 -4.912 1.00 14.97 84 THR B CA 1
ATOM 2665 C C . THR B 1 84 ? -8.103 31.563 -4.404 1.00 17.52 84 THR B C 1
ATOM 2666 O O . THR B 1 84 ? -9.213 31.053 -4.582 1.00 11.76 84 THR B O 1
ATOM 2670 N N . ILE B 1 85 ? -7.931 32.708 -3.767 1.00 15.50 85 ILE B N 1
ATOM 2671 C CA . ILE B 1 85 ? -9.076 33.499 -3.332 1.00 19.19 85 ILE B CA 1
ATOM 2672 C C . ILE B 1 85 ? -8.865 34.757 -4.157 1.00 18.76 85 ILE B C 1
ATOM 2673 O O . ILE B 1 85 ? -8.105 35.649 -3.748 1.00 18.52 85 ILE B O 1
ATOM 2678 N N . ARG B 1 86 ? -9.485 34.804 -5.333 1.00 16.59 86 ARG B N 1
ATOM 2679 C CA . ARG B 1 86 ? -9.340 35.953 -6.230 1.00 19.85 86 ARG B CA 1
ATOM 2680 C C . ARG B 1 86 ? -10.014 37.174 -5.638 1.00 16.50 86 ARG B C 1
ATOM 2681 O O . ARG B 1 86 ? -11.203 37.139 -5.325 1.00 15.78 86 ARG B O 1
ATOM 2689 N N . SER B 1 87 ? -9.263 38.260 -5.506 1.00 18.74 87 SER B N 1
ATOM 2690 C CA . SER B 1 87 ? -9.821 39.475 -4.915 1.00 22.80 87 SER B CA 1
ATOM 2691 C C . SER B 1 87 ? -10.872 40.071 -5.838 1.00 19.93 87 SER B C 1
ATOM 2692 O O . SER B 1 87 ? -10.821 39.888 -7.043 1.00 15.67 87 SER B O 1
ATOM 2695 N N . GLU B 1 88 ? -11.840 40.774 -5.264 1.00 16.16 88 GLU B N 1
ATOM 2696 C CA . GLU B 1 88 ? -12.884 41.369 -6.073 1.00 19.13 88 GLU B CA 1
ATOM 2697 C C . GLU B 1 88 ? -12.318 42.411 -7.023 1.00 16.19 88 GLU B C 1
ATOM 2698 O O . GLU B 1 88 ? -12.793 42.558 -8.150 1.00 21.35 88 GLU B O 1
ATOM 2704 N N . ARG B 1 89 ? -11.300 43.140 -6.587 1.00 18.41 89 ARG B N 1
ATOM 2705 C CA . ARG B 1 89 ? -10.737 44.174 -7.459 1.00 24.87 89 ARG B CA 1
ATOM 2706 C C . ARG B 1 89 ? -10.028 43.594 -8.681 1.00 26.73 89 ARG B C 1
ATOM 2707 O O . ARG B 1 89 ? -9.693 44.324 -9.628 1.00 19.65 89 ARG B O 1
ATOM 2715 N N . GLU B 1 90 ? -9.811 42.277 -8.667 1.00 25.60 90 GLU B N 1
ATOM 2716 C CA . GLU B 1 90 ? -9.175 41.617 -9.798 1.00 21.38 90 GLU B CA 1
ATOM 2717 C C . GLU B 1 90 ? -10.059 40.525 -10.434 1.00 19.65 90 GLU B C 1
ATOM 2718 O O . GLU B 1 90 ? -9.579 39.484 -10.897 1.00 16.33 90 GLU B O 1
ATOM 2724 N N . GLY B 1 91 ? -11.369 40.791 -10.447 1.00 16.59 91 GLY B N 1
ATOM 2725 C CA . GLY B 1 91 ? -12.322 39.896 -11.086 1.00 19.05 91 GLY B CA 1
ATOM 2726 C C . GLY B 1 91 ? -12.911 38.768 -10.271 1.00 17.73 91 GLY B C 1
ATOM 2727 O O . GLY B 1 91 ? -13.662 37.957 -10.797 1.00 16.65 91 GLY B O 1
ATOM 2728 N N . GLY B 1 92 ? -12.579 38.709 -8.993 1.00 15.47 92 GLY B N 1
ATOM 2729 C CA . GLY B 1 92 ? -13.118 37.654 -8.157 1.00 17.43 92 GLY B CA 1
ATOM 2730 C C . GLY B 1 92 ? -14.484 37.995 -7.583 1.00 21.73 92 GLY B C 1
ATOM 2731 O O . GLY B 1 92 ? -14.942 39.151 -7.641 1.00 16.51 92 GLY B O 1
ATOM 2732 N N . GLN B 1 93 ? -15.143 36.977 -7.030 1.00 23.80 93 GLN B N 1
ATOM 2733 C CA . GLN B 1 93 ? -16.462 37.149 -6.404 1.00 21.17 93 GLN B CA 1
ATOM 2734 C C . GLN B 1 93 ? -16.307 37.964 -5.130 1.00 22.60 93 GLN B C 1
ATOM 2735 O O . GLN B 1 93 ? -15.298 37.831 -4.427 1.00 18.51 93 GLN B O 1
ATOM 2741 N N . PRO B 1 94 ? -17.304 38.816 -4.809 1.00 23.97 94 PRO B N 1
ATOM 2742 C CA . PRO B 1 94 ? -17.208 39.606 -3.575 1.00 26.65 94 PRO B CA 1
ATOM 2743 C C . PRO B 1 94 ? -17.237 38.564 -2.451 1.00 25.97 94 PRO B C 1
ATOM 2744 O O . PRO B 1 94 ? -17.938 37.547 -2.563 1.00 23.84 94 PRO B O 1
ATOM 2748 N N . ILE B 1 95 ? -16.478 38.805 -1.389 1.00 23.22 95 ILE B N 1
ATOM 2749 C CA . ILE B 1 95 ? -16.432 37.872 -0.261 1.00 24.38 95 ILE B CA 1
ATOM 2750 C C . ILE B 1 95 ? -16.555 38.660 1.038 1.00 22.20 95 ILE B C 1
ATOM 2751 O O . ILE B 1 95 ? -16.152 39.816 1.111 1.00 20.58 95 ILE B O 1
ATOM 2756 N N . PRO B 1 96 ? -17.120 38.035 2.084 1.00 26.27 96 PRO B N 1
ATOM 2757 C CA . PRO B 1 96 ? -17.312 38.682 3.383 1.00 26.54 96 PRO B CA 1
ATOM 2758 C C . PRO B 1 96 ? -16.100 38.787 4.304 1.00 38.07 96 PRO B C 1
ATOM 2759 O O . PRO B 1 96 ? -16.259 38.788 5.528 1.00 40.03 96 PRO B O 1
ATOM 2763 N N . LEU B 1 97 ? -14.894 38.850 3.746 1.00 33.71 97 LEU B N 1
ATOM 2764 C CA . LEU B 1 97 ? -13.726 38.983 4.608 1.00 35.24 97 LEU B CA 1
ATOM 2765 C C . LEU B 1 97 ? -12.728 40.037 4.181 1.00 33.51 97 LEU B C 1
ATOM 2766 O O . LEU B 1 97 ? -12.663 40.421 3.012 1.00 28.39 97 LEU B O 1
ATOM 2771 N N . ASN B 1 98 ? -11.963 40.495 5.172 1.00 32.72 98 ASN B N 1
ATOM 2772 C CA . ASN B 1 98 ? -10.930 41.510 5.030 1.00 36.19 98 ASN B CA 1
ATOM 2773 C C . ASN B 1 98 ? -9.712 41.004 4.313 1.00 32.18 98 ASN B C 1
ATOM 2774 O O . ASN B 1 98 ? -9.577 39.822 4.018 1.00 33.27 98 ASN B O 1
ATOM 2779 N N . GLU B 1 99 ? -8.801 41.937 4.089 1.00 31.63 99 GLU B N 1
ATOM 2780 C CA . GLU B 1 99 ? -7.531 41.654 3.460 1.00 30.46 99 GLU B CA 1
ATOM 2781 C C . GLU B 1 99 ? -6.764 40.825 4.491 1.00 29.02 99 GLU B C 1
ATOM 2782 O O . GLU B 1 99 ? -6.071 39.857 4.165 1.00 26.38 99 GLU B O 1
ATOM 2788 N N . ALA B 1 100 ? -6.900 41.220 5.752 1.00 24.95 100 ALA B N 1
ATOM 2789 C CA . ALA B 1 100 ? -6.235 40.531 6.843 1.00 25.72 100 ALA B CA 1
ATOM 2790 C C . ALA B 1 100 ? -6.885 39.171 7.107 1.00 22.51 100 ALA B C 1
ATOM 2791 O O . ALA B 1 100 ? -6.208 38.212 7.466 1.00 24.85 100 ALA B O 1
ATOM 2793 N N . GLU B 1 101 ? -8.196 39.079 6.927 1.00 19.13 101 GLU B N 1
ATOM 2794 C CA . GLU B 1 101 ? -8.872 37.810 7.149 1.00 19.89 101 GLU B CA 1
ATOM 2795 C C . GLU B 1 101 ? -8.519 36.813 6.051 1.00 23.26 101 GLU B C 1
ATOM 2796 O O . GLU B 1 101 ? -8.458 35.601 6.292 1.00 26.24 101 GLU B O 1
ATOM 2802 N N . VAL B 1 102 ? -8.285 37.314 4.844 1.00 22.38 102 VAL B N 1
ATOM 2803 C CA . VAL B 1 102 ? -7.891 36.430 3.757 1.00 22.17 102 VAL B CA 1
ATOM 2804 C C . VAL B 1 102 ? -6.505 35.859 4.111 1.00 16.43 102 VAL B C 1
ATOM 2805 O O . VAL B 1 102 ? -6.260 34.677 3.928 1.00 15.43 102 VAL B O 1
ATOM 2809 N N . ARG B 1 103 ? -5.605 36.701 4.625 1.00 16.49 103 ARG B N 1
ATOM 2810 C CA . ARG B 1 103 ? -4.273 36.218 4.968 1.00 18.99 103 ARG B CA 1
ATOM 2811 C C . ARG B 1 103 ? -4.311 35.159 6.054 1.00 17.42 103 ARG B C 1
ATOM 2812 O O . ARG B 1 103 ? -3.575 34.190 5.979 1.00 15.29 103 ARG B O 1
ATOM 2820 N N . ARG B 1 104 ? -5.175 35.333 7.053 1.00 17.77 104 ARG B N 1
ATOM 2821 C CA . ARG B 1 104 ? -5.304 34.354 8.127 1.00 20.85 104 ARG B CA 1
ATOM 2822 C C . ARG B 1 104 ? -5.842 33.026 7.576 1.00 21.48 104 ARG B C 1
ATOM 2823 O O . ARG B 1 104 ? -5.430 31.936 8.008 1.00 16.20 104 ARG B O 1
ATOM 2831 N N . LEU B 1 105 ? -6.762 33.103 6.619 1.00 19.25 105 LEU B N 1
ATOM 2832 C CA . LEU B 1 105 ? -7.308 31.882 6.047 1.00 13.18 105 LEU B CA 1
ATOM 2833 C C . LEU B 1 105 ? -6.281 31.168 5.154 1.00 13.83 105 LEU B C 1
ATOM 2834 O O . LEU B 1 105 ? -6.188 29.942 5.163 1.00 14.40 105 LEU B O 1
ATOM 2839 N N . ILE B 1 106 ? -5.512 31.921 4.378 1.00 13.26 106 ILE B N 1
ATOM 2840 C CA . ILE B 1 106 ? -4.520 31.289 3.520 1.00 16.25 106 ILE B CA 1
ATOM 2841 C C . ILE B 1 106 ? -3.473 30.602 4.408 1.00 23.21 106 ILE B C 1
ATOM 2842 O O . ILE B 1 106 ? -2.987 29.505 4.100 1.00 22.88 106 ILE B O 1
ATOM 2847 N N . GLU B 1 107 ? -3.125 31.222 5.531 1.00 21.61 107 GLU B N 1
ATOM 2848 C CA . GLU B 1 107 ? -2.150 30.565 6.377 1.00 15.94 107 GLU B CA 1
ATOM 2849 C C . GLU B 1 107 ? -2.701 29.263 6.968 1.00 15.55 107 GLU B C 1
ATOM 2850 O O . GLU B 1 107 ? -1.982 28.256 7.044 1.00 17.13 107 GLU B O 1
ATOM 2856 N N . ALA B 1 108 ? -3.958 29.270 7.393 1.00 14.55 108 ALA B N 1
ATOM 2857 C CA . ALA B 1 108 ? -4.546 28.064 7.976 1.00 17.23 108 ALA B CA 1
ATOM 2858 C C . ALA B 1 108 ? -4.636 26.934 6.932 1.00 20.81 108 ALA B C 1
ATOM 2859 O O . ALA B 1 108 ? -4.489 25.756 7.244 1.00 19.67 108 ALA B O 1
ATOM 2861 N N . ILE B 1 109 ? -4.912 27.293 5.691 1.00 16.97 109 ILE B N 1
ATOM 2862 C CA . ILE B 1 109 ? -4.975 26.277 4.647 1.00 13.87 109 ILE B CA 1
ATOM 2863 C C . ILE B 1 109 ? -3.550 25.801 4.319 1.00 13.16 109 ILE B C 1
ATOM 2864 O O . ILE B 1 109 ? -3.326 24.623 4.099 1.00 14.28 109 ILE B O 1
ATOM 2869 N N . CYS B 1 110 ? -2.579 26.704 4.285 1.00 16.63 110 CYS B N 1
ATOM 2870 C CA . CYS B 1 110 ? -1.213 26.275 3.998 1.00 21.17 110 CYS B CA 1
ATOM 2871 C C . CYS B 1 110 ? -0.705 25.313 5.073 1.00 23.35 110 CYS B C 1
ATOM 2872 O O . CYS B 1 110 ? -0.068 24.307 4.772 1.00 25.66 110 CYS B O 1
ATOM 2875 N N . ARG B 1 111 ? -0.986 25.626 6.328 1.00 23.02 111 ARG B N 1
ATOM 2876 C CA . ARG B 1 111 ? -0.523 24.785 7.418 1.00 26.22 111 ARG B CA 1
ATOM 2877 C C . ARG B 1 111 ? -1.284 23.477 7.542 1.00 24.67 111 ARG B C 1
ATOM 2878 O O . ARG B 1 111 ? -0.874 22.598 8.290 1.00 26.34 111 ARG B O 1
ATOM 2886 N N . SER B 1 112 ? -2.360 23.324 6.775 1.00 20.67 112 SER B N 1
ATOM 2887 C CA . SER B 1 112 ? -3.144 22.094 6.806 1.00 20.19 112 SER B CA 1
ATOM 2888 C C . SER B 1 112 ? -2.443 20.937 6.066 1.00 19.35 112 SER B C 1
ATOM 2889 O O . SER B 1 112 ? -2.685 19.764 6.350 1.00 20.97 112 SER B O 1
ATOM 2892 N N . GLY B 1 113 ? -1.577 21.265 5.121 1.00 17.76 113 GLY B N 1
ATOM 2893 C CA . GLY B 1 113 ? -0.917 20.222 4.352 1.00 20.98 113 GLY B CA 1
ATOM 2894 C C . GLY B 1 113 ? -1.779 19.749 3.194 1.00 20.43 113 GLY B C 1
ATOM 2895 O O . GLY B 1 113 ? -1.374 18.886 2.416 1.00 23.56 113 GLY B O 1
ATOM 2896 N N . ALA B 1 114 ? -2.962 20.334 3.049 1.00 18.10 114 ALA B N 1
ATOM 2897 C CA . ALA B 1 114 ? -3.878 19.951 1.973 1.00 17.59 114 ALA B CA 1
ATOM 2898 C C . ALA B 1 114 ? -3.546 20.507 0.590 1.00 15.11 114 ALA B C 1
ATOM 2899 O O . ALA B 1 114 ? -3.927 19.923 -0.432 1.00 17.25 114 ALA B O 1
ATOM 2901 N N . ILE B 1 115 ? -2.842 21.624 0.535 1.00 14.57 115 ILE B N 1
ATOM 2902 C CA . ILE B 1 115 ? -2.571 22.219 -0.771 1.00 11.79 115 ILE B CA 1
ATOM 2903 C C . ILE B 1 115 ? -1.088 22.349 -1.090 1.00 14.51 115 ILE B C 1
ATOM 2904 O O . ILE B 1 115 ? -0.252 22.256 -0.193 1.00 13.65 115 ILE B O 1
ATOM 2909 N N . ASP B 1 116 ? -0.776 22.565 -2.372 1.00 9.98 116 ASP B N 1
ATOM 2910 C CA . ASP B 1 116 ? 0.607 22.651 -2.837 1.00 12.32 116 ASP B CA 1
ATOM 2911 C C . ASP B 1 116 ? 1.101 24.035 -3.247 1.00 13.88 116 ASP B C 1
ATOM 2912 O O . ASP B 1 116 ? 2.288 24.310 -3.137 1.00 13.90 116 ASP B O 1
ATOM 2917 N N . LEU B 1 117 ? 0.196 24.885 -3.738 1.00 14.95 117 LEU B N 1
ATOM 2918 C CA . LEU B 1 117 ? 0.536 26.242 -4.145 1.00 16.24 117 LEU B CA 1
ATOM 2919 C C . LEU B 1 117 ? -0.587 27.180 -3.700 1.00 16.23 117 LEU B C 1
ATOM 2920 O O . LEU B 1 117 ? -1.735 26.766 -3.513 1.00 13.47 117 LEU B O 1
ATOM 2925 N N . VAL B 1 118 ? -0.235 28.441 -3.515 1.00 14.07 118 VAL B N 1
ATOM 2926 C CA . VAL B 1 118 ? -1.201 29.446 -3.122 1.00 11.99 118 VAL B CA 1
ATOM 2927 C C . VAL B 1 118 ? -0.946 30.647 -3.999 1.00 13.43 118 VAL B C 1
ATOM 2928 O O . VAL B 1 118 ? 0.196 30.955 -4.351 1.00 14.60 118 VAL B O 1
ATOM 2932 N N . ASP B 1 119 ? -2.029 31.305 -4.367 1.00 14.10 119 ASP B N 1
ATOM 2933 C CA . ASP B 1 119 ? -1.975 32.494 -5.191 1.00 15.72 119 ASP B CA 1
ATOM 2934 C C . ASP B 1 119 ? -2.144 33.716 -4.270 1.00 19.39 119 ASP B C 1
ATOM 2935 O O . ASP B 1 119 ? -2.918 33.696 -3.315 1.00 22.72 119 ASP B O 1
ATOM 2940 N N . TYR B 1 120 ? -1.362 34.760 -4.500 1.00 18.76 120 TYR B N 1
ATOM 2941 C CA . TYR B 1 120 ? -1.527 35.968 -3.714 1.00 16.47 120 TYR B CA 1
ATOM 2942 C C . TYR B 1 120 ? -1.282 37.061 -4.720 1.00 17.25 120 TYR B C 1
ATOM 2943 O O . TYR B 1 120 ? -0.364 36.969 -5.540 1.00 13.08 120 TYR B O 1
ATOM 2952 N N . GLU B 1 121 ? -2.123 38.081 -4.669 1.00 15.17 121 GLU B N 1
ATOM 2953 C CA . GLU B 1 121 ? -2.050 39.150 -5.636 1.00 19.34 121 GLU B CA 1
ATOM 2954 C C . GLU B 1 121 ? -0.943 40.161 -5.422 1.00 16.27 121 GLU B C 1
ATOM 2955 O O . GLU B 1 121 ? -0.685 40.619 -4.307 1.00 18.95 121 GLU B O 1
ATOM 2961 N N . LEU B 1 122 ? -0.285 40.474 -6.530 1.00 17.09 122 LEU B N 1
ATOM 2962 C CA . LEU B 1 122 ? 0.826 41.403 -6.572 1.00 19.56 122 LEU B CA 1
ATOM 2963 C C . LEU B 1 122 ? 0.465 42.764 -5.978 1.00 16.35 122 LEU B C 1
ATOM 2964 O O . LEU B 1 122 ? 1.280 43.356 -5.285 1.00 19.26 122 LEU B O 1
ATOM 2969 N N . ALA B 1 123 ? -0.754 43.242 -6.220 1.00 19.55 123 ALA B N 1
ATOM 2970 C CA . ALA B 1 123 ? -1.162 44.558 -5.726 1.00 26.30 123 ALA B CA 1
ATOM 2971 C C . ALA B 1 123 ? -1.175 44.754 -4.202 1.00 30.49 123 ALA B C 1
ATOM 2972 O O . ALA B 1 123 ? -1.023 45.874 -3.726 1.00 30.93 123 ALA B O 1
ATOM 2974 N N . TYR B 1 124 ? -1.339 43.691 -3.426 1.00 33.53 124 TYR B N 1
ATOM 2975 C CA . TYR B 1 124 ? -1.332 43.868 -1.980 1.00 35.21 124 TYR B CA 1
ATOM 2976 C C . TYR B 1 124 ? 0.055 44.259 -1.460 1.00 37.21 124 TYR B C 1
ATOM 2977 O O . TYR B 1 124 ? 0.252 44.494 -0.270 1.00 43.57 124 TYR B O 1
ATOM 2986 N N . GLY B 1 125 ? 0.996 44.355 -2.394 1.00 37.50 125 GLY B N 1
ATOM 2987 C CA . GLY B 1 125 ? 2.362 44.770 -2.120 1.00 41.38 125 GLY B CA 1
ATOM 2988 C C . GLY B 1 125 ? 3.129 44.269 -0.916 1.00 43.10 125 GLY B C 1
ATOM 2989 O O . GLY B 1 125 ? 3.377 43.078 -0.777 1.00 43.38 125 GLY B O 1
ATOM 2990 N N . GLU B 1 126 ? 3.527 45.204 -0.058 1.00 44.21 126 GLU B N 1
ATOM 2991 C CA . GLU B 1 126 ? 4.297 44.890 1.140 1.00 48.51 126 GLU B CA 1
ATOM 2992 C C . GLU B 1 126 ? 3.776 43.684 1.908 1.00 44.02 126 GLU B C 1
ATOM 2993 O O . GLU B 1 126 ? 4.557 42.893 2.426 1.00 41.21 126 GLU B O 1
ATOM 2999 N N . ARG B 1 127 ? 2.456 43.552 1.979 1.00 44.14 127 ARG B N 1
ATOM 3000 C CA . ARG B 1 127 ? 1.825 42.440 2.683 1.00 40.40 127 ARG B CA 1
ATOM 3001 C C . ARG B 1 127 ? 2.203 41.086 2.069 1.00 41.11 127 ARG B C 1
ATOM 3002 O O . ARG B 1 127 ? 1.729 40.040 2.524 1.00 37.92 127 ARG B O 1
ATOM 3010 N N . ILE B 1 128 ? 3.038 41.102 1.032 1.00 33.16 128 ILE B N 1
ATOM 3011 C CA . ILE B 1 128 ? 3.458 39.858 0.397 1.00 34.38 128 ILE B CA 1
ATOM 3012 C C . ILE B 1 128 ? 4.631 39.233 1.147 1.00 34.25 128 ILE B C 1
ATOM 3013 O O . ILE B 1 128 ? 4.833 38.023 1.097 1.00 29.22 128 ILE B O 1
ATOM 3018 N N . ALA B 1 129 ? 5.394 40.060 1.852 1.00 36.09 129 ALA B N 1
ATOM 3019 C CA . ALA B 1 129 ? 6.559 39.577 2.596 1.00 40.15 129 ALA B CA 1
ATOM 3020 C C . ALA B 1 129 ? 6.204 38.487 3.598 1.00 37.57 129 ALA B C 1
ATOM 3021 O O . ALA B 1 129 ? 6.884 37.473 3.690 1.00 39.03 129 ALA B O 1
ATOM 3023 N N . ASP B 1 130 ? 5.123 38.700 4.335 1.00 40.10 130 ASP B N 1
ATOM 3024 C CA . ASP B 1 130 ? 4.691 37.748 5.343 1.00 41.06 130 ASP B CA 1
ATOM 3025 C C . ASP B 1 130 ? 4.143 36.467 4.715 1.00 39.55 130 ASP B C 1
ATOM 3026 O O . ASP B 1 130 ? 4.443 35.372 5.172 1.00 35.78 130 ASP B O 1
ATOM 3031 N N . VAL B 1 131 ? 3.335 36.606 3.668 1.00 36.08 131 VAL B N 1
ATOM 3032 C CA . VAL B 1 131 ? 2.783 35.444 3.001 1.00 32.61 131 VAL B CA 1
ATOM 3033 C C . VAL B 1 131 ? 3.915 34.569 2.425 1.00 31.11 131 VAL B C 1
ATOM 3034 O O . VAL B 1 131 ? 3.838 33.336 2.444 1.00 25.57 131 VAL B O 1
ATOM 3038 N N . ARG B 1 132 ? 4.972 35.212 1.930 1.00 29.82 132 ARG B N 1
ATOM 3039 C CA . ARG B 1 132 ? 6.116 34.505 1.355 1.00 28.28 132 ARG B CA 1
ATOM 3040 C C . ARG B 1 132 ? 6.858 33.688 2.420 1.00 35.16 132 ARG B C 1
ATOM 3041 O O . ARG B 1 132 ? 7.057 32.488 2.263 1.00 32.86 132 ARG B O 1
ATOM 3049 N N . ARG B 1 133 ? 7.267 34.343 3.502 1.00 36.26 133 ARG B N 1
ATOM 3050 C CA . ARG B 1 133 ? 7.983 33.653 4.567 1.00 36.09 133 ARG B CA 1
ATOM 3051 C C . ARG B 1 133 ? 7.149 32.495 5.097 1.00 32.74 133 ARG B C 1
ATOM 3052 O O . ARG B 1 133 ? 7.651 31.384 5.260 1.00 29.43 133 ARG B O 1
ATOM 3060 N N . MET B 1 134 ? 5.872 32.757 5.351 1.00 28.11 134 MET B N 1
ATOM 3061 C CA . MET B 1 134 ? 4.993 31.723 5.860 1.00 31.51 134 MET B CA 1
ATOM 3062 C C . MET B 1 134 ? 4.790 30.542 4.893 1.00 31.25 134 MET B C 1
ATOM 3063 O O . MET B 1 134 ? 4.699 29.397 5.333 1.00 30.20 134 MET B O 1
ATOM 3068 N N . THR B 1 135 ? 4.729 30.794 3.585 1.00 28.42 135 THR B N 1
ATOM 3069 C CA . THR B 1 135 ? 4.563 29.688 2.643 1.00 23.32 135 THR B CA 1
ATOM 3070 C C . THR B 1 135 ? 5.842 28.872 2.575 1.00 24.37 135 THR B C 1
ATOM 3071 O O . THR B 1 135 ? 5.808 27.667 2.397 1.00 19.89 135 THR B O 1
ATOM 3075 N N . GLU B 1 136 ? 6.986 29.522 2.726 1.00 29.45 136 GLU B N 1
ATOM 3076 C CA . GLU B 1 136 ? 8.222 28.764 2.653 1.00 33.96 136 GLU B CA 1
ATOM 3077 C C . GLU B 1 136 ? 8.365 27.811 3.840 1.00 30.14 136 GLU B C 1
ATOM 3078 O O . GLU B 1 136 ? 9.022 26.781 3.719 1.00 35.25 136 GLU B O 1
ATOM 3084 N N . GLU B 1 137 ? 7.728 28.139 4.967 1.00 30.78 137 GLU B N 1
ATOM 3085 C CA . GLU B 1 137 ? 7.766 27.289 6.174 1.00 33.06 137 GLU B CA 1
ATOM 3086 C C . GLU B 1 137 ? 6.830 26.087 6.018 1.00 33.77 137 GLU B C 1
ATOM 3087 O O . GLU B 1 137 ? 7.035 25.044 6.640 1.00 34.11 137 GLU B O 1
ATOM 3093 N N . CYS B 1 138 ? 5.783 26.259 5.218 1.00 29.59 138 CYS B N 1
ATOM 3094 C CA . CYS B 1 138 ? 4.803 25.205 4.981 1.00 33.65 138 CYS B CA 1
ATOM 3095 C C . CYS B 1 138 ? 5.129 24.391 3.740 1.00 27.31 138 CYS B C 1
ATOM 3096 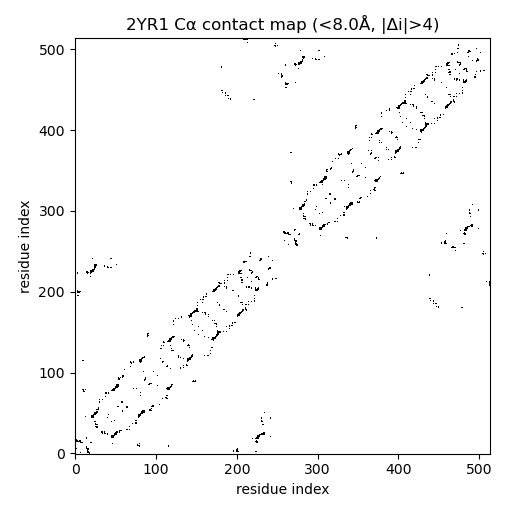O O . CYS B 1 138 ? 4.393 23.477 3.392 1.00 23.82 138 CYS B O 1
ATOM 3099 N N . SER B 1 139 ? 6.231 24.726 3.082 1.00 23.77 139 SER B N 1
ATOM 3100 C CA . SER B 1 139 ? 6.624 24.042 1.851 1.00 28.33 139 SER B CA 1
ATOM 3101 C C . SER B 1 139 ? 5.498 24.168 0.832 1.00 25.94 139 SER B C 1
ATOM 3102 O O . SER B 1 139 ? 5.139 23.198 0.184 1.00 27.20 139 SER B O 1
ATOM 3105 N N . VAL B 1 140 ? 4.936 25.369 0.720 1.00 23.37 140 VAL B N 1
ATOM 3106 C CA . VAL B 1 140 ? 3.871 25.626 -0.230 1.00 17.40 140 VAL B CA 1
ATOM 3107 C C . VAL B 1 140 ? 4.459 26.589 -1.262 1.00 20.19 140 VAL B C 1
ATOM 3108 O O . VAL B 1 140 ? 5.184 27.523 -0.909 1.00 14.90 140 VAL B O 1
ATOM 3112 N N . TRP B 1 141 ? 4.178 26.357 -2.536 1.00 19.75 141 TRP B N 1
ATOM 3113 C CA . TRP B 1 141 ? 4.725 27.238 -3.561 1.00 18.36 141 TRP B CA 1
ATOM 3114 C C . TRP B 1 141 ? 3.860 28.473 -3.682 1.00 17.11 141 TRP B C 1
ATOM 3115 O O . TRP B 1 141 ? 2.649 28.387 -3.569 1.00 18.01 141 TRP B O 1
ATOM 3126 N N . LEU B 1 142 ? 4.490 29.619 -3.924 1.00 17.76 142 LEU B N 1
ATOM 3127 C CA . LEU B 1 142 ? 3.766 30.872 -4.044 1.00 11.95 142 LEU B CA 1
ATOM 3128 C C . LEU B 1 142 ? 3.720 31.418 -5.456 1.00 13.73 142 LEU B C 1
ATOM 3129 O O . LEU B 1 142 ? 4.753 31.676 -6.078 1.00 16.39 142 LEU B O 1
ATOM 3134 N N . VAL B 1 143 ? 2.496 31.614 -5.925 1.00 17.03 143 VAL B N 1
ATOM 3135 C CA . VAL B 1 143 ? 2.209 32.191 -7.236 1.00 15.00 143 VAL B CA 1
ATOM 3136 C C . VAL B 1 143 ? 1.752 33.626 -6.949 1.00 14.88 143 VAL B C 1
ATOM 3137 O O . VAL B 1 143 ? 0.745 33.836 -6.268 1.00 12.45 143 VAL B O 1
ATOM 3141 N N . VAL B 1 144 ? 2.495 34.604 -7.461 1.00 15.07 144 VAL B N 1
ATOM 3142 C CA . VAL B 1 144 ? 2.144 36.003 -7.291 1.00 15.32 144 VAL B CA 1
ATOM 3143 C C . VAL B 1 144 ? 1.610 36.464 -8.645 1.00 12.77 144 VAL B C 1
ATOM 3144 O O . VAL B 1 144 ? 2.317 36.462 -9.650 1.00 14.75 144 VAL B O 1
ATOM 3148 N N . SER B 1 145 ? 0.362 36.909 -8.623 1.00 13.73 145 SER B N 1
ATOM 3149 C CA . SER B 1 145 ? -0.393 37.254 -9.814 1.00 15.51 145 SER B CA 1
ATOM 3150 C C . SER B 1 145 ? -0.928 38.669 -9.946 1.00 15.26 145 SER B C 1
ATOM 3151 O O . SER B 1 145 ? -1.037 39.407 -8.968 1.00 17.79 145 SER B O 1
ATOM 3154 N N . ARG B 1 146 ? -1.298 39.010 -11.176 1.00 15.55 146 ARG B N 1
ATOM 3155 C CA . ARG B 1 146 ? -1.905 40.298 -11.495 1.00 11.85 146 ARG B CA 1
ATOM 3156 C C . ARG B 1 146 ? -2.809 40.097 -12.709 1.00 13.23 146 ARG B C 1
ATOM 3157 O O . ARG B 1 146 ? -2.391 39.519 -13.717 1.00 15.49 146 ARG B O 1
ATOM 3165 N N . HIS B 1 147 ? -4.041 40.582 -12.620 1.00 17.43 147 HIS B N 1
ATOM 3166 C CA . HIS B 1 147 ? -4.992 40.444 -13.717 1.00 18.78 147 HIS B CA 1
ATOM 3167 C C . HIS B 1 147 ? -5.537 41.810 -14.159 1.00 20.77 147 HIS B C 1
ATOM 3168 O O . HIS B 1 147 ? -5.919 42.629 -13.321 1.00 16.79 147 HIS B O 1
ATOM 3175 N N . TYR B 1 148 ? -5.583 42.032 -15.473 1.00 20.72 148 TYR B N 1
ATOM 3176 C CA . TYR B 1 148 ? -6.094 43.277 -16.050 1.00 18.04 148 TYR B CA 1
ATOM 3177 C C . TYR B 1 148 ? -7.347 42.933 -16.847 1.00 24.73 148 TYR B C 1
ATOM 3178 O O . TYR B 1 148 ? -7.271 42.445 -17.972 1.00 25.19 148 TYR B O 1
ATOM 3187 N N . PHE B 1 149 ? -8.512 43.182 -16.271 1.00 23.86 149 PHE B N 1
ATOM 3188 C CA . PHE B 1 149 ? -9.747 42.856 -16.964 1.00 24.07 149 PHE B CA 1
ATOM 3189 C C . PHE B 1 149 ? -10.266 43.931 -17.895 1.00 25.06 149 PHE B C 1
ATOM 3190 O O . PHE B 1 149 ? -11.121 43.653 -18.721 1.00 18.40 149 PHE B O 1
ATOM 3198 N N . ASP B 1 150 ? -9.745 45.153 -17.779 1.00 27.22 150 ASP B N 1
ATOM 3199 C CA . ASP B 1 150 ? -10.213 46.254 -18.625 1.00 29.84 150 ASP B CA 1
ATOM 3200 C C . ASP B 1 150 ? -9.508 46.400 -19.971 1.00 27.21 150 ASP B C 1
ATOM 3201 O O . ASP B 1 150 ? -10.021 47.059 -20.873 1.00 24.34 150 ASP B O 1
ATOM 3206 N N . GLY B 1 151 ? -8.337 45.789 -20.095 1.00 20.06 151 GLY B N 1
ATOM 3207 C CA . GLY B 1 151 ? -7.594 45.858 -21.339 1.00 21.03 151 GLY B CA 1
ATOM 3208 C C . GLY B 1 151 ? -6.211 45.258 -21.209 1.00 20.85 151 GLY B C 1
ATOM 3209 O O . GLY B 1 151 ? -5.954 44.442 -20.326 1.00 19.16 151 GLY B O 1
ATOM 3210 N N . THR B 1 152 ? -5.308 45.674 -22.087 1.00 19.87 152 THR B N 1
ATOM 3211 C CA . THR B 1 152 ? -3.952 45.174 -22.082 1.00 16.22 152 THR B CA 1
ATOM 3212 C C . THR B 1 152 ? -2.925 46.296 -21.921 1.00 24.77 152 THR B C 1
ATOM 3213 O O . THR B 1 152 ? -2.781 47.149 -22.800 1.00 30.11 152 THR B O 1
ATOM 3217 N N . PRO B 1 153 ? -2.195 46.309 -20.794 1.00 21.93 153 PRO B N 1
ATOM 3218 C CA . PRO B 1 153 ? -1.178 47.340 -20.555 1.00 24.03 153 PRO B CA 1
ATOM 3219 C C . PRO B 1 153 ? -0.053 47.200 -21.570 1.00 25.18 153 PRO B C 1
ATOM 3220 O O . PRO B 1 153 ? 0.051 46.187 -22.267 1.00 26.19 153 PRO B O 1
ATOM 3224 N N . ARG B 1 154 ? 0.807 48.204 -21.645 1.00 22.41 154 ARG B N 1
ATOM 3225 C CA . ARG B 1 154 ? 1.915 48.132 -22.584 1.00 21.18 154 ARG B CA 1
ATOM 3226 C C . ARG B 1 154 ? 2.854 47.042 -22.092 1.00 22.29 154 ARG B C 1
ATOM 3227 O O . ARG B 1 154 ? 2.802 46.663 -20.917 1.00 22.84 154 ARG B O 1
ATOM 3235 N N . LYS B 1 155 ? 3.688 46.528 -22.991 1.00 15.91 155 LYS B N 1
ATOM 3236 C CA . LYS B 1 155 ? 4.614 45.467 -22.666 1.00 21.38 155 LYS B CA 1
ATOM 3237 C C . LYS B 1 155 ? 5.487 45.817 -21.479 1.00 27.43 155 LYS B C 1
ATOM 3238 O O . LYS B 1 155 ? 5.725 44.979 -20.609 1.00 26.46 155 LYS B O 1
ATOM 3244 N N . GLU B 1 156 ? 5.954 47.062 -21.439 1.00 28.79 156 GLU B N 1
ATOM 3245 C CA . GLU B 1 156 ? 6.794 47.533 -20.345 1.00 28.61 156 GLU B CA 1
ATOM 3246 C C . GLU B 1 156 ? 6.134 47.284 -18.985 1.00 27.61 156 GLU B C 1
ATOM 3247 O O . GLU B 1 156 ? 6.790 46.858 -18.036 1.00 27.03 156 GLU B O 1
ATOM 3253 N N . THR B 1 157 ? 4.835 47.555 -18.899 1.00 25.36 157 THR B N 1
ATOM 3254 C CA . THR B 1 157 ? 4.102 47.392 -17.651 1.00 26.37 157 THR B CA 1
ATOM 3255 C C . THR B 1 157 ? 3.978 45.934 -17.251 1.00 27.59 157 THR B C 1
ATOM 3256 O O . THR B 1 157 ? 4.095 45.589 -16.071 1.00 25.40 157 THR B O 1
ATOM 3260 N N . LEU B 1 158 ? 3.723 45.073 -18.227 1.00 22.48 158 LEU B N 1
ATOM 3261 C CA . LEU B 1 158 ? 3.613 43.653 -17.929 1.00 22.52 158 LEU B CA 1
ATOM 3262 C C . LEU B 1 158 ? 4.961 43.102 -17.462 1.00 18.20 158 LEU B C 1
ATOM 3263 O O . LEU B 1 158 ? 5.031 42.280 -16.540 1.00 15.47 158 LEU B O 1
ATOM 3268 N N . LEU B 1 159 ? 6.034 43.526 -18.120 1.00 19.22 159 LEU B N 1
ATOM 3269 C CA . LEU B 1 159 ? 7.364 43.051 -17.746 1.00 21.80 159 LEU B CA 1
ATOM 3270 C C . LEU B 1 159 ? 7.658 43.499 -16.320 1.00 20.26 159 LEU B C 1
ATOM 3271 O O . LEU B 1 159 ? 8.229 42.760 -15.530 1.00 20.25 159 LEU B O 1
ATOM 3276 N N . ALA B 1 160 ? 7.248 44.717 -16.003 1.00 26.47 160 ALA B N 1
ATOM 3277 C CA . ALA B 1 160 ? 7.457 45.277 -14.677 1.00 27.37 160 ALA B CA 1
ATOM 3278 C C . ALA B 1 160 ? 6.730 44.436 -13.617 1.00 28.78 160 ALA B C 1
ATOM 3279 O O . ALA B 1 160 ? 7.306 44.133 -12.571 1.00 19.93 160 ALA B O 1
ATOM 3281 N N . ASP B 1 161 ? 5.476 44.063 -13.893 1.00 24.14 161 ASP B N 1
ATOM 3282 C CA . ASP B 1 161 ? 4.695 43.250 -12.958 1.00 19.74 161 ASP B CA 1
ATOM 3283 C C . ASP B 1 161 ? 5.413 41.943 -12.637 1.00 18.60 161 ASP B C 1
ATOM 3284 O O . ASP B 1 161 ? 5.554 41.561 -11.481 1.00 18.12 161 ASP B O 1
ATOM 3289 N N . MET B 1 162 ? 5.867 41.257 -13.675 1.00 17.46 162 MET B N 1
ATOM 3290 C CA . MET B 1 162 ? 6.543 39.982 -13.478 1.00 22.58 162 MET B CA 1
ATOM 3291 C C . MET B 1 162 ? 7.880 40.134 -12.749 1.00 19.48 162 MET B C 1
ATOM 3292 O O . MET B 1 162 ? 8.242 39.287 -11.917 1.00 17.45 162 MET B O 1
ATOM 3297 N N . ARG B 1 163 ? 8.603 41.212 -13.049 1.00 24.33 163 ARG B N 1
ATOM 3298 C CA . ARG B 1 163 ? 9.874 41.474 -12.373 1.00 24.00 163 ARG B CA 1
ATOM 3299 C C . ARG B 1 163 ? 9.547 41.736 -10.905 1.00 21.43 163 ARG B C 1
ATOM 3300 O O . ARG B 1 163 ? 10.209 41.200 -10.006 1.00 26.34 163 ARG B O 1
ATOM 3308 N N . GLN B 1 164 ? 8.528 42.562 -10.680 1.00 21.22 164 GLN B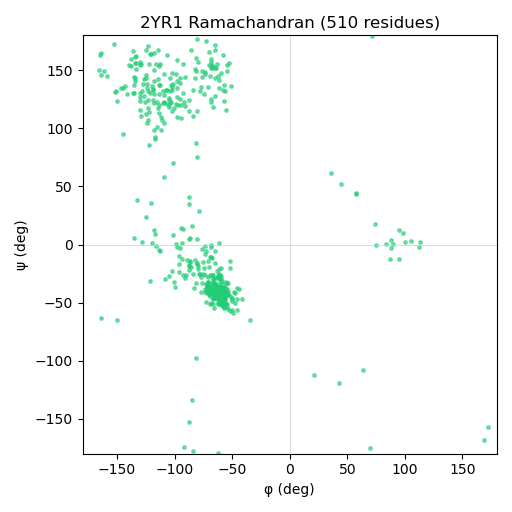 N 1
ATOM 3309 C CA . GLN B 1 164 ? 8.032 42.890 -9.329 1.00 22.52 164 GLN B CA 1
ATOM 3310 C C . GLN B 1 164 ? 7.755 41.571 -8.578 1.00 25.28 164 GLN B C 1
ATOM 3311 O O . GLN B 1 164 ? 8.281 41.313 -7.484 1.00 22.81 164 GLN B O 1
ATOM 3317 N N . ALA B 1 165 ? 6.889 40.747 -9.171 1.00 21.31 165 ALA B N 1
ATOM 3318 C CA . ALA B 1 165 ? 6.526 39.474 -8.573 1.00 17.32 165 ALA B CA 1
ATOM 3319 C C . ALA B 1 165 ? 7.746 38.677 -8.108 1.00 20.85 165 ALA B C 1
ATOM 3320 O O . ALA B 1 165 ? 7.789 38.212 -6.961 1.00 20.22 165 ALA B O 1
ATOM 3322 N N . GLU B 1 166 ? 8.729 38.519 -8.986 1.00 12.88 166 GLU B N 1
ATOM 3323 C CA . GLU B 1 166 ? 9.930 37.783 -8.637 1.00 19.27 166 GLU B CA 1
ATOM 3324 C C . GLU B 1 166 ? 10.700 38.476 -7.490 1.00 23.62 166 GLU B C 1
ATOM 3325 O O . GLU B 1 166 ? 11.206 37.814 -6.578 1.00 20.67 166 GLU B O 1
ATOM 3331 N N . ARG B 1 167 ? 10.792 39.801 -7.553 1.00 23.52 167 ARG B N 1
ATOM 3332 C CA . ARG B 1 167 ? 11.487 40.560 -6.517 1.00 26.05 167 ARG B CA 1
ATOM 3333 C C . ARG B 1 167 ? 10.841 40.299 -5.163 1.00 27.91 167 ARG B C 1
ATOM 3334 O O . ARG B 1 167 ? 11.529 40.273 -4.135 1.00 26.88 167 ARG B O 1
ATOM 3342 N N . TYR B 1 168 ? 9.520 40.105 -5.172 1.00 24.75 168 TYR B N 1
ATOM 3343 C CA . TYR B 1 168 ? 8.761 39.858 -3.950 1.00 25.03 168 TYR B CA 1
ATOM 3344 C C . TYR B 1 168 ? 8.939 38.439 -3.426 1.00 24.77 168 TYR B C 1
ATOM 3345 O O . TYR B 1 168 ? 8.423 38.097 -2.371 1.00 27.49 168 TYR B O 1
ATOM 3354 N N . GLY B 1 169 ? 9.662 37.610 -4.167 1.00 22.99 169 GLY B N 1
ATOM 3355 C CA . GLY B 1 169 ? 9.914 36.259 -3.708 1.00 22.76 169 GLY B CA 1
ATOM 3356 C C . GLY B 1 169 ? 9.066 35.147 -4.295 1.00 22.41 169 GLY B C 1
ATOM 3357 O O . GLY B 1 169 ? 9.225 33.995 -3.912 1.00 21.58 169 GLY B O 1
ATOM 3358 N N . ALA B 1 170 ? 8.182 35.481 -5.232 1.00 19.58 170 ALA B N 1
ATOM 3359 C CA . ALA B 1 170 ? 7.338 34.472 -5.863 1.00 17.76 170 ALA B CA 1
ATOM 3360 C C . ALA B 1 170 ? 8.125 33.321 -6.476 1.00 18.93 170 ALA B C 1
ATOM 3361 O O . ALA B 1 170 ? 9.253 33.484 -6.935 1.00 17.50 170 ALA B O 1
ATOM 3363 N N . ASP B 1 171 ? 7.497 32.153 -6.482 1.00 16.27 171 ASP B N 1
ATOM 3364 C CA . ASP B 1 171 ? 8.069 30.973 -7.088 1.00 13.81 171 ASP B CA 1
ATOM 3365 C C . ASP B 1 171 ? 7.592 30.977 -8.543 1.00 18.82 171 ASP B C 1
ATOM 3366 O O . ASP B 1 171 ? 8.252 30.434 -9.428 1.00 17.85 171 ASP B O 1
ATOM 3371 N N . ILE B 1 172 ? 6.441 31.611 -8.767 1.00 15.66 172 ILE B N 1
ATOM 3372 C CA . ILE B 1 172 ? 5.845 31.704 -10.095 1.00 16.17 172 ILE B CA 1
ATOM 3373 C C . ILE B 1 172 ? 5.123 33.042 -10.244 1.00 14.38 172 ILE B C 1
ATOM 3374 O O . ILE B 1 172 ? 4.408 33.462 -9.335 1.00 11.82 172 ILE B O 1
ATOM 3379 N N . ALA B 1 173 ? 5.333 33.721 -11.376 1.00 15.22 173 ALA B N 1
ATOM 3380 C CA . ALA B 1 173 ? 4.665 34.993 -11.627 1.00 13.38 173 ALA B CA 1
ATOM 3381 C C . ALA B 1 173 ? 3.499 34.771 -12.594 1.00 14.13 173 ALA B C 1
ATOM 3382 O O . ALA B 1 173 ? 3.666 34.125 -13.611 1.00 11.32 173 ALA B O 1
ATOM 3384 N N . LYS B 1 174 ? 2.323 35.316 -12.283 1.00 11.58 174 LYS B N 1
ATOM 3385 C CA . LYS B 1 174 ? 1.171 35.138 -13.168 1.00 10.15 174 LYS B CA 1
ATOM 3386 C C . LYS B 1 174 ? 0.607 36.488 -13.593 1.00 14.03 174 LYS B C 1
ATOM 3387 O O . LYS B 1 174 ? 0.388 37.344 -12.747 1.00 13.85 174 LYS B O 1
ATOM 3393 N N . VAL B 1 175 ? 0.356 36.654 -14.893 1.00 13.19 175 VAL B N 1
ATOM 3394 C CA . VAL B 1 175 ? -0.227 37.868 -15.409 1.00 13.04 175 VAL B CA 1
ATOM 3395 C C . VAL B 1 175 ? -1.217 37.526 -16.505 1.00 12.21 175 VAL B C 1
ATOM 3396 O O . VAL B 1 175 ? -0.909 36.752 -17.423 1.00 13.06 175 VAL B O 1
ATOM 3400 N N . ALA B 1 176 ? -2.414 38.096 -16.376 1.00 12.81 176 ALA B N 1
ATOM 3401 C CA . ALA B 1 176 ? -3.500 37.895 -17.338 1.00 13.95 176 ALA B CA 1
ATOM 3402 C C . ALA B 1 176 ? -3.997 39.257 -17.797 1.00 16.64 176 ALA B C 1
ATOM 3403 O O . ALA B 1 176 ? -4.052 40.216 -17.002 1.00 17.58 176 ALA B O 1
ATOM 3405 N N . VAL B 1 177 ? -4.340 39.348 -19.076 1.00 11.42 177 VAL B N 1
ATOM 3406 C CA . VAL B 1 177 ? -4.813 40.591 -19.662 1.00 13.91 177 VAL B CA 1
ATOM 3407 C C . VAL B 1 177 ? -6.036 40.332 -20.523 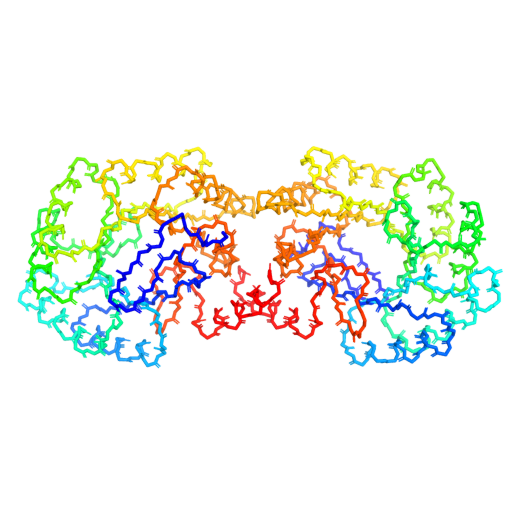1.00 11.49 177 VAL B C 1
ATOM 3408 O O . VAL B 1 177 ? -6.308 39.187 -20.911 1.00 16.47 177 VAL B O 1
ATOM 3412 N N . MET B 1 178 ? -6.788 41.389 -20.804 1.00 12.56 178 MET B N 1
ATOM 3413 C CA . MET B 1 178 ? -7.969 41.260 -21.662 1.00 16.17 178 MET B CA 1
ATOM 3414 C C . MET B 1 178 ? -7.649 42.002 -22.963 1.00 14.90 178 MET B C 1
ATOM 3415 O O . MET B 1 178 ? -7.549 43.234 -22.988 1.00 17.64 178 MET B O 1
ATOM 3420 N N . PRO B 1 179 ? -7.465 41.259 -24.059 1.00 19.21 179 PRO B N 1
ATOM 3421 C CA . PRO B 1 179 ? -7.139 41.882 -25.344 1.00 19.91 179 PRO B CA 1
ATOM 3422 C C . PRO B 1 179 ? -8.306 42.555 -26.056 1.00 17.65 179 PRO B C 1
ATOM 3423 O O . PRO B 1 179 ? -9.440 42.090 -26.004 1.00 20.50 179 PRO B O 1
ATOM 3427 N N . LYS B 1 180 ? -8.021 43.658 -26.731 1.00 19.82 180 LYS B N 1
ATOM 3428 C CA . LYS B 1 180 ? -9.066 44.363 -27.461 1.00 22.62 180 LYS B CA 1
ATOM 3429 C C . LYS B 1 180 ? -8.766 44.331 -28.957 1.00 25.12 180 LYS B C 1
ATOM 3430 O O . LYS B 1 180 ? -9.546 44.837 -29.770 1.00 24.89 180 LYS B O 1
ATOM 3436 N N . SER B 1 181 ? -7.638 43.716 -29.307 1.00 16.37 181 SER B N 1
ATOM 3437 C CA . SER B 1 181 ? -7.240 43.597 -30.703 1.00 19.05 181 SER B CA 1
ATOM 3438 C C . SER B 1 181 ? -6.158 42.534 -30.830 1.00 19.20 181 SER B C 1
ATOM 3439 O O . SER B 1 181 ? -5.576 42.108 -29.831 1.00 13.87 181 SER B O 1
ATOM 3442 N N . PRO B 1 182 ? -5.890 42.075 -32.063 1.00 18.63 182 PRO B N 1
ATOM 3443 C CA . PRO B 1 182 ? -4.843 41.059 -32.196 1.00 17.96 182 PRO B CA 1
ATOM 3444 C C . PRO B 1 182 ? -3.517 41.646 -31.703 1.00 20.15 182 PRO B C 1
ATOM 3445 O O . PRO B 1 182 ? -2.650 40.917 -31.209 1.00 22.16 182 PRO B O 1
ATOM 3449 N N . GLU B 1 183 ? -3.353 42.962 -31.828 1.00 16.61 183 GLU B N 1
ATOM 3450 C CA . GLU B 1 183 ? -2.117 43.601 -31.367 1.00 10.73 183 GLU B CA 1
ATOM 3451 C C . GLU B 1 183 ? -1.874 43.391 -29.872 1.00 10.35 183 GLU B C 1
ATOM 3452 O O . GLU B 1 183 ? -0.733 43.239 -29.447 1.00 12.87 183 GLU B O 1
ATOM 3458 N N . ASP B 1 184 ? -2.936 43.421 -29.074 1.00 15.78 184 ASP B N 1
ATOM 3459 C CA . ASP B 1 184 ? -2.806 43.212 -27.637 1.00 12.21 184 ASP B CA 1
ATOM 3460 C C . ASP B 1 184 ? -2.364 41.776 -27.360 1.00 10.22 184 ASP B C 1
ATOM 3461 O O . ASP B 1 184 ? -1.660 41.524 -26.387 1.00 15.41 184 ASP B O 1
ATOM 3466 N N . VAL B 1 185 ? -2.795 40.838 -28.200 1.00 11.60 185 VAL B N 1
ATOM 3467 C CA . VAL B 1 185 ? -2.420 39.440 -28.020 1.00 13.77 185 VAL B CA 1
ATOM 3468 C C . VAL B 1 185 ? -0.919 39.280 -28.236 1.00 15.53 185 VAL B C 1
ATOM 3469 O O . VAL B 1 185 ? -0.255 38.530 -27.521 1.00 14.33 185 VAL B O 1
ATOM 3473 N N . LEU B 1 186 ? -0.388 39.986 -29.226 1.00 18.19 186 LEU B N 1
ATOM 3474 C CA . LEU B 1 186 ? 1.045 39.936 -29.508 1.00 19.13 186 LEU B CA 1
ATOM 3475 C C . LEU B 1 186 ? 1.830 40.572 -28.362 1.00 18.63 186 LEU B C 1
ATOM 3476 O O . LEU B 1 186 ? 2.884 40.068 -27.965 1.00 13.65 186 LEU B O 1
ATOM 3481 N N . VAL B 1 187 ? 1.314 41.674 -27.824 1.00 12.31 187 VAL B N 1
ATOM 3482 C CA . VAL B 1 187 ? 1.999 42.324 -26.714 1.00 13.09 187 VAL B CA 1
ATOM 3483 C C . VAL B 1 187 ? 2.161 41.327 -25.549 1.00 13.65 187 VAL B C 1
ATOM 3484 O O . VAL B 1 187 ? 3.218 41.239 -24.956 1.00 13.89 187 VAL B O 1
ATOM 3488 N N . LEU B 1 188 ? 1.107 40.578 -25.235 1.00 10.91 188 LEU B N 1
ATOM 3489 C CA . LEU B 1 188 ? 1.166 39.622 -24.138 1.00 9.18 188 LEU B CA 1
ATOM 3490 C C . LEU B 1 188 ? 2.207 38.538 -24.433 1.00 15.37 188 LEU B C 1
ATOM 3491 O O . LEU B 1 188 ? 3.003 38.182 -23.555 1.00 13.35 188 LEU B O 1
ATOM 3496 N N . LEU B 1 189 ? 2.221 38.017 -25.668 1.00 13.32 189 LEU B N 1
ATOM 3497 C CA . LEU B 1 189 ? 3.217 37.010 -26.038 1.00 14.58 189 LEU B CA 1
ATOM 3498 C C . LEU B 1 189 ? 4.654 37.562 -26.005 1.00 18.44 189 LEU B C 1
ATOM 3499 O O . LEU B 1 189 ? 5.593 36.870 -25.581 1.00 13.81 189 LEU B O 1
ATOM 3504 N N . GLN B 1 190 ? 4.826 38.802 -26.457 1.00 18.68 190 GLN B N 1
ATOM 3505 C CA . GLN B 1 190 ? 6.143 39.421 -26.484 1.00 15.08 190 GLN B CA 1
ATOM 3506 C C . GLN B 1 190 ? 6.616 39.648 -25.057 1.00 14.46 190 GLN B C 1
ATOM 3507 O O . GLN B 1 190 ? 7.794 39.439 -24.756 1.00 13.75 190 GLN B O 1
ATOM 3513 N N . ALA B 1 191 ? 5.707 40.078 -24.174 1.00 11.90 191 ALA B N 1
ATOM 3514 C CA . ALA B 1 191 ? 6.098 40.304 -22.786 1.00 14.09 191 ALA B CA 1
ATOM 3515 C C . ALA B 1 191 ? 6.513 38.968 -22.184 1.00 16.85 191 ALA B C 1
ATOM 3516 O O . ALA B 1 191 ? 7.523 38.865 -21.471 1.00 20.43 191 ALA B O 1
ATOM 3518 N N . THR B 1 192 ? 5.741 37.936 -22.484 1.00 16.34 192 THR B N 1
ATOM 3519 C CA . THR B 1 192 ? 6.053 36.615 -21.976 1.00 19.83 192 THR B CA 1
ATOM 3520 C C . THR B 1 192 ? 7.429 36.143 -22.486 1.00 20.00 192 THR B C 1
ATOM 3521 O O . THR B 1 192 ? 8.255 35.650 -21.719 1.00 14.95 192 THR B O 1
ATOM 3525 N N . GLU B 1 193 ? 7.685 36.317 -23.777 1.00 25.93 193 GLU B N 1
ATOM 3526 C CA . GLU B 1 193 ? 8.973 35.896 -24.347 1.00 23.96 193 GLU B CA 1
ATOM 3527 C C . GLU B 1 193 ? 10.153 36.639 -23.700 1.00 23.28 193 GLU B C 1
ATOM 3528 O O . GLU B 1 193 ? 11.152 36.024 -23.302 1.00 22.73 193 GLU B O 1
ATOM 3534 N N . GLU B 1 194 ? 10.025 37.955 -23.580 1.00 22.00 194 GLU B N 1
ATOM 3535 C CA . GLU B 1 194 ? 11.070 38.785 -22.987 1.00 24.46 194 GLU B CA 1
ATOM 3536 C C . GLU B 1 194 ? 11.299 38.440 -21.504 1.00 24.39 194 GLU B C 1
ATOM 3537 O O . GLU B 1 194 ? 12.440 38.353 -21.053 1.00 22.42 194 GLU B O 1
ATOM 3543 N N . ALA B 1 195 ? 10.219 38.255 -20.748 1.00 21.69 195 ALA B N 1
ATOM 3544 C CA . ALA B 1 195 ? 10.326 37.922 -19.325 1.00 23.84 195 ALA B CA 1
ATOM 3545 C C . ALA B 1 195 ? 10.968 36.550 -19.129 1.00 20.36 195 ALA B C 1
ATOM 3546 O O . ALA B 1 195 ? 11.673 36.307 -18.143 1.00 23.23 195 ALA B O 1
ATOM 3548 N N . ARG B 1 196 ? 10.713 35.629 -20.049 1.00 20.44 196 ARG B N 1
ATOM 3549 C CA . ARG B 1 196 ? 11.293 34.308 -19.893 1.00 27.15 196 ARG B CA 1
ATOM 3550 C C . ARG B 1 196 ? 12.814 34.357 -19.979 1.00 29.67 196 ARG B C 1
ATOM 3551 O O . ARG B 1 196 ? 13.499 33.524 -19.396 1.00 30.80 196 ARG B O 1
ATOM 3559 N N . ARG B 1 197 ? 13.336 35.323 -20.720 1.00 30.31 197 ARG B N 1
ATOM 3560 C CA . ARG B 1 197 ? 14.780 35.426 -20.878 1.00 35.41 197 ARG B CA 1
ATOM 3561 C C . ARG B 1 197 ? 15.425 36.207 -19.754 1.00 33.81 197 ARG B C 1
ATOM 3562 O O . ARG B 1 197 ? 16.620 36.075 -19.510 1.00 36.14 197 ARG B O 1
ATOM 3570 N N . GLU B 1 198 ? 14.616 36.989 -19.049 1.00 32.04 198 GLU B N 1
ATOM 3571 C CA . GLU B 1 198 ? 15.103 37.820 -17.965 1.00 33.30 198 GLU B CA 1
ATOM 3572 C C . GLU B 1 198 ? 14.899 37.311 -16.533 1.00 34.57 198 GLU B C 1
ATOM 3573 O O . GLU B 1 198 ? 15.728 37.578 -15.668 1.00 35.66 198 GLU B O 1
ATOM 3579 N N . LEU B 1 199 ? 13.817 36.588 -16.272 1.00 29.19 199 LEU B N 1
ATOM 3580 C CA . LEU B 1 199 ? 13.552 36.111 -14.916 1.00 33.63 199 LEU B CA 1
ATOM 3581 C C . LEU B 1 199 ? 14.003 34.669 -14.693 1.00 32.79 199 LEU B C 1
ATOM 3582 O O . LEU B 1 199 ? 14.165 33.911 -15.649 1.00 30.86 199 LEU B O 1
ATOM 3587 N N . ALA B 1 200 ? 14.207 34.304 -13.428 1.00 30.76 200 ALA B N 1
ATOM 3588 C CA . ALA B 1 200 ? 14.658 32.954 -13.068 1.00 36.25 200 ALA B CA 1
ATOM 3589 C C . ALA B 1 200 ? 13.534 32.044 -12.567 1.00 32.01 200 ALA B C 1
ATOM 3590 O O . ALA B 1 200 ? 13.783 30.945 -12.074 1.00 35.90 200 ALA B O 1
ATOM 3592 N N . ILE B 1 201 ? 12.298 32.503 -12.669 1.00 28.57 201 ILE B N 1
ATOM 3593 C CA . ILE B 1 201 ? 11.184 31.681 -12.221 1.00 21.43 201 ILE B CA 1
ATOM 3594 C C . ILE B 1 201 ? 10.194 31.445 -13.348 1.00 20.70 201 ILE B C 1
ATOM 3595 O O . ILE B 1 201 ? 10.104 32.232 -14.292 1.00 17.54 201 ILE B O 1
ATOM 3600 N N . PRO B 1 202 ? 9.435 30.355 -13.256 1.00 22.96 202 PRO B N 1
ATOM 3601 C CA . PRO B 1 202 ? 8.447 30.064 -14.299 1.00 24.33 202 PRO B CA 1
ATOM 3602 C C . PRO B 1 202 ? 7.339 31.120 -14.345 1.00 19.51 202 PRO B C 1
ATOM 3603 O O . PRO B 1 202 ? 7.015 31.749 -13.347 1.00 17.54 202 PRO B O 1
ATOM 3607 N N . LEU B 1 203 ? 6.769 31.286 -15.527 1.00 20.44 203 LEU B N 1
ATOM 3608 C CA . LEU B 1 203 ? 5.730 32.271 -15.766 1.00 25.05 203 LEU B CA 1
ATOM 3609 C C . LEU B 1 203 ? 4.427 31.650 -16.194 1.00 18.83 203 LEU B C 1
ATOM 3610 O O . LEU B 1 203 ? 4.416 30.607 -16.823 1.00 19.95 203 LEU B O 1
ATOM 3615 N N . ILE B 1 204 ? 3.336 32.312 -15.844 1.00 13.01 204 ILE B N 1
ATOM 3616 C CA . ILE B 1 204 ? 2.020 31.875 -16.266 1.00 16.94 204 ILE B CA 1
ATOM 3617 C C . ILE B 1 204 ? 1.362 33.132 -16.869 1.00 15.14 204 ILE B C 1
ATOM 3618 O O . ILE B 1 204 ? 1.069 34.080 -16.134 1.00 14.35 204 ILE B O 1
ATOM 3623 N N . THR B 1 205 ? 1.164 33.160 -18.186 1.00 10.91 205 THR B N 1
ATOM 3624 C CA . THR B 1 205 ? 0.531 34.319 -18.821 1.00 12.62 205 THR B CA 1
ATOM 3625 C C . THR B 1 205 ? -0.626 33.866 -19.714 1.00 16.34 205 THR B C 1
ATOM 3626 O O . THR B 1 205 ? -0.664 32.728 -20.178 1.00 10.98 205 THR B O 1
ATOM 3630 N N . MET B 1 206 ? -1.582 34.764 -19.936 1.00 15.38 206 MET B N 1
ATOM 3631 C CA . MET B 1 206 ? -2.704 34.453 -20.811 1.00 13.29 206 MET B CA 1
ATOM 3632 C C . MET B 1 206 ? -3.420 35.727 -21.209 1.00 15.24 206 MET B C 1
ATOM 3633 O O . MET B 1 206 ? -3.446 36.688 -20.445 1.00 15.14 206 MET B O 1
ATOM 3638 N N . ALA B 1 207 ? -3.943 35.749 -22.430 1.00 19.52 207 ALA B N 1
ATOM 3639 C CA . ALA B 1 207 ? -4.771 36.863 -22.892 1.00 13.96 207 ALA B CA 1
ATOM 3640 C C . ALA B 1 207 ? -6.142 36.205 -22.807 1.00 16.54 207 ALA B C 1
ATOM 3641 O O . ALA B 1 207 ? -6.349 35.117 -23.354 1.00 15.44 207 ALA B O 1
ATOM 3643 N N . MET B 1 208 ? -7.067 36.849 -22.102 1.00 18.62 208 MET B N 1
ATOM 3644 C CA . MET B 1 208 ? -8.406 36.296 -21.911 1.00 19.84 208 MET B CA 1
ATOM 3645 C C . MET B 1 208 ? -9.326 36.510 -23.091 1.00 15.42 208 MET B C 1
ATOM 3646 O O . MET B 1 208 ? -8.930 37.120 -24.066 1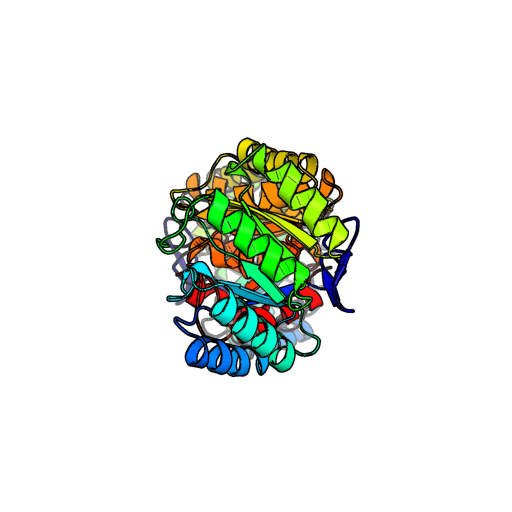.00 18.72 208 MET B O 1
ATOM 3651 N N . GLY B 1 209 ? -10.539 35.970 -23.004 1.00 19.53 209 GLY B N 1
ATOM 3652 C CA . GLY B 1 209 ? -11.512 36.109 -24.077 1.00 17.26 209 GLY B CA 1
ATOM 3653 C C . GLY B 1 209 ? -11.193 35.347 -25.357 1.00 21.78 209 GLY B C 1
ATOM 3654 O O . GLY B 1 209 ? -10.207 34.590 -25.425 1.00 14.73 209 GLY B O 1
ATOM 3655 N N . GLY B 1 210 ? -12.041 35.555 -26.376 1.00 18.99 210 GLY B N 1
ATOM 3656 C CA . GLY B 1 210 ? -11.870 34.894 -27.659 1.00 20.32 210 GLY B CA 1
ATOM 3657 C C . GLY B 1 210 ? -10.546 35.188 -28.358 1.00 19.19 210 GLY B C 1
ATOM 3658 O O . GLY B 1 210 ? -9.837 34.266 -28.764 1.00 15.53 210 GLY B O 1
ATOM 3659 N N . LEU B 1 211 ? -10.201 36.467 -28.486 1.00 19.98 211 LEU B N 1
ATOM 3660 C CA . LEU B 1 211 ? -8.955 36.878 -29.140 1.00 21.78 211 LEU B CA 1
ATOM 3661 C C . LEU B 1 211 ? -7.723 36.221 -28.514 1.00 17.57 211 LEU B C 1
ATOM 3662 O O . LEU B 1 211 ? -6.733 35.967 -29.200 1.00 20.17 211 LEU B O 1
ATOM 3667 N N . GLY B 1 212 ? -7.786 35.961 -27.211 1.00 16.80 212 GLY B N 1
ATOM 3668 C CA . GLY B 1 212 ? -6.648 35.354 -26.527 1.00 17.10 212 GLY B CA 1
ATOM 3669 C C . GLY B 1 212 ? -6.583 33.831 -26.550 1.00 17.74 212 GLY B C 1
ATOM 3670 O O . GLY B 1 212 ? -5.680 33.233 -25.941 1.00 15.95 212 GLY B O 1
ATOM 3671 N N . ALA B 1 213 ? -7.495 33.190 -27.271 1.00 15.77 213 ALA B N 1
ATOM 3672 C CA . ALA B 1 213 ? -7.505 31.725 -27.291 1.00 22.31 213 ALA B CA 1
ATOM 3673 C C . ALA B 1 213 ? -6.145 31.153 -27.675 1.00 20.73 213 ALA B C 1
ATOM 3674 O O . ALA B 1 213 ? -5.664 30.177 -27.072 1.00 16.72 213 ALA B O 1
ATOM 3676 N N . ILE B 1 214 ? -5.483 31.790 -28.639 1.00 18.40 214 ILE B N 1
ATOM 3677 C CA . ILE B 1 214 ? -4.193 31.286 -29.076 1.00 14.57 214 ILE B CA 1
ATOM 3678 C C . ILE B 1 214 ? -3.125 31.287 -27.972 1.00 15.21 214 ILE B C 1
ATOM 3679 O O . ILE B 1 214 ? -2.194 30.471 -28.024 1.00 14.63 214 ILE B O 1
ATOM 3684 N N . THR B 1 215 ? -3.246 32.188 -26.992 1.00 11.14 215 THR B N 1
ATOM 3685 C CA . THR B 1 215 ? -2.272 32.251 -25.901 1.00 11.96 215 THR B CA 1
ATOM 3686 C C . THR B 1 215 ? -2.471 31.098 -24.953 1.00 17.44 215 THR B C 1
ATOM 3687 O O . THR B 1 215 ? -1.525 30.677 -24.286 1.00 16.48 215 THR B O 1
ATOM 3691 N N . ARG B 1 216 ? -3.687 30.562 -24.882 1.00 13.59 216 ARG B N 1
ATOM 3692 C CA . ARG B 1 216 ? -3.903 29.416 -23.998 1.00 11.78 216 ARG B CA 1
ATOM 3693 C C . ARG B 1 216 ? -3.394 28.121 -24.660 1.00 16.02 216 ARG B C 1
ATOM 3694 O O . ARG B 1 216 ? -3.000 27.167 -23.979 1.00 13.67 216 ARG B O 1
ATOM 3702 N N . LEU B 1 217 ? -3.352 28.118 -25.990 1.00 17.09 217 LEU B N 1
ATOM 3703 C CA . LEU B 1 217 ? -2.926 26.937 -26.753 1.00 17.76 217 LEU B CA 1
ATOM 3704 C C . LEU B 1 217 ? -1.459 26.942 -27.164 1.00 17.30 217 LEU B C 1
ATOM 3705 O O . LEU B 1 217 ? -0.868 25.883 -27.404 1.00 18.84 217 LEU B O 1
ATOM 3710 N N . ALA B 1 218 ? -0.866 28.128 -27.236 1.00 15.04 218 ALA B N 1
ATOM 3711 C CA . ALA B 1 218 ? 0.517 28.242 -27.676 1.00 18.31 218 ALA B CA 1
ATOM 3712 C C . ALA B 1 218 ? 1.404 29.158 -26.849 1.00 18.55 218 ALA B C 1
ATOM 3713 O O . ALA B 1 218 ? 2.541 29.421 -27.223 1.00 13.15 218 ALA B O 1
ATOM 3715 N N . GLY B 1 219 ? 0.892 29.681 -25.742 1.00 15.91 219 GLY B N 1
ATOM 3716 C CA . GLY B 1 219 ? 1.730 30.551 -24.945 1.00 17.27 219 GLY B CA 1
ATOM 3717 C C . GLY B 1 219 ? 2.991 29.849 -24.443 1.00 12.65 219 GLY B C 1
ATOM 3718 O O . GLY B 1 219 ? 4.014 30.488 -24.193 1.00 13.03 219 GLY B O 1
ATOM 3719 N N . TRP B 1 220 ? 2.934 28.536 -24.289 1.00 13.19 220 TRP B N 1
ATOM 3720 C CA . TRP B 1 220 ? 4.109 27.823 -23.795 1.00 19.11 220 TRP B CA 1
ATOM 3721 C C . TRP B 1 220 ? 5.307 27.941 -24.737 1.00 19.88 220 TRP B C 1
ATOM 3722 O O . TRP B 1 220 ? 6.459 27.866 -24.304 1.00 19.44 220 TRP B O 1
ATOM 3733 N N . LEU B 1 221 ? 5.042 28.137 -26.023 1.00 18.44 221 LEU B N 1
ATOM 3734 C CA . LEU B 1 221 ? 6.121 28.283 -26.990 1.00 16.87 221 LEU B CA 1
ATOM 3735 C C . LEU B 1 221 ? 6.892 29.564 -26.673 1.00 20.54 221 LEU B C 1
ATOM 3736 O O . LEU B 1 221 ? 8.007 29.765 -27.162 1.00 24.08 221 LEU B O 1
ATOM 3741 N N . PHE B 1 222 ? 6.297 30.441 -25.868 1.00 16.30 222 PHE B N 1
ATOM 3742 C CA . PHE B 1 222 ? 6.959 31.700 -25.527 1.00 14.48 222 PHE B CA 1
ATOM 3743 C C . PHE B 1 222 ? 7.261 31.862 -24.039 1.00 15.30 222 PHE B C 1
ATOM 3744 O O . PHE B 1 222 ? 7.598 32.949 -23.566 1.00 19.28 222 PHE B O 1
ATOM 3752 N N . GLY B 1 223 ? 7.138 30.779 -23.294 1.00 20.03 223 GLY B N 1
ATOM 3753 C CA . GLY B 1 223 ? 7.469 30.850 -21.882 1.00 17.67 223 GLY B CA 1
ATOM 3754 C C . GLY B 1 223 ? 6.375 30.707 -20.848 1.00 13.75 223 GLY B C 1
ATOM 3755 O O . GLY B 1 223 ? 6.697 30.741 -19.659 1.00 16.68 223 GLY B O 1
ATOM 3756 N N . SER B 1 224 ? 5.115 30.559 -21.253 1.00 11.46 224 SER B N 1
ATOM 3757 C CA . SER B 1 224 ? 4.029 30.411 -20.270 1.00 18.52 224 SER B CA 1
ATOM 3758 C C . SER B 1 224 ? 3.985 28.940 -19.875 1.00 17.52 224 SER B C 1
ATOM 3759 O O . SER B 1 224 ? 3.621 28.083 -20.673 1.00 17.35 224 SER B O 1
ATOM 3762 N N . ALA B 1 225 ? 4.362 28.655 -18.635 1.00 17.01 225 ALA B N 1
ATOM 3763 C CA . ALA B 1 225 ? 4.440 27.273 -18.174 1.00 16.82 225 ALA B CA 1
ATOM 3764 C C . ALA B 1 225 ? 3.144 26.564 -17.885 1.00 17.94 225 ALA B C 1
ATOM 3765 O O . ALA B 1 225 ? 3.109 25.337 -17.874 1.00 19.54 225 ALA B O 1
ATOM 3767 N N . VAL B 1 226 ? 2.075 27.327 -17.674 1.00 13.42 226 VAL B N 1
ATOM 3768 C CA . VAL B 1 226 ? 0.782 26.748 -17.341 1.00 13.83 226 VAL B CA 1
ATOM 3769 C C . VAL B 1 226 ? -0.352 27.399 -18.137 1.00 19.10 226 VAL B C 1
ATOM 3770 O O . VAL B 1 226 ? -0.380 28.630 -18.308 1.00 11.28 226 VAL B O 1
ATOM 3774 N N . THR B 1 227 ? -1.272 26.574 -18.628 1.00 15.33 227 THR B N 1
ATOM 3775 C CA . THR B 1 227 ? -2.453 27.100 -19.307 1.00 14.50 227 THR B CA 1
ATOM 3776 C C . THR B 1 227 ? -3.678 26.609 -18.511 1.00 14.20 227 THR B C 1
ATOM 3777 O O . THR B 1 227 ? -3.717 25.457 -18.058 1.00 13.76 227 THR B O 1
ATOM 3781 N N . PHE B 1 228 ? -4.637 27.510 -18.304 1.00 13.70 228 PHE B N 1
ATOM 3782 C CA . PHE B 1 228 ? -5.864 27.224 -17.558 1.00 17.28 228 PHE B CA 1
ATOM 3783 C C . PHE B 1 228 ? -6.928 26.769 -18.558 1.00 18.20 228 PHE B C 1
ATOM 3784 O O . PHE B 1 228 ? -7.244 27.484 -19.515 1.00 17.00 228 PHE B O 1
ATOM 3792 N N . ALA B 1 229 ? -7.460 25.571 -18.330 1.00 18.08 229 ALA B N 1
ATOM 3793 C CA . ALA B 1 229 ? -8.473 24.977 -19.202 1.00 22.11 229 ALA B CA 1
ATOM 3794 C C . ALA B 1 229 ? -9.662 24.488 -18.388 1.00 23.28 229 ALA B C 1
ATOM 3795 O O . ALA B 1 229 ? -9.532 24.219 -17.202 1.00 19.10 229 ALA B O 1
ATOM 3797 N N . VAL B 1 230 ? -10.816 24.366 -19.044 1.00 22.73 230 VAL B N 1
ATOM 3798 C CA . VAL B 1 230 ? -12.051 23.937 -18.391 1.00 28.64 230 VAL B CA 1
ATOM 3799 C C . VAL B 1 230 ? -12.172 22.421 -18.207 1.00 27.97 230 VAL B C 1
ATOM 3800 O O . VAL B 1 230 ? -12.255 21.672 -19.181 1.00 28.44 230 VAL B O 1
ATOM 3804 N N . GLY B 1 231 ? -12.186 21.983 -16.953 1.00 22.20 231 GLY B N 1
ATOM 3805 C CA . GLY B 1 231 ? -12.328 20.572 -16.649 1.00 31.01 231 GLY B CA 1
ATOM 3806 C C . GLY B 1 231 ? -13.779 20.226 -16.344 1.00 33.91 231 GLY B C 1
ATOM 3807 O O . GLY B 1 231 ? -14.160 19.058 -16.344 1.00 38.72 231 GLY B O 1
ATOM 3808 N N . ASN B 1 232 ? -14.583 21.248 -16.068 1.00 29.56 232 ASN B N 1
ATOM 3809 C CA . ASN B 1 232 ? -16.005 21.084 -15.780 1.00 34.62 232 ASN B CA 1
ATOM 3810 C C . ASN B 1 232 ? -16.634 22.457 -15.912 1.00 35.37 232 ASN B C 1
ATOM 3811 O O . ASN B 1 232 ? -17.482 22.685 -16.779 1.00 33.74 232 ASN B O 1
ATOM 3816 N N . GLN B 1 233 ? -16.207 23.376 -15.051 1.00 30.72 233 GLN B N 1
ATOM 3817 C CA . GLN B 1 233 ? -16.713 24.743 -15.095 1.00 33.27 233 GLN B CA 1
ATOM 3818 C C . GLN B 1 233 ? -15.583 25.716 -15.435 1.00 25.83 233 GLN B C 1
ATOM 3819 O O . GLN B 1 233 ? -14.410 25.414 -15.207 1.00 28.41 233 GLN B O 1
ATOM 3825 N N . SER B 1 234 ? -15.935 26.871 -15.989 1.00 25.07 234 SER B N 1
ATOM 3826 C CA . SER B 1 234 ? -14.942 27.888 -16.343 1.00 27.65 234 SER B CA 1
ATOM 3827 C C . SER B 1 234 ? -14.792 28.916 -15.239 1.00 30.88 234 SER B C 1
ATOM 3828 O O . SER B 1 234 ? -15.778 29.292 -14.600 1.00 31.75 234 SER B O 1
ATOM 3831 N N . SER B 1 235 ? -13.565 29.388 -15.026 1.00 23.08 235 SER B N 1
ATOM 3832 C CA . SER B 1 235 ? -13.314 30.392 -14.002 1.00 23.23 235 SER B CA 1
ATOM 3833 C C . SER B 1 235 ? -12.884 31.735 -14.613 1.00 25.73 235 SER B C 1
ATOM 3834 O O . SER B 1 235 ? -12.736 32.721 -13.902 1.00 23.93 235 SER B O 1
ATOM 3837 N N . ALA B 1 236 ? -12.690 31.776 -15.928 1.00 23.35 236 ALA B N 1
ATOM 3838 C CA . ALA B 1 236 ? -12.280 33.017 -16.574 1.00 28.99 236 ALA B CA 1
ATOM 3839 C C . ALA B 1 236 ? -12.627 32.959 -18.054 1.00 25.70 236 ALA B C 1
ATOM 3840 O O . ALA B 1 236 ? -12.557 31.908 -18.662 1.00 30.47 236 ALA B O 1
ATOM 3842 N N . PRO B 1 237 ? -13.010 34.094 -18.648 1.00 28.07 237 PRO B N 1
ATOM 3843 C CA . PRO B 1 237 ? -13.361 34.104 -20.074 1.00 24.87 237 PRO B CA 1
ATOM 3844 C C . PRO B 1 237 ? -12.244 33.599 -20.992 1.00 24.30 237 PRO B C 1
ATOM 3845 O O . PRO B 1 237 ? -11.067 33.918 -20.789 1.00 15.64 237 PRO B O 1
ATOM 3849 N N . GLY B 1 238 ? -12.628 32.785 -21.974 1.00 19.56 238 GLY B N 1
ATOM 3850 C CA . GLY B 1 238 ? -11.671 32.253 -22.928 1.00 18.96 238 GLY B CA 1
ATOM 3851 C C . GLY B 1 238 ? -11.106 30.885 -22.619 1.00 21.47 238 GLY B C 1
ATOM 3852 O O . GLY B 1 238 ? -10.473 30.268 -23.475 1.00 20.99 238 GLY B O 1
ATOM 3853 N N . GLN B 1 239 ? -11.314 30.396 -21.401 1.00 25.11 239 GLN B N 1
ATOM 3854 C CA . GLN B 1 239 ? -10.797 29.076 -21.072 1.00 25.96 239 GLN B CA 1
ATOM 3855 C C . GLN B 1 239 ? -11.453 28.054 -21.996 1.00 21.73 239 GLN B C 1
ATOM 3856 O O . GLN B 1 239 ? -12.656 28.092 -22.242 1.00 22.71 239 GLN B O 1
ATOM 3862 N N . ILE B 1 240 ? -10.633 27.166 -22.532 1.00 19.11 240 ILE B N 1
ATOM 3863 C CA . ILE B 1 240 ? -11.078 26.145 -23.463 1.00 16.13 240 ILE B CA 1
ATOM 3864 C C . ILE B 1 240 ? -11.166 24.764 -22.815 1.00 18.21 240 ILE B C 1
ATOM 3865 O O . ILE B 1 240 ? -10.337 24.420 -21.978 1.00 18.19 240 ILE B O 1
ATOM 3870 N N . PRO B 1 241 ? -12.162 23.953 -23.199 1.00 20.74 241 PRO B N 1
ATOM 3871 C CA . PRO B 1 241 ? -12.278 22.609 -22.610 1.00 22.05 241 PRO B CA 1
ATOM 3872 C C . PRO B 1 241 ? -10.945 21.863 -22.695 1.00 23.25 241 PRO B C 1
ATOM 3873 O O . PRO B 1 241 ? -10.269 21.890 -23.729 1.00 19.71 241 PRO B O 1
ATOM 3877 N N . ILE B 1 242 ? -10.583 21.200 -21.599 1.00 21.31 242 ILE B N 1
ATOM 3878 C CA . ILE B 1 242 ? -9.338 20.447 -21.479 1.00 22.12 242 ILE B CA 1
ATOM 3879 C C . ILE B 1 242 ? -9.005 19.548 -22.662 1.00 23.05 242 ILE B C 1
ATOM 3880 O O . ILE B 1 242 ? -7.872 19.531 -23.142 1.00 19.60 242 ILE B O 1
ATOM 3885 N N . ASP B 1 243 ? -9.983 18.786 -23.130 1.00 21.36 243 ASP B N 1
ATOM 3886 C CA . ASP B 1 243 ? -9.722 17.889 -24.243 1.00 28.97 243 ASP B CA 1
ATOM 3887 C C . ASP B 1 243 ? -9.240 18.609 -25.507 1.00 24.77 243 ASP B C 1
ATOM 3888 O O . ASP B 1 243 ? -8.326 18.134 -26.184 1.00 22.74 243 ASP B O 1
ATOM 3893 N N . ASP B 1 244 ? -9.853 19.747 -25.830 1.00 25.27 244 ASP B N 1
ATOM 3894 C CA . ASP B 1 244 ? -9.447 20.495 -27.016 1.00 23.04 244 ASP B CA 1
ATOM 3895 C C . ASP B 1 244 ? -8.028 21.059 -26.846 1.00 19.64 244 ASP B C 1
ATOM 3896 O O . ASP B 1 244 ? -7.217 21.023 -27.773 1.00 20.43 244 ASP B O 1
ATOM 3901 N N . VAL B 1 245 ? -7.713 21.561 -25.657 1.00 21.99 245 VAL B N 1
ATOM 3902 C CA . VAL B 1 245 ? -6.368 22.056 -25.405 1.00 19.55 245 VAL B CA 1
ATOM 3903 C C . VAL B 1 245 ? -5.367 20.910 -25.636 1.00 21.93 245 VAL B C 1
ATOM 3904 O O . VAL B 1 245 ? -4.384 21.083 -26.366 1.00 21.84 245 VAL B O 1
ATOM 3908 N N . ARG B 1 246 ? -5.632 19.743 -25.034 1.00 18.91 246 ARG B N 1
ATOM 3909 C CA . ARG B 1 246 ? -4.761 18.560 -25.171 1.00 23.16 246 ARG B CA 1
ATOM 3910 C C . ARG B 1 246 ? -4.548 18.211 -26.650 1.00 23.08 246 ARG B C 1
ATOM 3911 O O . ARG B 1 246 ? -3.434 17.912 -27.061 1.00 22.38 246 ARG B O 1
ATOM 3919 N N . THR B 1 247 ? -5.618 18.261 -27.449 1.00 22.89 247 THR B N 1
ATOM 3920 C CA . THR B 1 247 ? -5.512 17.927 -28.875 1.00 22.80 247 THR B CA 1
ATOM 3921 C C . THR B 1 247 ? -4.534 18.868 -29.585 1.00 23.37 247 THR B C 1
ATOM 3922 O O . THR B 1 247 ? -3.621 18.424 -30.295 1.00 23.16 247 THR B O 1
ATOM 3926 N N . VAL B 1 248 ? -4.715 20.168 -29.380 1.00 18.85 248 VAL B N 1
ATOM 3927 C CA . VAL B 1 248 ? -3.843 21.163 -29.998 1.00 22.06 248 VAL B CA 1
ATOM 3928 C C . VAL B 1 248 ? -2.403 21.078 -29.476 1.00 23.65 248 VAL B C 1
ATOM 3929 O O . VAL B 1 248 ? -1.457 21.196 -30.255 1.00 25.37 248 VAL B O 1
ATOM 3933 N N . LEU B 1 249 ? -2.233 20.862 -28.169 1.00 22.86 249 LEU B N 1
ATOM 3934 C CA . LEU B 1 249 ? -0.892 20.781 -27.597 1.00 22.75 249 LEU B CA 1
ATOM 3935 C C . LEU B 1 249 ? -0.147 19.620 -28.227 1.00 26.08 249 LEU B C 1
ATOM 3936 O O . LEU B 1 249 ? 1.034 19.724 -28.575 1.00 26.81 249 LEU B O 1
ATOM 3941 N N . SER B 1 250 ? -0.849 18.507 -28.376 1.00 25.15 250 SER B N 1
ATOM 3942 C CA . SER B 1 250 ? -0.256 17.318 -28.974 1.00 26.18 250 SER B CA 1
ATOM 3943 C C . SER B 1 250 ? 0.334 17.637 -30.354 1.00 20.11 250 SER B C 1
ATOM 3944 O O . SER B 1 250 ? 1.483 17.323 -30.638 1.00 18.72 250 SER B O 1
ATOM 3947 N N . ILE B 1 251 ? -0.473 18.256 -31.203 1.00 18.13 251 ILE B N 1
ATOM 3948 C CA . ILE B 1 251 ? -0.048 18.611 -32.544 1.00 20.69 251 ILE B CA 1
ATOM 3949 C C . ILE B 1 251 ? 1.067 19.660 -32.509 1.00 23.29 251 ILE B C 1
ATOM 3950 O O . ILE B 1 251 ? 2.092 19.535 -33.199 1.00 25.42 251 ILE B O 1
ATOM 3955 N N . LEU B 1 252 ? 0.894 20.683 -31.691 1.00 17.97 252 LEU B N 1
ATOM 3956 C CA . LEU B 1 252 ? 1.916 21.723 -31.609 1.00 23.00 252 LEU B CA 1
ATOM 3957 C C . LEU B 1 252 ? 3.278 21.154 -31.183 1.00 24.31 252 LEU B C 1
ATOM 3958 O O . LEU B 1 252 ? 4.312 21.519 -31.732 1.00 20.88 252 LEU B O 1
ATOM 3963 N N . GLN B 1 253 ? 3.280 20.253 -30.205 1.00 26.65 253 GLN B N 1
ATOM 3964 C CA . GLN B 1 253 ? 4.528 19.668 -29.735 1.00 28.12 253 GLN B CA 1
ATOM 3965 C C . GLN B 1 253 ? 5.180 18.779 -30.789 1.00 27.64 253 GLN B C 1
ATOM 3966 O O . GLN B 1 253 ? 6.391 18.833 -30.977 1.00 32.13 253 GLN B O 1
ATOM 3972 N N . THR B 1 254 ? 4.388 17.971 -31.483 1.00 30.27 254 THR B N 1
ATOM 3973 C CA . THR B 1 254 ? 4.935 17.088 -32.510 1.00 30.84 254 THR B CA 1
ATOM 3974 C C . THR B 1 254 ? 5.589 17.889 -33.631 1.00 34.22 254 THR B C 1
ATOM 3975 O O . THR B 1 254 ? 6.659 17.526 -34.124 1.00 31.21 254 THR B O 1
ATOM 3979 N N . TYR B 1 255 ? 4.958 18.993 -34.017 1.00 29.19 255 TYR B N 1
ATOM 3980 C CA . TYR B 1 255 ? 5.473 19.802 -35.112 1.00 33.08 255 TYR B CA 1
ATOM 3981 C C . TYR B 1 255 ? 6.283 21.042 -34.784 1.00 35.46 255 TYR B C 1
ATOM 3982 O O . TYR B 1 255 ? 6.723 21.742 -35.698 1.00 34.90 255 TYR B O 1
ATOM 3991 N N . SER B 1 256 ? 6.484 21.323 -33.504 1.00 30.59 256 SER B N 1
ATOM 3992 C CA . SER B 1 256 ? 7.265 22.489 -33.125 1.00 40.31 256 SER B CA 1
ATOM 3993 C C . SER B 1 256 ? 8.689 22.074 -32.804 1.00 45.98 256 SER B C 1
ATOM 3994 O O . SER B 1 256 ? 8.947 21.419 -31.798 1.00 49.76 256 SER B O 1
ATOM 3997 N N . ARG B 1 257 ? 9.603 22.465 -33.684 1.00 52.97 257 ARG B N 1
ATOM 3998 C CA . ARG B 1 257 ? 11.020 22.143 -33.563 1.00 57.37 257 ARG B CA 1
ATOM 3999 C C . ARG B 1 257 ? 11.268 20.636 -33.509 1.00 58.78 257 ARG B C 1
ATOM 4000 O O . ARG B 1 257 ? 10.287 19.870 -33.374 1.00 58.91 257 ARG B O 1
#

Foldseek 3Di:
DFLFLDWDDFQNDIFRGNDFFEEEEQAAQALVSRLVSLLQLVVVPGQAYEYQCLSHVVLVDLVRVLVSLQNSLVSNPSRAYEYEDDDVVFLGDDDDDDDVSVLVSLLSSLQSLSHAEYEEECVVPPCVVSSLVSNVVSNHAYEYEDHAEPEADALVVLLVQQVVCVVSPHQEYEYEGAHPDLVSLVSQLVSLLVSSVVDNHAYAYFHFAPSTLVCLQCSSVRGHRYHYAHSDDDSTHNHHHPVVSVVSNVVCSVPVD/DFLFPDWDAFLNDIFRGPDFFEEEEFQDQFLVRSLVSLLLLVVQPGLAYEYQCLSHQVLVPLVRVLVSLQSSLVSNPSRAYEYEPDDVVQPGDHHDDDPVSVLVSVLSNLQSLSHAEYEDECVVPPVLLVVQVSNVVSNHAYEYEDEAEPEADALVVLLVQQVSCVVSPHQEYEYEGEHPDLVSLVSQLVSLLVSSVPDNHAYAYFHFADSGLVCLQCSSVRGHRYHYAHSDDDDTHNHHHPVVSVVSNVVCSVPPD

CATH classification: 3.20.20.70

Nearest PDB structures (foldseek):
  2yr1-assembly1_B  TM=9.996E-01  e=4.747E-53  Geobacillus kaustophilus HTA426
  4h3d-assembly2_D  TM=9.607E-01  e=3.776E-30  Clostridioides difficile 630
  4h3d-assembly1_B  TM=9.616E-01  e=5.486E-30  Clostridioides difficile 630
  4h3d-assembly2_C  TM=9.585E-01  e=6.619E-29  Clostridioides difficile 630
  4guh-assembly1_A  TM=9.592E-01  e=1.234E-28  Salmonella enterica subsp. enterica serovar Typhimurium str. LT2

Organism: Geobacillus kaustophilus (strain HTA426) (NCBI:txid235909)

B-factor: mean 28.39, std 11.57, range [5.38, 70.52]

Solvent-accessible surface area: 20747 Å² total; per-residue (Å²): 210,77,4,4,86,146,21,31,94,2,84,113,48,137,0,0,8,92,102,12,3,4,0,0,0,2,4,5,86,45,30,148,92,0,64,127,20,0,81,87,0,13,190,85,126,4,35,6,1,1,3,10,0,2,46,4,152,29,2,96,43,79,140,136,0,76,54,3,0,85,31,3,37,122,64,1,46,96,34,3,0,7,1,0,16,11,15,106,190,5,39,7,64,95,55,86,18,97,67,42,40,16,39,130,4,2,48,17,1,1,146,41,49,4,8,11,2,0,4,6,2,21,38,45,16,141,76,0,62,76,0,15,142,10,0,103,133,33,100,6,68,0,2,1,1,65,11,35,63,133,18,26,31,195,60,110,55,0,33,43,15,0,92,68,2,54,148,76,32,6,32,3,0,8,2,3,0,43,8,125,27,23,67,27,1,0,24,0,4,31,0,0,1,64,0,36,148,107,7,67,30,1,3,4,3,9,0,3,16,19,34,0,0,6,3,7,2,0,1,30,22,2,1,5,0,4,14,7,0,28,9,66,84,56,18,23,52,24,17,1,48,2,75,39,0,81,49,4,11,64,20,1,47,88,68,15,216,181,90,5,3,80,139,34,13,108,2,102,136,41,120,0,0,5,93,99,6,3,0,0,0,0,0,13,6,64,45,60,198,104,0,45,175,8,0,88,73,0,15,206,80,126,4,28,4,0,1,0,4,0,4,61,6,189,16,3,96,54,90,129,135,0,36,65,0,0,89,21,0,31,116,42,5,36,147,27,2,0,5,1,0,17,10,15,106,130,12,45,7,72,106,41,101,24,89,76,49,69,21,54,176,9,14,59,21,0,7,126,52,58,5,8,15,2,5,9,12,5,5,50,49,14,127,117,0,61,70,10,15,169,46,5,107,106,29,99,8,84,0,1,1,1,57,12,40,66,144,13,27,29,179,70,116,52,0,10,42,5,2,101,73,2,50,219,77,30,6,28,0,0,12,0,2,0,46,12,154,27,22,50,23,2,6,36,0,5,22,0,0,3,78,1,40,164,86,9,47,24,4,3,5,4,11,0,3,15,29,60,0,0,8,4,5,1,2,2,30,32,4,1,5,0,2,17,8,0,24,1,62,84,62,19,19,62,24,16,0,50,2,87,39,0,80,55,3,6,59,16,0,57,94,66,18,175

Radius of gyration: 26.52 Å; Cα contacts (8 Å, |Δi|>4): 1188; chains: 2; bounding box: 40×38×85 Å

Secondary structure (DSSP, 8-state):
--SSSS-EEETTEEESSSSPEEEEEE--SSHHHHHHHHHHHHHS--SEEEEEGGG-TTTT-HHHHHHHHHHHHHHSSS--EEEE---TTTT----SS-HHHHHHHHHHHHHHT--SEEEEEGGGTTHHHHHHHHHHHTT-EEEEEEEESS----HHHHHHHHHHHHHTT-SEEEEEE--SSHHHHHHHHHHHHHHHHH-SS-EEEEE-TTTTHHHHHHGGGGTB-EEE-BSSS-SSTTPPBHHHHHHHHHHHHHHH-/--SSSS-EEETTEEESSSS-EEEEEE--SSHHHHHHHHHHHHHS--SEEEEEGGG-TTTT-HHHHHHHHHHHHHHHTTS-EEEE---GGGTPPP-S--HHHHHHHHHHHHTTT--SEEEEEGGGGGGHHHHHHHHHHHT-EEEEEEEESS----HHHHHHHHHHHHHTT-SEEEEEE--SSHHHHHHHHHHHHHHHHH-SS-EEEEE-TTTTHHHHHHGGGGTB-EEEEESSS-SSTT-EEHHHHHHHHHHHHHH--

InterPro domains:
  IPR001381 3-dehydroquinate dehydratase type I [MF_00214] (21-252)
  IPR001381 3-dehydroquinate dehydratase type I [PF01487] (22-254)
  IPR001381 3-dehydroquinate dehydratase type I [TIGR01093] (22-248)
  IPR001381 3-dehydroquinate dehydratase type I [cd00502] (22-251)
  IPR013785 Aldolase-type TIM barrel [G3DSA:3.20.20.70] (1-257)
  IPR050146 Type-I 3-dehydroquinase [PTHR43699] (20-253)

Sequence (514 aa):
MNISPKAIKVRNIWIGGTEPCICAPVVGEDDRKVLREAEEVCRKQPDLLEWRADFFRAIDDQERVLATANGLRNIAGEIPILFTIRSEREGGQPIPLNEAEVRRLIEAICRSGAIDLVDYELAYGERIADVRRMTEECSVWLVVSRHYFDGTPRKETLLADMRQAERYGADIAKVAVMPKSPEDVLVLLQATEEARRELAIPLITMAMGGLGAITRLAGWLFGSAVTFAVGNQSSAPGQIPIDDVRTVLSILQTYSRMNISPKAIKVRNIWIGGTEPCICAPVVGEDDRKVLREAEEVCRKQPDLLEWRADFFRAIDDQERVLATANGLRNIAGEIPILFTIRSEREGGQPIPLNEAEVRRLIEAICRSGAIDLVDYELAYGERIADVRRMTEECSVWLVVSRHYFDGTPRKETLLADMRQAERYGADIAKVAVMPKSPEDVLVLLQATEEARRELAIPLITMAMGGLGAITRLAGWLFGSAVTFAVGNQSSAPGQIPIDDVRTVLSILQTYSR